Protein AF-A0A2T0L500-F1 (afdb_monomer_lite)

Radius of gyration: 31.57 Å; chains: 1; bounding box: 80×76×106 Å

Sequence (389 aa):
MRAFVILLSATVLSACETVEIQYALPAPAGDFAAVEAQANENYQYFVLPRAYILVTPIAKSTSGDDVHADKGALNSKGAGAAQQGTNARKSTSKNPAKAGAAGAASDSQAKGAAQQNAGGSGKAPGGASSETASNLGVTTAIIDGRMWEAKVVLMPADDRAFAVKGISRFFMSTTLGVTKYANSDVVSSVSSTAENLVPKRLGQVASVLSSVVQIGTIFAVDNQPVIVTPLQPFVVEVPSQQQSSGVLNEDWTYSFNYDSPTPPEGTVTYRDFLTRSVGHKVSYWPTPACRSATLTIGRDSDQTKSAFHVVVADPDVLRLQPLPVTGKVELGTVCGASVTGSQDSDALQLASDDLAALQAAIKTVKDAKSGDKAAPAAAASGSAATKKK

Foldseek 3Di:
DVVVVVVVLVVVLVVQQFWKKAKAAQDPPPPVVSNVVLVVVVWDKFFAWFKKKWKFFDPPPPPVPPVPPDPDDDDDDDDDDDDDDDDDDDDDDDDDDDDDDDDDDDDDDDDDDDDDDDPDPDPPDPDDDPPPLPCAFWWWKADPNTIMIIGMAIAGDSVGMMIMATDDDPQKTKHKDFDADPQHSHTQKIWIAIDGCPVVVVDDDDDDDDDDDDDDDDDDYDDDDDDPDDDHTDMGTDDLDQKDKDAPDDFKIKIKHFPDPDFDPQKDWPVVCCVDRHRDMDFWDWWFGWTWMKMWMATRVVRDIIITTHIAGNPGMTHTHGHANGFMWGARRGTDTDTDDHSDPPSVVVSVVVVVVVVVVVVVVVVVVVPPCPDDDDDDPDDDDDDDD

Structure (mmCIF, N/CA/C/O backbone):
data_AF-A0A2T0L500-F1
#
_entry.id   AF-A0A2T0L500-F1
#
loop_
_atom_site.group_PDB
_atom_site.id
_atom_site.type_symbol
_atom_site.label_atom_id
_atom_site.label_alt_id
_atom_site.label_comp_id
_atom_site.label_asym_id
_atom_site.label_entity_id
_atom_site.label_seq_id
_atom_site.pdbx_PDB_ins_code
_atom_site.Cartn_x
_atom_site.Cartn_y
_atom_site.Cartn_z
_atom_site.occupancy
_atom_site.B_iso_or_equiv
_atom_site.auth_seq_id
_atom_site.auth_comp_id
_atom_site.auth_asym_id
_atom_site.auth_atom_id
_atom_site.pdbx_PDB_model_num
ATOM 1 N N . MET A 1 1 ? -23.084 14.707 47.269 1.00 53.53 1 MET A N 1
ATOM 2 C CA . MET A 1 1 ? -23.655 13.895 46.166 1.00 53.53 1 MET A CA 1
ATOM 3 C C . MET A 1 1 ? -23.824 14.681 44.866 1.00 53.53 1 MET A C 1
ATOM 5 O O . MET A 1 1 ? -23.049 14.400 43.969 1.00 53.53 1 MET A O 1
ATOM 9 N N . ARG A 1 2 ? -24.736 15.668 44.730 1.00 51.12 2 ARG A N 1
ATOM 10 C CA . ARG A 1 2 ? -24.995 16.356 43.432 1.00 51.12 2 ARG A CA 1
ATOM 11 C C . ARG A 1 2 ? -23.738 16.845 42.684 1.00 51.12 2 ARG A C 1
ATOM 13 O O . ARG A 1 2 ? -23.589 16.519 41.517 1.00 51.12 2 ARG A O 1
ATOM 20 N N . ALA A 1 3 ? -22.812 17.534 43.356 1.00 52.25 3 ALA A N 1
ATOM 21 C CA . ALA A 1 3 ? -21.561 17.988 42.730 1.00 52.25 3 ALA A CA 1
ATOM 22 C C . ALA A 1 3 ? -20.666 16.833 42.228 1.00 52.25 3 ALA A C 1
ATOM 24 O O . ALA A 1 3 ? -20.042 16.950 41.182 1.00 52.25 3 ALA A O 1
ATOM 25 N N . PHE A 1 4 ? -20.653 15.697 42.934 1.00 54.34 4 PHE A N 1
ATOM 26 C CA . PHE A 1 4 ? -19.878 14.513 42.548 1.00 54.34 4 PHE A CA 1
ATOM 27 C C . PHE A 1 4 ? -20.479 13.823 41.315 1.00 54.34 4 PHE A C 1
ATOM 29 O O . PHE A 1 4 ? -19.741 13.365 40.456 1.00 54.34 4 PHE A O 1
ATOM 36 N N . VAL A 1 5 ? -21.814 13.808 41.196 1.00 61.25 5 VAL A N 1
ATOM 37 C CA . VAL A 1 5 ? -22.517 13.308 39.999 1.00 61.25 5 VAL A CA 1
ATOM 38 C C . VAL A 1 5 ? -22.199 14.177 38.781 1.00 61.25 5 VAL A C 1
ATOM 40 O O . VAL A 1 5 ? -21.874 13.632 37.735 1.00 61.25 5 VAL A O 1
ATOM 43 N N . ILE A 1 6 ? -22.220 15.509 38.931 1.00 59.97 6 ILE A N 1
ATOM 44 C CA . ILE A 1 6 ? -21.893 16.451 37.846 1.00 59.97 6 ILE A CA 1
ATOM 45 C C . ILE A 1 6 ? -20.439 16.271 37.376 1.00 59.97 6 ILE A C 1
ATOM 47 O O . ILE A 1 6 ? -20.187 16.209 36.171 1.00 59.97 6 ILE A O 1
ATOM 51 N N . LEU A 1 7 ? -19.493 16.125 38.313 1.00 56.06 7 LEU A N 1
ATOM 52 C CA . LEU A 1 7 ? -18.082 15.901 37.986 1.00 56.06 7 LEU A CA 1
ATOM 53 C C . LEU A 1 7 ? -17.857 14.554 37.274 1.00 56.06 7 LEU A C 1
ATOM 55 O O . LEU A 1 7 ? -17.056 14.490 36.347 1.00 56.06 7 LEU A O 1
ATOM 59 N N . LEU A 1 8 ? -18.586 13.501 37.673 1.00 58.44 8 LEU A N 1
ATOM 60 C CA . LEU A 1 8 ? -18.532 12.194 37.011 1.00 58.44 8 LEU A CA 1
ATOM 61 C C . LEU A 1 8 ? -19.116 12.243 35.591 1.00 58.44 8 LEU A C 1
ATOM 63 O O . LEU A 1 8 ? -18.565 11.629 34.687 1.00 58.44 8 LEU A O 1
ATOM 67 N N . SER A 1 9 ? -20.212 12.978 35.369 1.00 58.12 9 SER A N 1
ATOM 68 C CA . SER A 1 9 ? -20.770 13.133 34.018 1.00 58.12 9 SER A CA 1
ATOM 69 C C . SER A 1 9 ? -19.832 13.906 33.087 1.00 58.12 9 SER A C 1
ATOM 71 O O . SER A 1 9 ? -19.671 13.511 31.938 1.00 58.12 9 SER A O 1
ATOM 73 N N . ALA A 1 10 ? -19.160 14.953 33.578 1.00 56.62 10 ALA A N 1
ATOM 74 C CA . ALA A 1 10 ? -18.241 15.746 32.760 1.00 56.62 10 ALA A CA 1
ATOM 75 C C . ALA A 1 10 ? -17.025 14.936 32.267 1.00 56.62 10 ALA A C 1
ATOM 77 O O . ALA A 1 10 ? -16.602 15.110 31.129 1.00 56.62 10 ALA A O 1
ATOM 78 N N . THR A 1 11 ? -16.492 14.020 33.086 1.00 57.38 11 THR A N 1
ATOM 79 C CA . THR A 1 11 ? -15.343 13.173 32.708 1.00 57.38 11 THR A CA 1
ATOM 80 C C . THR A 1 11 ? -15.710 11.956 31.857 1.00 57.38 11 THR A C 1
ATOM 82 O O . THR A 1 11 ? -14.834 11.398 31.201 1.00 57.38 11 THR A O 1
ATOM 85 N N . VAL A 1 12 ? -16.982 11.543 31.832 1.00 58.84 12 VAL A N 1
ATOM 86 C CA . VAL A 1 12 ? -17.471 10.487 30.925 1.00 58.84 12 VAL A CA 1
ATOM 87 C C . VAL A 1 12 ? -17.728 11.035 29.516 1.00 58.84 12 VAL A C 1
ATOM 89 O O . VAL A 1 12 ? -17.467 10.336 28.539 1.00 58.84 12 VAL A O 1
ATOM 92 N N . LEU A 1 13 ? -18.186 12.285 29.395 1.00 55.75 13 LEU A N 1
ATOM 93 C CA . LEU A 1 13 ? -18.559 12.888 28.110 1.00 55.75 13 LEU A CA 1
ATOM 94 C C . LEU A 1 13 ? -17.351 13.170 27.197 1.00 55.75 13 LEU A C 1
ATOM 96 O O . LEU A 1 13 ? -17.380 12.788 26.031 1.00 55.75 13 LEU A O 1
ATOM 100 N N . SER A 1 14 ? -16.247 13.718 27.721 1.00 57.66 14 SER A N 1
ATOM 101 C CA . SER A 1 14 ? -15.038 14.000 26.916 1.00 57.66 14 SER A CA 1
ATOM 102 C C . SER A 1 14 ? -14.236 12.749 26.513 1.00 57.66 14 SER A C 1
ATOM 104 O O . SER A 1 14 ? -13.178 12.852 25.899 1.00 57.66 14 SER A O 1
ATOM 106 N N . ALA A 1 15 ? -14.679 11.550 26.904 1.00 56.69 15 ALA A N 1
ATOM 107 C CA . ALA A 1 15 ? -13.999 10.290 26.601 1.00 56.69 15 ALA A CA 1
ATOM 108 C C . ALA A 1 15 ? -14.510 9.602 25.318 1.00 56.69 15 ALA A C 1
ATOM 110 O O . ALA A 1 15 ? -13.993 8.537 24.974 1.00 56.69 15 ALA A O 1
ATOM 111 N N . CYS A 1 16 ? -15.510 10.178 24.637 1.00 58.19 16 CYS A N 1
ATOM 112 C CA . CYS A 1 16 ? -16.181 9.577 23.473 1.00 58.19 16 CYS A CA 1
ATOM 113 C C . CYS A 1 16 ? -15.687 10.095 22.105 1.00 58.19 16 CYS A C 1
ATOM 115 O O . CYS A 1 16 ? -16.139 9.614 21.072 1.00 58.19 16 CYS A O 1
ATOM 117 N N . GLU A 1 17 ? -14.760 11.056 22.078 1.00 68.12 17 GLU A N 1
ATOM 118 C CA . GLU A 1 17 ? -14.384 11.797 20.858 1.00 68.12 17 GLU A CA 1
ATOM 119 C C . GLU A 1 17 ? -13.405 11.062 19.925 1.00 68.12 17 GLU A C 1
ATOM 121 O O . GLU A 1 17 ? -13.212 11.478 18.786 1.00 68.12 17 GLU A O 1
ATOM 126 N N . THR A 1 18 ? -12.756 9.981 20.374 1.00 79.00 18 THR A N 1
ATOM 127 C CA . THR A 1 18 ? -11.706 9.308 19.588 1.00 79.00 18 THR A CA 1
ATOM 128 C C . THR A 1 18 ? -11.957 7.815 19.420 1.00 79.00 18 THR A C 1
ATOM 130 O O . THR A 1 18 ? -12.037 7.051 20.381 1.00 79.00 18 THR A O 1
ATOM 133 N N . VAL A 1 19 ? -12.030 7.393 18.157 1.00 86.94 19 VAL A N 1
ATOM 134 C CA . VAL A 1 19 ? -11.969 5.986 17.759 1.00 86.94 19 VAL A CA 1
ATOM 135 C C . VAL A 1 19 ? -10.596 5.437 18.115 1.00 86.94 19 VAL A C 1
ATOM 137 O O . VAL A 1 19 ? -9.581 5.915 17.612 1.00 86.94 19 VAL A O 1
ATOM 140 N N . GLU A 1 20 ? -10.567 4.419 18.971 1.00 92.69 20 GLU A N 1
ATOM 141 C CA . GLU A 1 20 ? -9.348 3.690 19.304 1.00 92.69 20 GLU A CA 1
ATOM 142 C C . GLU A 1 20 ? -9.379 2.286 18.701 1.00 92.69 20 GLU A C 1
ATOM 144 O O . GLU A 1 20 ? -10.318 1.508 18.900 1.00 92.69 20 GLU A O 1
ATOM 149 N N . ILE A 1 21 ? -8.281 1.936 18.045 1.00 94.62 21 ILE A N 1
ATOM 150 C CA . ILE A 1 21 ? -7.954 0.586 17.601 1.00 94.62 21 ILE A CA 1
ATOM 151 C C . ILE A 1 21 ? -6.626 0.145 18.226 1.00 94.62 21 ILE A C 1
ATOM 153 O O . ILE A 1 21 ? -5.838 0.967 18.703 1.00 94.62 21 ILE A O 1
ATOM 157 N N . GLN A 1 22 ? -6.379 -1.162 18.235 1.00 96.06 22 GLN A N 1
ATOM 158 C CA . GLN A 1 22 ? -5.114 -1.752 18.669 1.00 96.06 22 GLN A CA 1
ATOM 159 C C . GLN A 1 22 ? -4.548 -2.626 17.552 1.00 96.06 22 GLN A C 1
ATOM 161 O O . GLN A 1 22 ? -5.257 -3.491 17.032 1.00 96.06 22 GLN A O 1
ATOM 166 N N . TYR A 1 23 ? -3.274 -2.416 17.216 1.00 95.62 23 TYR A N 1
ATOM 167 C CA . TYR A 1 23 ? -2.537 -3.272 16.288 1.00 95.62 23 TYR A CA 1
ATOM 168 C C . TYR A 1 23 ? -1.773 -4.364 17.037 1.00 95.62 23 TYR A C 1
ATOM 170 O O . TYR A 1 23 ? -1.179 -4.119 18.089 1.00 95.62 23 TYR A O 1
ATOM 178 N N . ALA A 1 24 ? -1.728 -5.550 16.449 1.00 94.81 24 ALA A N 1
ATOM 179 C CA . ALA A 1 24 ? -0.865 -6.655 16.829 1.00 94.81 24 ALA A CA 1
ATOM 180 C C . ALA A 1 24 ? -0.153 -7.193 15.578 1.00 94.81 24 ALA A C 1
ATOM 182 O O . ALA A 1 24 ? -0.642 -7.048 14.454 1.00 94.81 24 ALA A O 1
ATOM 183 N N . LEU A 1 25 ? 1.003 -7.828 15.772 1.00 93.94 25 LEU A N 1
ATOM 184 C CA . LEU A 1 25 ? 1.580 -8.668 14.724 1.00 93.94 25 LEU A CA 1
ATOM 185 C C . LEU A 1 25 ? 0.687 -9.909 14.540 1.00 93.94 25 LEU A C 1
ATOM 187 O O . LEU A 1 25 ? 0.102 -10.378 15.523 1.00 93.94 25 LEU A O 1
ATOM 191 N N . PRO A 1 26 ? 0.553 -10.442 13.317 1.00 86.81 26 PRO A N 1
ATOM 192 C CA . PRO A 1 26 ? -0.157 -11.692 13.093 1.00 86.81 26 PRO A CA 1
ATOM 193 C C . PRO A 1 26 ? 0.515 -12.821 13.879 1.00 86.81 26 PRO A C 1
ATOM 195 O O . PRO A 1 26 ? 1.732 -12.820 14.084 1.00 86.81 26 PRO A O 1
ATOM 198 N N . ALA A 1 27 ? -0.285 -13.787 14.320 1.00 82.31 27 ALA A N 1
ATOM 199 C CA . ALA A 1 27 ? 0.227 -15.030 14.876 1.00 82.31 27 ALA A CA 1
ATOM 200 C C . ALA A 1 27 ? 1.233 -15.692 13.904 1.00 82.31 27 ALA A C 1
ATOM 202 O O . ALA A 1 27 ? 0.970 -15.718 12.696 1.00 82.31 27 ALA A O 1
ATOM 203 N N . PRO A 1 28 ? 2.371 -16.228 14.390 1.00 82.94 28 PRO A N 1
ATOM 204 C CA . PRO A 1 28 ? 3.332 -16.925 13.540 1.00 82.94 28 PRO A CA 1
ATOM 205 C C . PRO A 1 28 ? 2.682 -18.077 12.767 1.00 82.94 28 PRO A C 1
ATOM 207 O O . PRO A 1 28 ? 1.849 -18.809 13.303 1.00 82.94 28 PRO A O 1
ATOM 210 N N . ALA A 1 29 ? 3.089 -18.275 11.512 1.00 77.81 29 ALA A N 1
ATOM 211 C CA . ALA A 1 29 ? 2.582 -19.374 10.698 1.00 77.81 29 ALA A CA 1
ATOM 212 C C . ALA A 1 29 ? 2.845 -20.729 11.386 1.00 77.81 29 ALA A C 1
ATOM 214 O O . ALA A 1 29 ? 3.986 -21.064 11.702 1.00 77.81 29 ALA A O 1
ATOM 215 N N . GLY A 1 30 ? 1.778 -21.499 11.618 1.00 73.12 30 GLY A N 1
ATOM 216 C CA . GLY A 1 30 ? 1.817 -22.776 12.341 1.00 73.12 30 GLY A CA 1
ATOM 217 C C . GLY A 1 30 ? 1.487 -22.696 13.840 1.00 73.12 30 GLY A C 1
ATOM 218 O O . GLY A 1 30 ? 1.245 -23.739 14.444 1.00 73.12 30 GLY A O 1
ATOM 219 N N . ASP A 1 31 ? 1.401 -21.502 14.439 1.00 85.38 31 ASP A N 1
ATOM 220 C CA . ASP A 1 31 ? 0.931 -21.328 15.821 1.00 85.38 31 ASP A CA 1
ATOM 221 C C . ASP A 1 31 ? -0.599 -21.177 15.867 1.00 85.38 31 ASP A C 1
ATOM 223 O O . ASP A 1 31 ? -1.160 -20.080 15.937 1.00 85.38 31 ASP A O 1
ATOM 227 N N . PHE A 1 32 ? -1.291 -22.316 15.812 1.00 76.69 32 PHE A N 1
ATOM 228 C CA . PHE A 1 32 ? -2.755 -22.368 15.860 1.00 76.69 32 PHE A CA 1
ATOM 229 C C . PHE A 1 32 ? -3.342 -21.756 17.139 1.00 76.69 32 PHE A C 1
ATOM 231 O O . PHE A 1 32 ? -4.421 -21.174 17.077 1.00 76.69 32 PHE A O 1
ATOM 238 N N . ALA A 1 33 ? -2.641 -21.839 18.275 1.00 80.12 33 ALA A N 1
ATOM 239 C CA . ALA A 1 33 ? -3.121 -21.287 19.540 1.00 80.12 33 ALA A CA 1
ATOM 240 C C . ALA A 1 33 ? -3.081 -19.750 19.529 1.00 80.12 33 ALA A C 1
ATOM 242 O O . ALA A 1 33 ? -4.028 -19.103 19.978 1.00 80.12 33 ALA A O 1
ATOM 243 N N . ALA A 1 34 ? -2.028 -19.154 18.960 1.00 82.50 34 ALA A N 1
ATOM 244 C CA . ALA A 1 34 ? -1.959 -17.710 18.757 1.00 82.50 34 ALA A CA 1
ATOM 245 C C . ALA A 1 34 ? -2.987 -17.214 17.719 1.00 82.50 34 ALA A C 1
ATOM 247 O O . ALA A 1 34 ? -3.593 -16.160 17.926 1.00 82.50 34 ALA A O 1
ATOM 248 N N . VAL A 1 35 ? -3.236 -17.974 16.641 1.00 80.25 35 VAL A N 1
ATOM 249 C CA . VAL A 1 35 ? -4.302 -17.666 15.663 1.00 80.25 35 VAL A CA 1
ATOM 250 C C . VAL A 1 35 ? -5.682 -17.714 16.328 1.00 80.25 35 VAL A C 1
ATOM 252 O O . VAL A 1 35 ? -6.470 -16.782 16.177 1.00 80.25 35 VAL A O 1
ATOM 255 N N . GLU A 1 36 ? -5.977 -18.762 17.100 1.00 77.56 36 GLU A N 1
ATOM 256 C CA . GLU A 1 36 ? -7.253 -18.918 17.805 1.00 77.56 36 GLU A CA 1
ATOM 257 C C . GLU A 1 36 ? -7.464 -17.815 18.855 1.00 77.56 36 GLU A C 1
ATOM 259 O O . GLU A 1 36 ? -8.549 -17.237 18.936 1.00 77.56 36 GLU A O 1
ATOM 264 N N . ALA A 1 37 ? -6.424 -17.446 19.611 1.00 85.06 37 ALA A N 1
ATOM 265 C CA . ALA A 1 37 ? -6.480 -16.324 20.547 1.00 85.06 37 ALA A CA 1
ATOM 266 C C . ALA A 1 37 ? -6.815 -14.997 19.840 1.00 85.06 37 ALA A C 1
ATOM 268 O O . ALA A 1 37 ? -7.676 -14.247 20.303 1.00 85.06 37 ALA A O 1
ATOM 269 N N . GLN A 1 38 ? -6.197 -14.723 18.686 1.00 87.00 38 GLN A N 1
ATOM 270 C CA . GLN A 1 38 ? -6.494 -13.524 17.899 1.00 87.00 38 GLN A CA 1
ATOM 271 C C . GLN A 1 38 ? -7.908 -13.552 17.285 1.00 87.00 38 GLN A C 1
ATOM 273 O O . GLN A 1 38 ? -8.603 -12.532 17.291 1.00 87.00 38 GLN A O 1
ATOM 278 N N . ALA A 1 39 ? -8.381 -14.710 16.819 1.00 81.00 39 ALA A N 1
ATOM 279 C CA . ALA A 1 39 ? -9.751 -14.870 16.333 1.00 81.00 39 ALA A CA 1
ATOM 280 C C . ALA A 1 39 ? -10.787 -14.619 17.449 1.00 81.00 39 ALA A C 1
ATOM 282 O O . ALA A 1 39 ? -11.733 -13.855 17.253 1.00 81.00 39 ALA A O 1
ATOM 283 N N . AS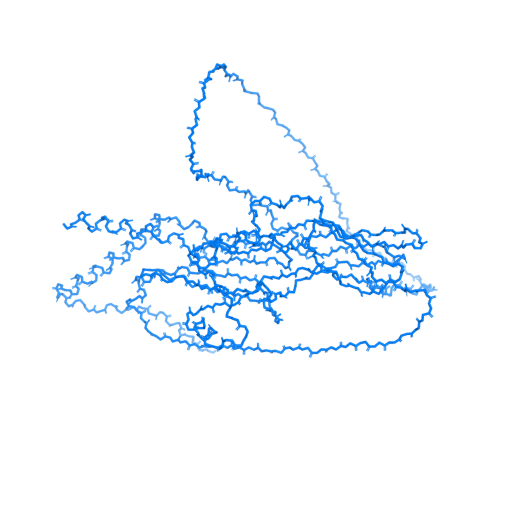N A 1 40 ? -10.567 -15.180 18.643 1.00 85.56 40 ASN A N 1
ATOM 284 C CA . ASN A 1 40 ? -11.424 -14.987 19.818 1.00 85.56 40 ASN A CA 1
ATOM 285 C C . ASN A 1 40 ? -11.456 -13.525 20.307 1.00 85.56 40 ASN A C 1
ATOM 287 O O . ASN A 1 40 ? -12.474 -13.060 20.823 1.00 85.56 40 ASN A O 1
ATOM 291 N N . GLU A 1 41 ? -10.376 -12.766 20.105 1.00 88.12 41 GLU A N 1
ATOM 292 C CA . GLU A 1 41 ? -10.320 -11.325 20.384 1.00 88.12 41 GLU A CA 1
ATOM 293 C C . GLU A 1 41 ? -10.915 -10.437 19.268 1.00 88.12 41 GLU A C 1
ATOM 295 O O . GLU A 1 41 ? -10.904 -9.211 19.397 1.00 88.12 41 GLU A O 1
ATOM 300 N N . ASN A 1 42 ? -11.499 -11.029 18.217 1.00 90.19 42 ASN A N 1
ATOM 301 C CA . ASN A 1 42 ? -12.094 -10.343 17.061 1.00 90.19 42 ASN A CA 1
ATOM 302 C C . ASN A 1 42 ? -11.099 -9.455 16.285 1.00 90.19 42 ASN A C 1
ATOM 304 O O . ASN A 1 42 ? -11.474 -8.396 15.769 1.00 90.19 42 ASN A O 1
ATOM 308 N N . TYR A 1 43 ? -9.832 -9.871 16.184 1.00 91.44 43 TYR A N 1
ATOM 309 C CA . TYR A 1 43 ? -8.895 -9.215 15.272 1.00 91.44 43 TYR A CA 1
ATOM 310 C C . TYR A 1 43 ? -9.290 -9.456 13.809 1.00 91.44 43 TYR A C 1
ATOM 312 O O . TYR A 1 43 ? -9.629 -10.565 13.398 1.00 91.44 43 TYR A O 1
ATOM 320 N N . GLN A 1 44 ? -9.194 -8.402 13.005 1.00 91.81 44 GLN A N 1
ATOM 321 C CA . GLN A 1 44 ? -9.279 -8.447 11.551 1.00 91.81 44 GLN A CA 1
ATOM 322 C C . GLN A 1 44 ? -7.867 -8.396 10.969 1.00 91.81 44 GLN A C 1
ATOM 324 O O . GLN A 1 44 ? -7.034 -7.599 11.403 1.00 91.81 44 GLN A O 1
ATOM 329 N N . TYR A 1 45 ? -7.603 -9.250 9.983 1.00 91.19 45 TYR A N 1
ATOM 330 C CA . TYR A 1 45 ? -6.294 -9.359 9.348 1.00 91.19 45 TYR A CA 1
ATOM 331 C C . TYR A 1 45 ? -6.233 -8.554 8.057 1.00 91.19 45 TYR A C 1
ATOM 333 O O . TYR A 1 45 ? -7.090 -8.701 7.178 1.00 91.19 45 TYR A O 1
ATOM 341 N N . PHE A 1 46 ? -5.180 -7.757 7.921 1.00 92.50 46 PHE A N 1
ATOM 342 C CA . PHE A 1 46 ? -4.871 -7.028 6.701 1.00 92.50 46 PHE A CA 1
ATOM 343 C C . PHE A 1 46 ? -3.381 -7.074 6.384 1.00 92.50 46 PHE A C 1
ATOM 345 O O . PHE A 1 46 ? -2.558 -7.344 7.254 1.00 92.50 46 PHE A O 1
ATOM 352 N N . VAL A 1 47 ? -3.043 -6.786 5.132 1.00 92.25 47 VAL A N 1
ATOM 353 C CA . VAL A 1 47 ? -1.662 -6.740 4.659 1.00 92.25 47 VAL A CA 1
ATOM 354 C C . VAL A 1 47 ? -1.407 -5.376 4.030 1.00 92.25 47 VAL A C 1
ATOM 356 O O . VAL A 1 47 ? -2.212 -4.913 3.218 1.00 92.25 47 VAL A O 1
ATOM 359 N N . LEU A 1 48 ? -0.306 -4.714 4.402 1.00 93.19 48 LEU A N 1
ATOM 360 C CA . LEU A 1 48 ? 0.145 -3.532 3.667 1.00 93.19 48 LEU A CA 1
ATOM 361 C C . LEU A 1 48 ? 0.802 -3.991 2.357 1.00 93.19 48 LEU A C 1
ATOM 363 O O . LEU A 1 48 ? 1.739 -4.791 2.401 1.00 93.19 48 LEU A O 1
ATOM 367 N N . PRO A 1 49 ? 0.332 -3.515 1.194 1.00 93.56 49 PRO A N 1
ATOM 368 C CA . PRO A 1 49 ? 0.837 -3.984 -0.086 1.00 93.56 49 PRO A CA 1
ATOM 369 C C . PRO A 1 49 ? 2.259 -3.491 -0.367 1.00 93.56 49 PRO A C 1
ATOM 371 O O . PRO A 1 49 ? 2.672 -2.429 0.103 1.00 93.56 49 PRO A O 1
ATOM 374 N N . ARG A 1 50 ? 2.967 -4.232 -1.221 1.00 94.56 50 ARG A N 1
ATOM 375 C CA . ARG A 1 50 ? 4.133 -3.744 -1.969 1.00 94.56 50 ARG A CA 1
ATOM 376 C C . ARG A 1 50 ? 3.694 -3.337 -3.376 1.00 94.56 50 ARG A C 1
ATOM 378 O O . ARG A 1 50 ? 2.786 -3.944 -3.951 1.00 94.56 50 ARG A O 1
ATOM 385 N N . ALA A 1 51 ? 4.334 -2.307 -3.922 1.00 94.69 51 ALA A N 1
ATOM 386 C CA . ALA A 1 51 ? 4.115 -1.875 -5.295 1.00 94.69 51 ALA A CA 1
ATOM 387 C C . ALA A 1 51 ? 5.074 -2.578 -6.261 1.00 94.69 51 ALA A C 1
ATOM 389 O O . ALA A 1 51 ? 6.256 -2.766 -5.976 1.00 94.69 51 ALA A O 1
ATOM 390 N N . TYR A 1 52 ? 4.550 -2.909 -7.433 1.00 95.62 52 TYR A N 1
ATOM 391 C CA . TYR A 1 52 ? 5.274 -3.495 -8.550 1.00 95.62 52 TYR A CA 1
ATOM 392 C C . TYR A 1 52 ? 4.935 -2.712 -9.817 1.00 95.62 52 TYR A C 1
ATOM 394 O O . TYR A 1 52 ? 3.800 -2.271 -9.990 1.00 95.62 52 TYR A O 1
ATOM 402 N N . ILE A 1 53 ? 5.903 -2.538 -10.711 1.00 95.00 53 ILE A N 1
ATOM 403 C CA . ILE A 1 53 ? 5.714 -1.891 -12.010 1.00 95.00 53 ILE A CA 1
ATOM 404 C C . ILE A 1 53 ? 5.739 -2.986 -13.073 1.00 95.00 53 ILE A C 1
ATOM 406 O O . ILE A 1 53 ? 6.791 -3.557 -13.353 1.00 95.00 53 ILE A O 1
ATOM 410 N N . LEU A 1 54 ? 4.576 -3.287 -13.648 1.00 94.94 54 LEU A N 1
ATOM 411 C CA . LEU A 1 54 ? 4.433 -4.163 -14.807 1.00 94.94 54 LEU A CA 1
ATOM 412 C C . LEU A 1 54 ? 4.681 -3.339 -16.072 1.00 94.94 54 LEU A C 1
ATOM 414 O O . LEU A 1 54 ? 3.962 -2.373 -16.318 1.00 94.94 54 LEU A O 1
ATOM 418 N N . VAL A 1 55 ? 5.673 -3.723 -16.872 1.00 94.56 55 VAL A N 1
ATOM 419 C CA . VAL A 1 55 ? 6.020 -3.042 -18.124 1.00 94.56 55 VAL A CA 1
ATOM 420 C C . VAL A 1 55 ? 5.705 -3.963 -19.302 1.00 94.56 55 VAL A C 1
ATOM 422 O O . VAL A 1 55 ? 6.267 -5.052 -19.419 1.00 94.56 55 VAL A O 1
ATOM 425 N N . THR A 1 56 ? 4.783 -3.542 -20.169 1.00 95.12 56 THR A N 1
ATOM 426 C CA . THR A 1 56 ? 4.241 -4.335 -21.286 1.00 95.12 56 THR A CA 1
ATOM 427 C C . THR A 1 56 ? 4.216 -3.528 -22.588 1.00 95.12 56 THR A C 1
ATOM 429 O O . THR A 1 56 ? 4.019 -2.311 -22.563 1.00 95.12 56 THR A O 1
ATOM 432 N N . PRO A 1 57 ? 4.385 -4.162 -23.763 1.00 94.50 57 PRO A N 1
ATOM 433 C CA . PRO A 1 57 ? 4.167 -3.481 -25.029 1.00 94.50 57 PRO A CA 1
ATOM 434 C C . PRO A 1 57 ? 2.665 -3.242 -25.203 1.00 94.50 57 PRO A C 1
ATOM 436 O O . PRO A 1 57 ? 1.862 -4.165 -25.046 1.00 94.50 57 PRO A O 1
ATOM 439 N N . ILE A 1 58 ? 2.274 -2.024 -25.575 1.00 91.94 58 ILE A N 1
ATOM 440 C CA . ILE A 1 58 ? 0.886 -1.747 -25.942 1.00 91.94 58 ILE A CA 1
ATOM 441 C C . ILE A 1 58 ? 0.623 -2.472 -27.257 1.00 91.94 58 ILE A C 1
ATOM 443 O O . ILE A 1 58 ? 1.281 -2.211 -28.271 1.00 91.94 58 ILE A O 1
ATOM 447 N N . ALA A 1 59 ? -0.333 -3.402 -27.241 1.00 84.75 59 ALA A N 1
ATOM 448 C CA . ALA A 1 59 ? -0.785 -4.061 -28.455 1.00 84.75 59 ALA A CA 1
ATOM 449 C C . ALA A 1 59 ? -1.195 -2.980 -29.461 1.00 84.75 59 ALA A C 1
ATOM 451 O O . ALA A 1 59 ? -2.017 -2.119 -29.141 1.00 84.75 59 ALA A O 1
ATOM 452 N N . LYS A 1 60 ? -0.618 -3.006 -30.672 1.00 77.81 60 LYS A N 1
ATOM 453 C CA . LYS A 1 60 ? -1.067 -2.119 -31.748 1.00 77.81 60 LYS A CA 1
ATOM 454 C C . LYS A 1 60 ? -2.556 -2.368 -31.932 1.00 77.81 60 LYS A C 1
ATOM 456 O O . LYS A 1 60 ? -2.930 -3.433 -32.417 1.00 77.81 60 LYS A O 1
ATOM 461 N N . SER A 1 61 ? -3.379 -1.396 -31.542 1.00 65.38 61 SER A N 1
ATOM 462 C CA . SER A 1 61 ? -4.790 -1.406 -31.891 1.00 65.38 61 SER A CA 1
ATOM 463 C C . SER A 1 61 ? -4.847 -1.447 -33.409 1.00 65.38 61 SER A C 1
ATOM 465 O O . SER A 1 61 ? -4.474 -0.481 -34.075 1.00 65.38 61 SER A O 1
ATOM 467 N N . THR A 1 62 ? -5.241 -2.590 -33.963 1.00 60.59 62 THR A N 1
ATOM 468 C CA . THR A 1 62 ? -5.579 -2.719 -35.376 1.00 60.59 62 THR A CA 1
ATOM 469 C C . THR A 1 62 ? -6.934 -2.055 -35.567 1.00 60.59 62 THR A C 1
ATOM 471 O O . THR A 1 62 ? -7.948 -2.722 -35.768 1.00 60.59 62 THR A O 1
ATOM 474 N N . SER A 1 63 ? -6.949 -0.727 -35.435 1.00 53.41 63 SER A N 1
ATOM 475 C CA . SER A 1 63 ? -8.034 0.134 -35.879 1.00 53.41 63 SER A CA 1
ATOM 476 C C . SER A 1 63 ? -8.157 -0.073 -37.382 1.00 53.41 63 SER A C 1
ATOM 478 O O . SER A 1 63 ? -7.370 0.478 -38.152 1.00 53.41 63 SER A O 1
ATOM 480 N N . GLY A 1 64 ? -9.079 -0.956 -37.764 1.00 51.72 64 GLY A N 1
ATOM 481 C CA . GLY A 1 64 ? -9.290 -1.442 -39.124 1.00 51.72 64 GLY A CA 1
ATOM 482 C C . GLY A 1 64 ? -9.931 -0.411 -40.046 1.00 51.72 64 GLY A C 1
ATOM 483 O O . GLY A 1 64 ? -10.878 -0.742 -40.747 1.00 51.72 64 GLY A O 1
ATOM 484 N N . ASP A 1 65 ? -9.395 0.808 -40.063 1.00 51.31 65 ASP A N 1
ATOM 485 C CA . ASP A 1 65 ? -9.689 1.840 -41.056 1.00 51.31 65 ASP A CA 1
ATOM 486 C C . ASP A 1 65 ? -8.791 1.678 -42.299 1.00 51.31 65 ASP A C 1
ATOM 488 O O . ASP A 1 65 ? -8.361 2.655 -42.913 1.00 51.31 65 ASP A O 1
ATOM 492 N N . ASP A 1 66 ? -8.586 0.431 -42.742 1.00 51.56 66 ASP A N 1
ATOM 493 C CA . ASP A 1 66 ? -8.401 0.150 -44.170 1.00 51.56 66 ASP A CA 1
ATOM 494 C C . ASP A 1 66 ? -9.760 0.353 -44.861 1.00 51.56 66 ASP A C 1
ATOM 496 O O . ASP A 1 66 ? -10.425 -0.575 -45.329 1.00 51.56 66 ASP A O 1
ATOM 500 N N . VAL A 1 67 ? -10.201 1.614 -44.894 1.00 55.25 67 VAL A N 1
ATOM 501 C CA . VAL A 1 67 ? -11.337 2.040 -45.703 1.00 55.25 67 VAL A CA 1
ATOM 502 C C . VAL A 1 67 ? -10.929 1.826 -47.152 1.00 55.25 67 VAL A C 1
ATOM 504 O O . VAL A 1 67 ? -10.194 2.627 -47.733 1.00 55.25 67 VAL A O 1
ATOM 507 N N . HIS A 1 68 ? -11.414 0.727 -47.732 1.00 51.59 68 HIS A N 1
ATOM 508 C CA . HIS A 1 68 ? -11.328 0.465 -49.160 1.00 51.59 68 HIS A CA 1
ATOM 509 C C . HIS A 1 68 ? -11.783 1.711 -49.925 1.00 51.59 68 HIS A C 1
ATOM 511 O O . HIS A 1 68 ? -12.973 2.018 -50.001 1.00 51.59 68 HIS A O 1
ATOM 517 N N . ALA A 1 69 ? -10.822 2.414 -50.526 1.00 52.22 69 ALA A N 1
ATOM 518 C CA . ALA A 1 69 ? -11.070 3.488 -51.474 1.00 52.22 69 ALA A CA 1
ATOM 519 C C . ALA A 1 69 ? -11.537 2.893 -52.814 1.00 52.22 69 ALA A C 1
ATOM 521 O O . ALA A 1 69 ? -10.858 3.015 -53.838 1.00 52.22 69 ALA A O 1
ATOM 522 N N . ASP A 1 70 ? -12.683 2.210 -52.791 1.00 53.53 70 ASP A N 1
ATOM 523 C CA . ASP A 1 70 ? -13.338 1.738 -54.000 1.00 53.53 70 ASP A CA 1
ATOM 524 C C . ASP A 1 70 ? -13.859 2.946 -54.787 1.00 53.53 70 ASP A C 1
ATOM 526 O O . ASP A 1 70 ? -14.587 3.803 -54.277 1.00 53.53 70 ASP A O 1
ATOM 530 N N . LYS A 1 71 ? -13.443 3.046 -56.050 1.00 55.44 71 LYS A N 1
ATOM 531 C CA . LYS A 1 71 ? -13.737 4.185 -56.927 1.00 55.44 71 LYS A CA 1
ATOM 532 C C . LYS A 1 71 ? -15.101 4.008 -57.596 1.00 55.44 71 LYS A C 1
ATOM 534 O O . LYS A 1 71 ? -15.217 4.039 -58.820 1.00 55.44 71 LYS A O 1
ATOM 539 N N . GLY A 1 72 ? -16.139 3.867 -56.776 1.00 45.22 72 GLY A N 1
ATOM 540 C CA . GLY A 1 72 ? -17.536 3.843 -57.200 1.00 45.22 72 GLY A CA 1
ATOM 541 C C . GLY A 1 72 ? -18.053 5.245 -57.529 1.00 45.22 72 GLY A C 1
ATOM 542 O O . GLY A 1 72 ? -18.514 5.972 -56.652 1.00 45.22 72 GLY A O 1
ATOM 543 N N . ALA A 1 73 ? -17.992 5.643 -58.800 1.00 50.84 73 ALA A N 1
ATOM 544 C CA . ALA A 1 73 ? -18.578 6.901 -59.255 1.00 50.84 73 ALA A CA 1
ATOM 545 C C . ALA A 1 73 ? -20.114 6.817 -59.312 1.00 50.84 73 ALA A C 1
ATOM 547 O O . ALA A 1 73 ? -20.647 5.981 -60.037 1.00 50.84 73 ALA A O 1
ATOM 548 N N . LEU A 1 74 ? -20.828 7.737 -58.650 1.00 41.16 74 LEU A N 1
ATOM 549 C CA . LEU A 1 74 ? -22.238 8.010 -58.951 1.00 41.16 74 LEU A CA 1
ATOM 550 C C . LEU A 1 74 ? -22.650 9.449 -58.600 1.00 41.16 74 LEU A C 1
ATOM 552 O O . LEU A 1 74 ? -22.397 9.957 -57.511 1.00 41.16 74 LEU A O 1
ATOM 556 N N . ASN A 1 75 ? -23.299 10.106 -59.562 1.00 48.53 75 ASN A N 1
ATOM 557 C CA . ASN A 1 75 ? -23.916 11.423 -59.411 1.00 48.53 75 ASN A CA 1
ATOM 558 C C . ASN A 1 75 ? -25.192 11.347 -58.562 1.00 48.53 75 ASN A C 1
ATOM 560 O O . ASN A 1 75 ? -26.093 10.591 -58.915 1.00 48.53 75 ASN A O 1
ATOM 564 N N . SER A 1 76 ? -25.377 12.288 -57.632 1.00 42.22 76 SER A N 1
ATOM 565 C CA . SER A 1 76 ? -26.698 12.906 -57.421 1.00 42.22 76 SER A CA 1
ATOM 566 C C . SER A 1 76 ? -26.605 14.242 -56.681 1.00 42.22 76 SER A C 1
ATOM 568 O O . SER A 1 76 ? -26.105 14.312 -55.561 1.00 42.22 76 SER A O 1
ATOM 570 N N . LYS A 1 77 ? -27.156 15.301 -57.288 1.00 42.09 77 LYS A N 1
ATOM 571 C CA . LYS A 1 77 ? -27.489 16.554 -56.592 1.00 42.09 77 LYS A CA 1
ATOM 572 C C . LYS A 1 77 ? -28.633 16.300 -55.603 1.00 42.09 77 LYS A C 1
ATOM 574 O O . LYS A 1 77 ? -29.637 15.712 -55.993 1.00 42.09 77 LYS A O 1
ATOM 579 N N . GLY A 1 78 ? -28.539 16.842 -54.393 1.00 34.12 78 GLY A N 1
ATOM 580 C CA . GLY A 1 78 ? -29.636 16.899 -53.423 1.00 34.12 78 GLY A CA 1
ATOM 581 C C . GLY A 1 78 ? -29.322 17.940 -52.350 1.00 34.12 78 GLY A C 1
ATOM 582 O O . GLY A 1 78 ? -28.204 17.972 -51.847 1.00 34.12 78 GLY A O 1
ATOM 583 N N . ALA A 1 79 ? -30.261 18.840 -52.058 1.00 36.66 79 ALA A N 1
ATOM 584 C CA . ALA A 1 79 ? -30.039 19.999 -51.188 1.00 36.66 79 ALA A CA 1
ATOM 585 C C . ALA A 1 79 ? -30.725 19.837 -49.822 1.00 36.66 79 ALA A C 1
ATOM 587 O O . ALA A 1 79 ? -31.778 19.208 -49.748 1.00 36.66 79 ALA A O 1
ATOM 588 N N . GLY A 1 80 ? -30.210 20.500 -48.776 1.00 32.09 80 GLY A N 1
ATOM 589 C CA . GLY A 1 80 ? -31.016 20.792 -47.583 1.00 32.09 80 GLY A CA 1
ATOM 590 C C . GLY A 1 80 ? -30.272 20.981 -46.255 1.00 32.09 80 GLY A C 1
ATOM 591 O O . GLY A 1 80 ? -29.512 20.122 -45.837 1.00 32.09 80 GLY A O 1
ATOM 592 N N . ALA A 1 81 ? -30.617 22.075 -45.565 1.00 35.19 81 ALA A N 1
ATOM 593 C CA . ALA A 1 81 ? -30.601 22.249 -44.102 1.00 35.19 81 ALA A CA 1
ATOM 594 C C . ALA A 1 81 ? -29.260 22.235 -43.322 1.00 35.19 81 ALA A C 1
ATOM 596 O O . ALA A 1 81 ? -28.856 21.267 -42.691 1.00 35.19 81 ALA A O 1
ATOM 597 N N . ALA A 1 82 ? -28.674 23.432 -43.272 1.00 35.22 82 ALA A N 1
ATOM 598 C CA . ALA A 1 82 ? -28.016 24.077 -42.130 1.00 35.22 82 ALA A CA 1
ATOM 599 C C . ALA A 1 82 ? -28.077 23.433 -40.720 1.00 35.22 82 ALA A C 1
ATOM 601 O O . ALA A 1 82 ? -29.156 23.205 -40.180 1.00 35.22 82 ALA A O 1
ATOM 602 N N . GLN A 1 83 ? -26.930 23.472 -40.024 1.00 37.88 83 GLN A N 1
ATOM 603 C CA . GLN A 1 83 ? -26.842 24.088 -38.688 1.00 37.88 83 GLN A CA 1
ATOM 604 C C . GLN A 1 83 ? -25.417 24.611 -38.403 1.00 37.88 83 GLN A C 1
ATOM 606 O O . GLN A 1 83 ? -24.454 23.852 -38.363 1.00 37.88 83 GLN A O 1
ATOM 611 N N . GLN A 1 84 ? -25.275 25.929 -38.210 1.00 35.28 84 GLN A N 1
ATOM 612 C CA . GLN A 1 84 ? -24.032 26.560 -37.747 1.00 35.28 84 GLN A CA 1
ATOM 613 C C . GLN A 1 84 ? -24.017 26.622 -36.215 1.00 35.28 84 GLN A C 1
ATOM 615 O O . GLN A 1 84 ? -24.866 27.281 -35.619 1.00 35.28 84 GLN A O 1
ATOM 620 N N . GLY A 1 85 ? -23.023 25.995 -35.583 1.00 32.97 85 GLY A N 1
ATOM 621 C CA . GLY A 1 85 ? -22.722 26.153 -34.156 1.00 32.97 85 GLY A CA 1
ATOM 622 C C . GLY A 1 85 ? -21.443 26.965 -33.953 1.00 32.97 85 GLY A C 1
ATOM 623 O O . GLY A 1 85 ? -20.348 26.410 -33.949 1.00 32.97 85 GLY A O 1
ATOM 624 N N . THR A 1 86 ? -21.554 28.287 -33.806 1.00 38.28 86 THR A N 1
ATOM 625 C CA . THR A 1 86 ? -20.390 29.169 -33.610 1.00 38.28 86 THR A CA 1
ATOM 626 C C . THR A 1 86 ? -19.939 29.208 -32.149 1.00 38.28 86 THR A C 1
ATOM 628 O O . THR A 1 86 ? -20.608 29.806 -31.306 1.00 38.28 86 THR A O 1
ATOM 631 N N . ASN A 1 87 ? -18.757 28.660 -31.858 1.00 39.22 87 ASN A N 1
ATOM 632 C CA . ASN A 1 87 ? -18.086 28.838 -30.568 1.00 39.22 87 ASN A CA 1
ATOM 633 C C . ASN A 1 87 ? -17.497 30.254 -30.444 1.00 39.22 87 ASN A C 1
ATOM 635 O O . ASN A 1 87 ? -16.466 30.557 -31.043 1.00 39.22 87 ASN A O 1
ATOM 639 N N . ALA A 1 88 ? -18.113 31.108 -29.624 1.00 40.28 88 ALA A N 1
ATOM 640 C CA . ALA A 1 88 ? -17.608 32.446 -29.314 1.00 40.28 88 ALA A CA 1
ATOM 641 C C . ALA A 1 88 ? -17.033 32.510 -27.887 1.00 40.28 88 ALA A C 1
ATOM 643 O O . ALA A 1 88 ? -17.764 32.633 -26.904 1.00 40.28 88 ALA A O 1
ATOM 644 N N . ARG A 1 89 ? -15.698 32.473 -27.770 1.00 39.53 89 ARG A N 1
ATOM 645 C CA . ARG A 1 89 ? -14.991 32.840 -26.529 1.00 39.53 89 ARG A CA 1
ATOM 646 C C . ARG A 1 89 ? -15.298 34.299 -26.177 1.00 39.53 89 ARG A C 1
ATOM 648 O O . ARG A 1 89 ? -15.124 35.174 -27.022 1.00 39.53 89 ARG A O 1
ATOM 655 N N . LYS A 1 90 ? -15.628 34.583 -24.914 1.00 37.41 90 LYS A N 1
ATOM 656 C CA . LYS A 1 90 ? -15.649 35.953 -24.381 1.00 37.41 90 LYS A CA 1
ATOM 657 C C . LYS A 1 90 ? -14.836 36.040 -23.093 1.00 37.41 90 LYS A C 1
ATOM 659 O O . LYS A 1 90 ? -15.319 35.722 -22.013 1.00 37.41 90 LYS A O 1
ATOM 664 N N . SER A 1 91 ? -13.586 36.469 -23.227 1.00 39.41 91 SER A N 1
ATOM 665 C CA . SER A 1 91 ? -12.744 36.866 -22.104 1.00 39.41 91 SER A CA 1
ATOM 666 C C . SER A 1 91 ? -13.102 38.288 -21.667 1.00 39.41 91 SER A C 1
ATOM 668 O O . SER A 1 91 ? -13.098 39.217 -22.471 1.00 39.41 91 SER A O 1
ATOM 670 N N . THR A 1 92 ? -13.374 38.483 -20.379 1.00 40.53 92 THR A N 1
ATOM 671 C CA . THR A 1 92 ? -13.477 39.820 -19.775 1.00 40.53 92 THR A CA 1
ATOM 672 C C . THR A 1 92 ? -12.668 39.870 -18.492 1.00 40.53 92 THR A C 1
ATOM 674 O O . THR A 1 92 ? -13.128 39.454 -17.434 1.00 40.53 92 THR A O 1
ATOM 677 N N . SER A 1 93 ? -11.453 40.403 -18.612 1.00 37.09 93 SER A N 1
ATOM 678 C CA . SER A 1 93 ? -10.659 40.874 -17.478 1.00 37.09 93 SER A CA 1
ATOM 679 C C . SER A 1 93 ? -11.346 42.072 -16.819 1.00 37.09 93 SER A C 1
ATOM 681 O O . SER A 1 93 ? -11.843 42.960 -17.518 1.00 37.09 93 SER A O 1
ATOM 683 N N . LYS A 1 94 ? -11.347 42.120 -15.482 1.00 44.28 94 LYS A N 1
ATOM 684 C CA . LYS A 1 94 ? -11.635 43.345 -14.727 1.00 44.28 94 LYS A CA 1
ATOM 685 C C . LYS A 1 94 ? -10.981 43.309 -13.343 1.00 44.28 94 LYS A C 1
ATOM 687 O O . LYS A 1 94 ? -11.515 42.721 -12.409 1.00 44.28 94 LYS A O 1
ATOM 692 N N . ASN A 1 95 ? -9.844 43.994 -13.212 1.00 44.44 95 ASN A N 1
ATOM 693 C CA . ASN A 1 95 ? -9.368 44.474 -11.912 1.00 44.44 95 ASN A CA 1
ATOM 694 C C . ASN A 1 95 ? -10.391 45.462 -11.323 1.00 44.44 95 ASN A C 1
ATOM 696 O O . ASN A 1 95 ? -11.100 46.149 -12.068 1.00 44.44 95 ASN A O 1
ATOM 700 N N . PRO A 1 96 ? -10.403 45.611 -9.994 1.00 54.97 96 PRO A N 1
ATOM 701 C CA . PRO A 1 96 ? -9.987 46.914 -9.481 1.00 54.97 96 PRO A CA 1
ATOM 702 C C . PRO A 1 96 ? -8.974 46.817 -8.333 1.00 54.97 96 PRO A C 1
ATOM 704 O O . PRO A 1 96 ? -9.039 45.940 -7.477 1.00 54.97 96 PRO A O 1
ATOM 707 N N . ALA A 1 97 ? -8.055 47.780 -8.298 1.00 39.88 97 ALA A N 1
ATOM 708 C CA . ALA A 1 97 ? -7.168 47.995 -7.163 1.00 39.88 97 ALA A CA 1
ATOM 709 C C . ALA A 1 97 ? -7.917 48.654 -5.993 1.00 39.88 97 ALA A C 1
ATOM 711 O O . ALA A 1 97 ? -8.828 49.457 -6.206 1.00 39.88 97 ALA A O 1
ATOM 712 N N . LYS A 1 98 ? -7.452 48.422 -4.761 1.00 43.31 98 LYS A N 1
ATOM 713 C CA . LYS A 1 98 ? -7.673 49.362 -3.657 1.00 43.31 98 LYS A CA 1
ATOM 714 C C . LYS A 1 98 ? -6.471 49.383 -2.718 1.00 43.31 98 LYS A C 1
ATOM 716 O O . LYS A 1 98 ? -6.106 48.361 -2.150 1.00 43.31 98 LYS A O 1
ATOM 721 N N . ALA A 1 99 ? -5.872 50.560 -2.570 1.00 40.06 99 ALA A N 1
ATOM 722 C CA . ALA A 1 99 ? -4.831 50.812 -1.584 1.00 40.06 99 ALA A CA 1
ATOM 723 C C . ALA A 1 99 ? -5.440 51.029 -0.187 1.00 40.06 99 ALA A C 1
ATOM 725 O O . ALA A 1 99 ? -6.539 51.571 -0.055 1.00 40.06 99 ALA A O 1
ATOM 726 N N . GLY A 1 100 ? -4.690 50.650 0.844 1.00 35.84 100 GLY A N 1
ATOM 727 C CA . GLY A 1 100 ? -4.945 50.955 2.250 1.00 35.84 100 GLY A CA 1
ATOM 728 C C . GLY A 1 100 ? -3.606 50.924 2.982 1.00 35.84 100 GLY A C 1
ATOM 729 O O . GLY A 1 100 ? -2.865 49.957 2.841 1.00 35.84 100 GLY A O 1
ATOM 730 N N . ALA A 1 101 ? -3.257 52.013 3.663 1.00 38.66 101 ALA A N 1
ATOM 731 C CA . ALA A 1 101 ? -1.912 52.257 4.183 1.00 38.66 101 ALA A CA 1
ATOM 732 C C . ALA A 1 101 ? -1.865 52.282 5.723 1.00 38.66 101 ALA A C 1
ATOM 734 O O . ALA A 1 101 ? -2.906 52.277 6.377 1.00 38.66 101 ALA A O 1
ATOM 735 N N . ALA A 1 102 ? -0.640 52.449 6.237 1.00 34.03 102 ALA A N 1
ATOM 736 C CA . ALA A 1 102 ? -0.252 52.775 7.616 1.00 34.03 102 ALA A CA 1
ATOM 737 C C . ALA A 1 102 ? -0.170 51.624 8.642 1.00 34.03 102 ALA A C 1
ATOM 739 O O . ALA A 1 102 ? -0.977 50.702 8.663 1.00 34.03 102 ALA A O 1
ATOM 740 N N . GLY A 1 103 ? 0.831 51.739 9.526 1.00 32.25 103 GLY A N 1
ATOM 741 C CA . GLY A 1 103 ? 1.101 50.843 10.657 1.00 32.25 103 GLY A CA 1
ATOM 742 C C . GLY A 1 103 ? 2.606 50.737 10.916 1.00 32.25 103 GLY A C 1
ATOM 743 O O . GLY A 1 103 ? 3.306 50.083 10.150 1.00 32.25 103 GLY A O 1
ATOM 744 N N . ALA A 1 104 ? 3.123 51.422 11.940 1.00 33.69 104 ALA A N 1
ATOM 745 C CA . ALA A 1 104 ? 4.563 51.594 12.148 1.00 33.69 104 ALA A CA 1
ATOM 746 C C . ALA A 1 104 ? 5.129 50.796 13.339 1.00 33.69 104 ALA A C 1
ATOM 748 O O . ALA A 1 104 ? 4.477 50.685 14.369 1.00 33.69 104 ALA A O 1
ATOM 749 N N . ALA A 1 105 ? 6.402 50.410 13.181 1.00 34.03 105 ALA A N 1
ATOM 750 C CA . ALA A 1 105 ? 7.476 50.388 14.185 1.00 34.03 105 ALA A CA 1
ATOM 751 C C . ALA A 1 105 ? 7.483 49.405 15.387 1.00 34.03 105 ALA A C 1
ATOM 753 O O . ALA A 1 105 ? 6.490 49.158 16.060 1.00 34.03 105 ALA A O 1
ATOM 754 N N . SER A 1 106 ? 8.734 49.054 15.729 1.00 34.16 106 SER A N 1
ATOM 755 C CA . SER A 1 106 ? 9.301 48.915 17.087 1.00 34.16 106 SER A CA 1
ATOM 756 C C . SER A 1 106 ? 9.493 47.512 17.693 1.00 34.16 106 SER A C 1
ATOM 758 O O . SER A 1 106 ? 8.637 46.992 18.394 1.00 34.16 106 SER A O 1
ATOM 760 N N . ASP A 1 107 ? 10.708 46.993 17.481 1.00 33.38 107 ASP A N 1
ATOM 761 C CA . ASP A 1 107 ? 11.687 46.532 18.485 1.00 33.38 107 ASP A CA 1
ATOM 762 C C . ASP A 1 107 ? 11.404 45.479 19.581 1.00 33.38 107 ASP A C 1
ATOM 764 O O . ASP A 1 107 ? 10.380 45.425 20.251 1.00 33.38 107 ASP A O 1
ATOM 768 N N . SER A 1 108 ? 12.520 44.800 19.893 1.00 34.59 108 SER A N 1
ATOM 769 C CA . SER A 1 108 ? 12.935 44.213 21.182 1.00 34.59 108 SER A CA 1
ATOM 770 C C . SER A 1 108 ? 12.597 42.739 21.514 1.00 34.59 108 SER A C 1
ATOM 772 O O . SER A 1 108 ? 11.578 42.388 22.089 1.00 34.59 108 SER A O 1
ATOM 774 N N . GLN A 1 109 ? 13.595 41.884 21.236 1.00 34.62 109 GLN A N 1
ATOM 775 C CA . GLN A 1 109 ? 14.415 41.210 22.264 1.00 34.62 109 GLN A CA 1
ATOM 776 C C . GLN A 1 109 ? 13.732 40.293 23.307 1.00 34.62 109 GLN A C 1
ATOM 778 O O . GLN A 1 109 ? 13.154 40.778 24.269 1.00 34.62 109 GLN A O 1
ATOM 783 N N . ALA A 1 110 ? 14.034 38.982 23.258 1.00 31.55 110 ALA A N 1
ATOM 784 C CA . ALA A 1 110 ? 14.729 38.249 24.343 1.00 31.55 110 ALA A CA 1
ATOM 785 C C . ALA A 1 110 ? 14.895 36.739 24.053 1.00 31.55 110 ALA A C 1
ATOM 787 O O . ALA A 1 110 ? 14.116 36.129 23.327 1.00 31.55 110 ALA A O 1
ATOM 788 N N . LYS A 1 111 ? 15.919 36.123 24.664 1.00 40.78 111 LYS A N 1
ATOM 789 C CA . LYS A 1 111 ? 16.116 34.662 24.713 1.00 40.78 111 LYS A CA 1
ATOM 790 C C . LYS A 1 111 ? 15.217 34.034 25.785 1.00 40.78 111 LYS A C 1
ATOM 792 O O . LYS A 1 111 ? 15.129 34.573 26.882 1.00 40.78 111 LYS A O 1
ATOM 797 N N . GLY A 1 112 ? 14.705 32.831 25.531 1.00 28.97 112 GLY A N 1
ATOM 798 C CA . GLY A 1 112 ? 14.110 31.973 26.559 1.00 28.97 112 GLY A CA 1
ATOM 799 C C . GLY A 1 112 ? 13.911 30.551 26.041 1.00 28.97 112 GLY A C 1
ATOM 800 O O . GLY A 1 112 ? 13.202 30.351 25.062 1.00 28.97 112 GLY A O 1
ATOM 801 N N . ALA A 1 113 ? 14.556 29.566 26.668 1.00 41.19 113 ALA A N 1
ATOM 802 C CA . ALA A 1 113 ? 14.358 28.159 26.335 1.00 41.19 113 ALA A CA 1
ATOM 803 C C . ALA A 1 113 ? 13.175 27.594 27.133 1.00 41.19 113 ALA A C 1
ATOM 805 O O . ALA A 1 113 ? 13.187 27.645 28.361 1.00 41.19 113 ALA A O 1
ATOM 806 N N . ALA A 1 114 ? 12.187 27.019 26.446 1.00 31.97 114 ALA A N 1
ATOM 807 C CA . ALA A 1 114 ? 11.157 26.189 27.060 1.00 31.97 114 ALA A CA 1
ATOM 808 C C . ALA A 1 114 ? 10.688 25.121 26.063 1.00 31.97 114 ALA A C 1
ATOM 810 O O . ALA A 1 114 ? 10.139 25.421 25.007 1.00 31.97 114 ALA A O 1
ATOM 811 N N . GLN A 1 115 ? 10.921 23.861 26.415 1.00 48.81 115 GLN A N 1
ATOM 812 C CA . GLN A 1 115 ? 10.436 22.692 25.693 1.00 48.81 115 GLN A CA 1
ATOM 813 C C . GLN A 1 115 ? 8.935 22.532 25.976 1.00 48.81 115 GLN A C 1
ATOM 815 O O . GLN A 1 115 ? 8.556 22.227 27.106 1.00 48.81 115 GLN A O 1
ATOM 820 N N . GLN A 1 116 ? 8.076 22.751 24.977 1.00 31.92 116 GLN A N 1
ATOM 821 C CA . GLN A 1 116 ? 6.625 22.570 25.106 1.00 31.92 116 GLN A CA 1
ATOM 822 C C . GLN A 1 116 ? 6.037 21.819 23.909 1.00 31.92 116 GLN A C 1
ATOM 824 O O . GLN A 1 116 ? 6.380 22.080 22.757 1.00 31.92 116 GLN A O 1
ATOM 829 N N . ASN A 1 117 ? 5.127 20.888 24.208 1.00 49.31 117 ASN A N 1
ATOM 830 C CA . ASN A 1 117 ? 4.328 20.174 23.217 1.00 49.31 117 ASN A CA 1
ATOM 831 C C . ASN A 1 117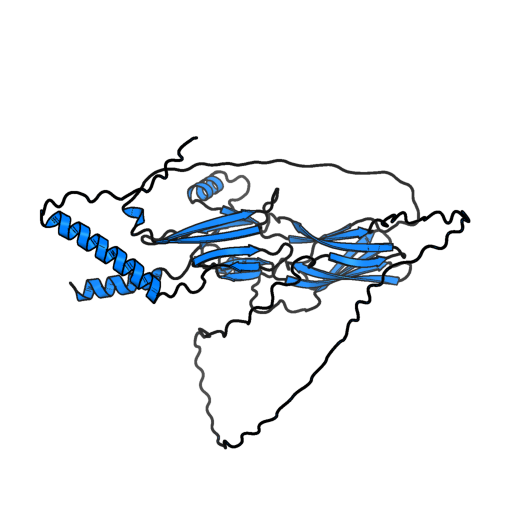 ? 3.433 21.162 22.463 1.00 49.31 117 ASN A C 1
ATOM 833 O O . ASN A 1 117 ? 2.495 21.714 23.038 1.00 49.31 117 ASN A O 1
ATOM 837 N N . ALA A 1 118 ? 3.686 21.345 21.169 1.00 30.34 118 ALA A N 1
ATOM 838 C CA . ALA A 1 118 ? 2.820 22.129 20.305 1.00 30.34 118 ALA A CA 1
ATOM 839 C C . ALA A 1 118 ? 1.665 21.261 19.783 1.00 30.34 118 ALA A C 1
ATOM 841 O O . ALA A 1 118 ? 1.758 20.643 18.723 1.00 30.34 118 ALA A O 1
ATOM 842 N N . GLY A 1 119 ? 0.550 21.262 20.517 1.00 33.06 119 GLY A N 1
ATOM 843 C CA . GLY A 1 119 ? -0.761 21.009 19.921 1.00 33.06 119 GLY A CA 1
ATOM 844 C C . GLY A 1 119 ? -1.082 22.150 18.958 1.00 33.06 119 GLY A C 1
ATOM 845 O O . GLY A 1 119 ? -1.681 23.147 19.350 1.00 33.06 119 GLY A O 1
ATOM 846 N N . GLY A 1 120 ? -0.598 22.047 17.721 1.00 26.09 120 GLY A N 1
ATOM 847 C CA . GLY A 1 120 ? -0.839 23.051 16.695 1.00 26.09 120 GLY A CA 1
ATOM 848 C C . GLY A 1 120 ? -2.287 23.000 16.227 1.00 26.09 120 GLY A C 1
ATOM 849 O O . GLY A 1 120 ? -2.732 21.972 15.719 1.00 26.09 120 GLY A O 1
ATOM 850 N N . SER A 1 121 ? -3.000 24.121 16.334 1.00 32.84 121 SER A N 1
ATOM 851 C CA . SER A 1 121 ? -4.274 24.363 15.652 1.00 32.84 121 SER A CA 1
ATOM 852 C C . SER A 1 121 ? -4.038 24.465 14.139 1.00 32.84 121 SER A C 1
ATOM 854 O O . SER A 1 121 ? -4.014 25.540 13.538 1.00 32.84 121 SER A O 1
ATOM 856 N N . GLY A 1 122 ? -3.795 23.305 13.528 1.00 30.27 122 GLY A N 1
ATOM 857 C CA . GLY A 1 122 ? -3.524 23.151 12.110 1.00 30.27 122 GLY A CA 1
ATOM 858 C C . GLY A 1 122 ? -4.718 23.604 11.285 1.00 30.27 122 GLY A C 1
ATOM 859 O O . GLY A 1 122 ? -5.729 22.912 11.203 1.00 30.27 122 GLY A O 1
ATOM 860 N N . LYS A 1 123 ? -4.576 24.766 10.644 1.00 31.55 123 LYS A N 1
ATOM 861 C CA . LYS A 1 123 ? -5.461 25.239 9.579 1.00 31.55 123 LYS A CA 1
ATOM 862 C C . LYS A 1 123 ? -5.649 24.101 8.573 1.00 31.55 123 LYS A C 1
ATOM 864 O O . LYS A 1 123 ? -4.673 23.707 7.936 1.00 31.55 123 LYS A O 1
ATOM 869 N N . ALA A 1 124 ? -6.872 23.573 8.471 1.00 31.73 124 ALA A N 1
ATOM 870 C CA . ALA A 1 124 ? -7.164 22.402 7.650 1.00 31.73 124 ALA A CA 1
ATOM 871 C C . ALA A 1 124 ? -6.582 22.585 6.234 1.00 31.73 124 ALA A C 1
ATOM 873 O O . ALA A 1 124 ? -6.849 23.623 5.611 1.00 31.73 124 ALA A O 1
ATOM 874 N N . PRO A 1 125 ? -5.764 21.639 5.726 1.00 37.38 125 PRO A N 1
ATOM 875 C CA . PRO A 1 125 ? -5.240 21.737 4.374 1.00 37.38 125 PRO A CA 1
ATOM 876 C C . PRO A 1 125 ? -6.430 21.748 3.417 1.00 37.38 125 PRO A C 1
ATOM 878 O O . PRO A 1 125 ? -7.254 20.835 3.433 1.00 37.38 125 PRO A O 1
ATOM 881 N N . GLY A 1 126 ? -6.548 22.827 2.637 1.00 28.78 126 GLY A N 1
ATOM 882 C CA . GLY A 1 126 ? -7.692 23.039 1.757 1.00 28.78 126 GLY A CA 1
ATOM 883 C C . GLY A 1 126 ? -7.889 21.835 0.843 1.00 28.78 126 GLY A C 1
ATOM 884 O O . GLY A 1 126 ? -6.922 21.357 0.251 1.00 28.78 126 GLY A O 1
ATOM 885 N N . GLY A 1 127 ? -9.128 21.346 0.757 1.00 35.66 127 GLY A N 1
ATOM 886 C CA . GLY A 1 127 ? -9.463 20.158 -0.019 1.00 35.66 127 GLY A CA 1
ATOM 887 C C . GLY A 1 127 ? -9.024 20.309 -1.472 1.00 35.66 127 GLY A C 1
ATOM 888 O O . GLY A 1 127 ? -9.655 21.032 -2.242 1.00 35.66 127 GLY A O 1
ATOM 889 N N . ALA A 1 128 ? -7.942 19.623 -1.838 1.00 34.84 128 ALA A N 1
ATOM 890 C CA . ALA A 1 128 ? -7.570 19.444 -3.229 1.00 34.84 128 ALA A CA 1
ATOM 891 C C . ALA A 1 128 ? -8.696 18.660 -3.917 1.00 34.84 128 ALA A C 1
ATOM 893 O O . ALA A 1 128 ? -9.113 17.614 -3.415 1.00 34.84 128 ALA A O 1
ATOM 894 N N . SER A 1 129 ? -9.207 19.195 -5.030 1.00 35.91 129 SER A N 1
ATOM 895 C CA . SER A 1 129 ? -10.297 18.579 -5.795 1.00 35.91 129 SER A CA 1
ATOM 896 C C . SER A 1 129 ? -9.977 17.117 -6.109 1.00 35.91 129 SER A C 1
ATOM 898 O O . SER A 1 129 ? -8.900 16.812 -6.621 1.00 35.91 129 SER A O 1
ATOM 900 N N . SER A 1 130 ? -10.926 16.221 -5.828 1.00 42.00 130 SER A N 1
ATOM 901 C CA . SER A 1 130 ? -10.825 14.783 -6.101 1.00 42.00 130 SER A CA 1
ATOM 902 C C . SER A 1 130 ? -11.098 14.468 -7.581 1.00 42.00 130 SER A C 1
ATOM 904 O O . SER A 1 130 ? -11.916 13.611 -7.914 1.00 42.00 130 SER A O 1
ATOM 906 N N . GLU A 1 131 ? -10.397 15.156 -8.478 1.00 32.91 131 GLU A N 1
ATOM 907 C CA . GLU A 1 131 ? -10.399 14.900 -9.917 1.00 32.91 131 GLU A CA 1
ATOM 908 C C . GLU A 1 131 ? -8.982 14.487 -10.343 1.00 32.91 131 GLU A C 1
ATOM 910 O O . GLU A 1 131 ? -7.999 15.115 -9.953 1.00 32.91 131 GLU A O 1
ATOM 915 N N . THR A 1 132 ? -8.872 13.438 -11.171 1.00 35.19 132 THR A N 1
ATOM 916 C CA . THR A 1 132 ? -7.620 12.742 -11.583 1.00 35.19 132 THR A CA 1
ATOM 917 C C . THR A 1 132 ? -7.137 11.584 -10.683 1.00 35.19 132 THR A C 1
ATOM 919 O O . THR A 1 132 ? -5.970 11.208 -10.726 1.00 35.19 132 THR A O 1
ATOM 922 N N . ALA A 1 133 ? -8.027 10.915 -9.938 1.00 42.56 133 ALA A N 1
ATOM 923 C CA . ALA A 1 133 ? -7.679 9.654 -9.258 1.00 42.56 133 ALA A CA 1
ATOM 924 C C . ALA A 1 133 ? -7.530 8.441 -10.213 1.00 42.56 133 ALA A C 1
ATOM 926 O O . ALA A 1 133 ? -6.838 7.479 -9.894 1.00 42.56 133 ALA A O 1
ATOM 927 N N . SER A 1 134 ? -8.171 8.464 -11.388 1.00 45.41 134 SER A N 1
ATOM 928 C CA . SER A 1 134 ? -8.429 7.252 -12.191 1.00 45.41 134 SER A CA 1
ATOM 929 C C . SER A 1 134 ? -7.305 6.768 -13.118 1.00 45.41 134 SER A C 1
ATOM 931 O O . SER A 1 134 ? -7.452 5.694 -13.687 1.00 45.41 134 SER A O 1
ATOM 933 N N . ASN A 1 135 ? -6.209 7.519 -13.286 1.00 52.25 135 ASN A N 1
ATOM 934 C CA . ASN A 1 135 ? -5.064 7.120 -14.134 1.00 52.25 135 ASN A CA 1
ATOM 935 C C . ASN A 1 135 ? -3.697 7.248 -13.428 1.00 52.25 135 ASN A C 1
ATOM 937 O O . ASN A 1 135 ? -2.652 7.094 -14.059 1.00 52.25 135 ASN A O 1
ATOM 941 N N . LEU A 1 136 ? -3.682 7.515 -12.116 1.00 62.62 136 LEU A N 1
ATOM 942 C CA . LEU A 1 136 ? -2.456 7.494 -11.315 1.00 62.62 136 LEU A CA 1
ATOM 943 C C . LEU A 1 136 ? -1.905 6.064 -11.277 1.00 62.62 136 LEU A C 1
ATOM 945 O O . LEU A 1 136 ? -2.472 5.198 -10.617 1.00 62.62 136 LEU A O 1
ATOM 949 N N . GLY A 1 137 ? -0.812 5.829 -12.004 1.00 70.06 137 GLY A N 1
ATOM 950 C CA . GLY A 1 137 ? -0.148 4.527 -12.080 1.00 70.06 137 GLY A CA 1
ATOM 951 C C . GLY A 1 137 ? -0.028 3.936 -13.484 1.00 70.06 137 GLY A C 1
ATOM 952 O O . GLY A 1 137 ? 0.586 2.885 -13.598 1.00 70.06 137 GLY A O 1
ATOM 953 N N . VAL A 1 138 ? -0.556 4.578 -14.534 1.00 86.62 138 VAL A N 1
ATOM 954 C CA . VAL A 1 138 ? -0.307 4.195 -15.937 1.00 86.62 138 VAL A CA 1
ATOM 955 C C . VAL A 1 138 ? 0.473 5.302 -16.640 1.00 86.62 138 VAL A C 1
ATOM 957 O O . VAL A 1 138 ? 0.082 6.467 -16.608 1.00 86.62 138 VAL A O 1
ATOM 960 N N . THR A 1 139 ? 1.581 4.943 -17.283 1.00 92.00 139 THR A N 1
ATOM 961 C CA . THR A 1 139 ? 2.433 5.865 -18.046 1.00 92.00 139 THR A CA 1
ATOM 962 C C . THR A 1 139 ? 3.023 5.149 -19.258 1.00 92.00 139 THR A C 1
ATOM 964 O O . THR A 1 139 ? 3.128 3.922 -19.256 1.00 92.00 139 THR A O 1
ATOM 967 N N . THR A 1 140 ? 3.393 5.880 -20.310 1.00 94.00 140 THR A N 1
ATOM 968 C CA . THR A 1 140 ? 3.824 5.275 -21.580 1.00 94.00 140 THR A CA 1
ATOM 969 C C . THR A 1 140 ? 5.128 5.856 -22.096 1.00 94.00 140 THR A C 1
ATOM 971 O O . THR A 1 140 ? 5.332 7.066 -22.028 1.00 94.00 140 THR A O 1
ATOM 974 N N . ALA A 1 141 ? 5.958 5.012 -22.703 1.00 93.12 141 ALA A N 1
ATOM 975 C CA . ALA A 1 141 ? 7.192 5.411 -23.372 1.00 93.12 141 ALA A CA 1
ATOM 976 C C . ALA A 1 141 ? 7.344 4.683 -24.714 1.00 93.12 141 ALA A C 1
ATOM 978 O O . ALA A 1 141 ? 6.681 3.678 -24.975 1.00 93.12 141 ALA A O 1
ATOM 979 N N . ILE A 1 142 ? 8.226 5.186 -25.579 1.00 91.69 142 ILE A N 1
ATOM 980 C CA . ILE A 1 142 ? 8.592 4.508 -26.827 1.00 91.69 142 ILE A CA 1
ATOM 981 C C . ILE A 1 142 ? 9.885 3.727 -26.585 1.00 91.69 142 ILE A C 1
ATOM 983 O O . ILE A 1 142 ? 10.864 4.288 -26.097 1.00 91.69 142 ILE A O 1
ATOM 987 N N . ILE A 1 143 ? 9.889 2.443 -26.940 1.00 91.19 143 ILE A N 1
ATOM 988 C CA . ILE A 1 143 ? 11.058 1.553 -26.926 1.00 91.19 143 ILE A CA 1
ATOM 989 C C . ILE A 1 143 ? 11.054 0.803 -28.263 1.00 91.19 143 ILE A C 1
ATOM 991 O O . ILE A 1 143 ? 10.032 0.226 -28.637 1.00 91.19 143 ILE A O 1
ATOM 995 N N . ASP A 1 144 ? 12.150 0.862 -29.026 1.00 88.69 144 ASP A N 1
ATOM 996 C CA . ASP A 1 144 ? 12.260 0.273 -30.378 1.00 88.69 144 ASP A CA 1
ATOM 997 C C . ASP A 1 144 ? 11.133 0.661 -31.353 1.00 88.69 144 ASP A C 1
ATOM 999 O O . ASP A 1 144 ? 10.606 -0.158 -32.110 1.00 88.69 144 ASP A O 1
ATOM 1003 N N . GLY A 1 145 ? 10.700 1.925 -31.310 1.00 87.25 145 GLY A N 1
ATOM 1004 C CA . GLY A 1 145 ? 9.593 2.411 -32.143 1.00 87.25 145 GLY A CA 1
ATOM 1005 C C . GLY A 1 145 ? 8.235 1.761 -31.828 1.00 87.25 145 GLY A C 1
ATOM 1006 O O . GLY A 1 145 ? 7.272 1.958 -32.568 1.00 87.25 145 GLY A O 1
ATOM 1007 N N . ARG A 1 146 ? 8.135 0.994 -30.735 1.00 91.56 146 ARG A N 1
ATOM 1008 C CA . ARG A 1 146 ? 6.887 0.461 -30.179 1.00 91.56 146 ARG A CA 1
ATOM 1009 C C . ARG A 1 146 ? 6.502 1.277 -28.953 1.00 91.56 146 ARG A C 1
ATOM 1011 O O . ARG A 1 146 ? 7.368 1.731 -28.210 1.00 91.56 146 ARG A O 1
ATOM 1018 N N . MET A 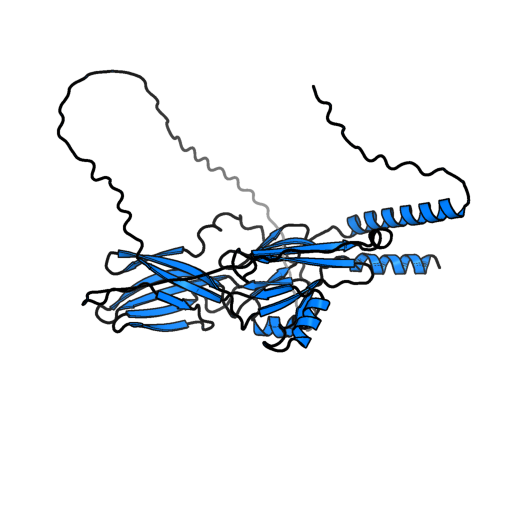1 147 ? 5.204 1.459 -28.736 1.00 93.19 147 MET A N 1
ATOM 1019 C CA . MET A 1 147 ? 4.705 2.082 -27.513 1.00 93.19 147 MET A CA 1
ATOM 1020 C C . MET A 1 147 ? 4.600 1.021 -26.416 1.00 93.19 147 MET A C 1
ATOM 1022 O O . MET A 1 147 ? 4.100 -0.078 -26.656 1.00 93.19 147 MET A O 1
ATOM 1026 N N . TRP A 1 148 ? 5.084 1.357 -25.231 1.00 95.56 148 TRP A N 1
ATOM 1027 C CA . TRP A 1 148 ? 5.073 0.524 -24.037 1.00 95.56 148 TRP A CA 1
ATOM 1028 C C . TRP A 1 148 ? 4.311 1.230 -22.924 1.00 95.56 148 TRP A C 1
ATOM 1030 O O . TRP A 1 148 ? 4.352 2.456 -22.831 1.00 95.56 148 TRP A O 1
ATOM 1040 N N . GLU A 1 149 ? 3.643 0.450 -22.084 1.00 95.31 149 GLU A N 1
ATOM 1041 C CA . GLU A 1 149 ? 2.923 0.884 -20.892 1.00 95.31 149 GLU A CA 1
ATOM 1042 C C . GLU A 1 149 ? 3.667 0.380 -19.655 1.00 95.31 149 GLU A C 1
ATOM 1044 O O . GLU A 1 149 ? 4.030 -0.793 -19.582 1.00 95.31 149 GLU A O 1
ATOM 1049 N N . ALA A 1 150 ? 3.880 1.258 -18.680 1.00 94.75 150 ALA A N 1
ATOM 1050 C CA . ALA A 1 150 ? 4.276 0.893 -17.330 1.00 94.75 150 ALA A CA 1
ATOM 1051 C C . ALA A 1 150 ? 3.078 1.118 -16.403 1.00 94.75 150 ALA A C 1
ATOM 1053 O O . ALA A 1 150 ? 2.594 2.246 -16.262 1.00 94.75 150 ALA A O 1
ATOM 1054 N N . LYS A 1 151 ? 2.608 0.034 -15.784 1.00 94.12 151 LYS A N 1
ATOM 1055 C CA . LYS A 1 151 ? 1.444 -0.001 -14.904 1.00 94.12 151 LYS A CA 1
ATOM 1056 C C . LYS A 1 151 ? 1.841 -0.402 -13.489 1.00 94.12 151 LYS A C 1
ATOM 1058 O O . LYS A 1 151 ? 2.397 -1.477 -13.274 1.00 94.12 151 LYS A O 1
ATOM 1063 N N . VAL A 1 152 ? 1.512 0.440 -12.515 1.00 93.56 152 VAL A N 1
ATOM 1064 C CA . VAL A 1 152 ? 1.724 0.149 -11.094 1.00 93.56 152 VAL A CA 1
ATOM 1065 C C . VAL A 1 152 ? 0.617 -0.774 -10.584 1.00 93.56 152 VAL A C 1
ATOM 1067 O O . VAL A 1 152 ? -0.571 -0.516 -10.780 1.00 93.56 152 VAL A O 1
ATOM 1070 N N . VAL A 1 153 ? 1.015 -1.862 -9.930 1.00 92.50 153 VAL A N 1
ATOM 1071 C CA . VAL A 1 153 ? 0.146 -2.894 -9.358 1.00 92.50 153 VAL A CA 1
ATOM 1072 C C . VAL A 1 153 ? 0.528 -3.102 -7.895 1.00 92.50 153 VAL A C 1
ATOM 1074 O O . VAL A 1 153 ? 1.709 -3.156 -7.556 1.00 92.50 153 VAL A O 1
ATOM 1077 N N . LEU A 1 154 ? -0.472 -3.226 -7.026 1.00 91.00 154 LEU A N 1
ATOM 1078 C CA . LEU A 1 154 ? -0.283 -3.570 -5.619 1.00 91.00 154 LEU A CA 1
ATOM 1079 C C . LEU A 1 154 ? -0.473 -5.071 -5.412 1.00 91.00 154 LEU A C 1
ATOM 1081 O O . LEU A 1 154 ? -1.494 -5.625 -5.817 1.00 91.00 154 LEU A O 1
ATOM 1085 N N . MET A 1 155 ? 0.484 -5.708 -4.741 1.00 89.19 155 MET A N 1
ATOM 1086 C CA . MET A 1 155 ? 0.377 -7.101 -4.299 1.00 89.19 155 MET A CA 1
ATOM 1087 C C . MET A 1 155 ? 0.501 -7.172 -2.770 1.00 89.19 155 MET A C 1
ATOM 1089 O O . MET A 1 155 ? 1.224 -6.355 -2.188 1.00 89.19 155 MET A O 1
ATOM 1093 N N . PRO A 1 156 ? -0.206 -8.098 -2.092 1.00 89.31 156 PRO A N 1
ATOM 1094 C CA . PRO A 1 156 ? -0.006 -8.324 -0.664 1.00 89.31 156 PRO A CA 1
ATOM 1095 C C . PRO A 1 156 ? 1.440 -8.772 -0.402 1.00 89.31 156 PRO A C 1
ATOM 1097 O O . PRO A 1 156 ? 2.052 -9.442 -1.231 1.00 89.31 156 PRO A O 1
ATOM 1100 N N . ALA A 1 157 ? 1.982 -8.375 0.745 1.00 89.00 157 ALA A N 1
ATOM 1101 C CA . ALA A 1 157 ? 3.336 -8.695 1.170 1.00 89.00 157 ALA A CA 1
ATOM 1102 C C . ALA A 1 157 ? 3.311 -9.279 2.586 1.00 89.00 157 ALA A C 1
ATOM 1104 O O . ALA A 1 157 ? 3.071 -8.560 3.555 1.00 89.00 157 ALA A 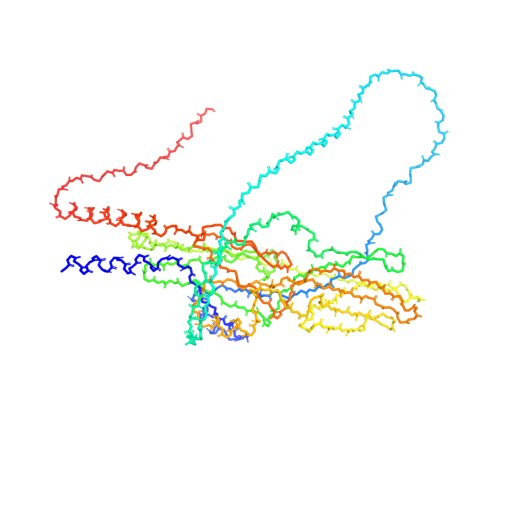O 1
ATOM 1105 N N . ASP A 1 158 ? 3.532 -10.587 2.707 1.00 84.69 158 ASP A N 1
ATOM 1106 C CA . ASP A 1 158 ? 3.299 -11.340 3.949 1.00 84.69 158 ASP A CA 1
ATOM 1107 C C . ASP A 1 158 ? 4.155 -10.852 5.135 1.00 84.69 158 ASP A C 1
ATOM 1109 O O . ASP A 1 158 ? 3.733 -10.935 6.288 1.00 84.69 158 ASP A O 1
ATOM 1113 N N . ASP A 1 159 ? 5.319 -10.244 4.865 1.00 88.81 159 ASP A N 1
ATOM 1114 C CA . ASP A 1 159 ? 6.186 -9.596 5.864 1.00 88.81 159 ASP A CA 1
ATOM 1115 C C . ASP A 1 159 ? 5.583 -8.318 6.487 1.00 88.81 159 ASP A C 1
ATOM 1117 O O . ASP A 1 159 ? 6.140 -7.736 7.422 1.00 88.81 159 ASP A O 1
ATOM 1121 N N . ARG A 1 160 ? 4.442 -7.872 5.953 1.00 91.38 160 ARG A N 1
ATOM 1122 C CA . ARG A 1 160 ? 3.700 -6.658 6.317 1.00 91.38 160 ARG A CA 1
ATOM 1123 C C . ARG A 1 160 ? 2.229 -6.946 6.620 1.00 91.38 160 ARG A C 1
ATOM 1125 O O . ARG A 1 160 ? 1.365 -6.077 6.466 1.00 91.38 160 ARG A O 1
ATOM 1132 N N . ALA A 1 161 ? 1.944 -8.174 7.042 1.00 92.50 161 ALA A N 1
ATOM 1133 C CA . ALA A 1 161 ? 0.664 -8.555 7.611 1.00 92.50 161 ALA A CA 1
ATOM 1134 C C . ALA A 1 161 ? 0.489 -7.988 9.034 1.00 92.50 161 ALA A C 1
ATOM 1136 O O . ALA A 1 161 ? 1.439 -7.877 9.809 1.00 92.50 161 ALA A O 1
ATOM 1137 N N . PHE A 1 162 ? -0.751 -7.647 9.378 1.00 93.00 162 PHE A N 1
ATOM 1138 C CA . PHE A 1 162 ? -1.163 -7.058 10.649 1.00 93.00 162 PHE A CA 1
ATOM 1139 C C . PHE A 1 162 ? -2.501 -7.626 11.108 1.00 93.00 162 PHE A C 1
ATOM 1141 O O . PHE A 1 162 ? -3.397 -7.889 10.304 1.00 93.00 162 PHE A O 1
ATOM 1148 N N . ALA A 1 163 ? -2.658 -7.721 12.423 1.00 93.56 163 ALA A N 1
ATOM 1149 C CA . ALA A 1 163 ? -3.936 -7.915 13.084 1.00 93.56 163 ALA A CA 1
ATOM 1150 C C . ALA A 1 163 ? -4.384 -6.575 13.695 1.00 93.56 163 ALA A C 1
ATOM 1152 O O . ALA A 1 163 ? -3.601 -5.898 14.362 1.00 93.56 163 ALA A O 1
ATOM 1153 N N . VAL A 1 164 ? -5.641 -6.180 13.495 1.00 94.44 164 VAL A N 1
ATOM 1154 C CA . VAL A 1 164 ? -6.230 -4.974 14.105 1.00 94.44 164 VAL A CA 1
ATOM 1155 C C . VAL A 1 164 ? -7.579 -5.277 14.743 1.00 94.44 164 VAL A C 1
ATOM 1157 O O . VAL A 1 164 ? -8.389 -5.997 14.168 1.00 94.44 164 VAL A O 1
ATOM 1160 N N . LYS A 1 165 ? -7.850 -4.713 15.921 1.00 94.88 165 LYS A N 1
ATOM 1161 C CA . LYS A 1 165 ? -9.180 -4.766 16.547 1.00 94.88 165 LYS A CA 1
ATOM 1162 C C . LYS A 1 165 ? -9.639 -3.391 17.010 1.00 94.88 165 LYS A C 1
ATOM 1164 O O . LYS A 1 165 ? -8.824 -2.551 17.397 1.00 94.88 165 LYS A O 1
ATOM 1169 N N . GLY A 1 166 ? -10.952 -3.183 17.003 1.00 93.25 166 GLY A N 1
ATOM 1170 C CA . GLY A 1 166 ? -11.579 -2.044 17.667 1.00 93.25 166 GLY A CA 1
ATOM 1171 C C . GLY A 1 166 ? -11.536 -2.199 19.185 1.00 93.25 166 GLY A C 1
ATOM 1172 O O . GLY A 1 166 ? -11.688 -3.301 19.713 1.00 93.25 166 GLY A O 1
ATOM 1173 N N . ILE A 1 167 ? -11.307 -1.101 19.906 1.00 91.44 167 ILE A N 1
ATOM 1174 C CA . ILE A 1 167 ? -11.282 -1.130 21.368 1.00 91.44 167 ILE A CA 1
ATOM 1175 C C . ILE A 1 167 ? -12.692 -0.903 21.913 1.00 91.44 167 ILE A C 1
ATOM 1177 O O . ILE A 1 167 ? -13.325 0.127 21.673 1.00 91.44 167 ILE A O 1
ATOM 1181 N N . SER A 1 168 ? -13.162 -1.869 22.702 1.00 85.69 168 SER A N 1
ATOM 1182 C CA . SER A 1 168 ? -14.355 -1.735 23.537 1.00 85.69 168 SER A CA 1
ATOM 1183 C C . SER A 1 168 ? -13.971 -1.270 24.940 1.00 85.69 168 SER A C 1
ATOM 1185 O O . SER A 1 168 ? -13.296 -1.977 25.687 1.00 85.69 168 SER A O 1
ATOM 1187 N N . ARG A 1 169 ? -14.415 -0.067 25.304 1.00 82.81 169 ARG A N 1
ATOM 1188 C CA . ARG A 1 169 ? -14.410 0.466 26.671 1.00 82.81 169 ARG A CA 1
ATOM 1189 C C . ARG A 1 169 ? -15.783 0.201 27.311 1.00 82.81 169 ARG A C 1
ATOM 1191 O O . ARG A 1 169 ? -16.722 -0.223 26.646 1.00 82.81 169 ARG A O 1
ATOM 1198 N N . PHE A 1 170 ? -15.931 0.466 28.610 1.00 74.25 170 PHE A N 1
ATOM 1199 C CA . PHE A 1 170 ? -17.186 0.192 29.332 1.00 74.25 170 PHE A CA 1
ATOM 1200 C C . PHE A 1 170 ? -18.411 0.932 28.747 1.00 74.25 170 PHE A C 1
ATOM 1202 O O . PHE A 1 170 ? -19.506 0.375 28.721 1.00 74.25 170 PHE A O 1
ATOM 1209 N N . PHE A 1 171 ? -18.217 2.158 28.242 1.00 72.00 171 PHE A N 1
ATOM 1210 C CA . PHE A 1 171 ? -19.286 3.024 27.716 1.00 72.00 171 PHE A CA 1
ATOM 1211 C C . PHE A 1 171 ? -19.356 3.097 26.179 1.00 72.00 171 PHE A C 1
ATOM 1213 O O . PHE A 1 171 ? -20.376 3.506 25.635 1.00 72.00 171 PHE A O 1
ATOM 1220 N N . MET A 1 172 ? -18.301 2.685 25.473 1.00 76.12 172 MET A N 1
ATOM 1221 C CA . MET A 1 172 ? -18.130 2.901 24.032 1.00 76.12 172 MET A CA 1
ATOM 1222 C C . MET A 1 172 ? -17.508 1.666 23.388 1.00 76.12 172 MET A C 1
ATOM 1224 O O . MET A 1 172 ? -16.509 1.150 23.891 1.00 76.12 172 MET A O 1
ATOM 1228 N N . SER A 1 173 ? -18.061 1.222 22.261 1.00 84.81 173 SER A N 1
ATOM 1229 C CA . SER A 1 173 ? -17.475 0.165 21.435 1.00 84.81 173 SER A CA 1
ATOM 1230 C C . SER A 1 173 ? -17.099 0.714 20.073 1.00 84.81 173 SER A C 1
ATOM 1232 O O . SER A 1 173 ? -17.964 1.154 19.320 1.00 84.81 173 SER A O 1
ATOM 1234 N N . THR A 1 174 ? -15.811 0.651 19.746 1.00 86.81 174 THR A N 1
ATOM 1235 C CA . THR A 1 174 ? -15.347 0.843 18.372 1.00 86.81 174 THR A CA 1
ATOM 1236 C C . THR A 1 174 ? -15.568 -0.454 17.605 1.00 86.81 174 THR A C 1
ATOM 1238 O O . THR A 1 174 ? -14.890 -1.445 17.875 1.00 86.81 174 THR A O 1
ATOM 1241 N N . THR A 1 175 ? -16.472 -0.448 16.629 1.00 88.50 175 THR A N 1
ATOM 1242 C CA . THR A 1 175 ? -16.560 -1.514 15.627 1.00 88.50 175 THR A CA 1
ATOM 1243 C C . THR A 1 175 ? -15.791 -1.072 14.390 1.00 88.50 175 THR A C 1
ATOM 1245 O O . THR A 1 175 ? -16.125 -0.065 13.765 1.00 88.50 175 THR A O 1
ATOM 1248 N N . LEU A 1 176 ? -14.754 -1.831 14.038 1.00 91.19 176 LEU A N 1
ATOM 1249 C CA . LEU A 1 176 ? -13.999 -1.645 12.803 1.00 91.19 176 LEU A CA 1
ATOM 1250 C C . LEU A 1 176 ? -14.554 -2.579 11.721 1.00 91.19 176 LEU A C 1
ATOM 1252 O O . LEU A 1 176 ? -14.892 -3.725 12.013 1.00 91.19 176 LEU A O 1
ATOM 1256 N N . GLY A 1 177 ? -14.619 -2.113 10.479 1.00 90.88 177 GLY A N 1
ATOM 1257 C CA . GLY A 1 177 ? -14.950 -2.937 9.318 1.00 90.88 177 GLY A CA 1
ATOM 1258 C C . GLY A 1 177 ? -13.900 -2.763 8.231 1.00 90.88 177 GLY A C 1
ATOM 1259 O O . GLY A 1 177 ? -13.826 -1.705 7.611 1.00 90.88 177 GLY A O 1
ATOM 1260 N N . VAL A 1 178 ? -13.087 -3.789 7.998 1.00 91.88 178 VAL A N 1
ATOM 1261 C CA . VAL A 1 178 ? -12.088 -3.812 6.926 1.00 91.88 178 VAL A CA 1
ATOM 1262 C C . VAL A 1 178 ? -12.694 -4.475 5.687 1.00 91.88 178 VAL A C 1
ATOM 1264 O O . VAL A 1 178 ? -13.049 -5.651 5.703 1.00 91.88 178 VAL A O 1
ATOM 1267 N N . THR A 1 179 ? -12.809 -3.724 4.593 1.00 92.12 179 THR A N 1
ATOM 1268 C CA . THR A 1 179 ? -13.183 -4.236 3.267 1.00 92.12 179 THR A CA 1
ATOM 1269 C C . THR A 1 179 ? -11.925 -4.440 2.431 1.00 92.12 179 THR A C 1
ATOM 1271 O O . THR A 1 179 ? -11.055 -3.569 2.388 1.00 92.12 179 THR A O 1
ATOM 1274 N N . LYS A 1 180 ? -11.829 -5.589 1.763 1.00 92.69 180 LYS A N 1
ATOM 1275 C CA . LYS A 1 180 ? -10.714 -5.964 0.887 1.00 92.69 180 LYS A CA 1
ATOM 1276 C C . LYS A 1 180 ? -11.113 -5.859 -0.583 1.00 92.69 180 LYS A C 1
ATOM 1278 O O . LYS A 1 180 ? -12.293 -5.987 -0.915 1.00 92.69 180 LYS A O 1
ATOM 1283 N N . TYR A 1 181 ? -10.131 -5.676 -1.463 1.00 83.50 181 TYR A N 1
ATOM 1284 C CA . TYR A 1 181 ? -10.348 -5.866 -2.897 1.00 83.50 181 TYR A CA 1
ATOM 1285 C C . TYR A 1 181 ? -10.733 -7.326 -3.189 1.00 83.50 181 TYR A C 1
ATOM 1287 O O . TYR A 1 181 ? -10.276 -8.251 -2.517 1.00 83.50 181 TYR A O 1
ATOM 1295 N N . ALA A 1 182 ? -11.575 -7.545 -4.202 1.00 83.31 182 ALA A N 1
ATOM 1296 C CA . ALA A 1 182 ? -11.973 -8.895 -4.596 1.00 83.31 182 ALA A CA 1
ATOM 1297 C C . ALA A 1 182 ? -10.737 -9.745 -4.947 1.00 83.31 182 ALA A C 1
ATOM 1299 O O . ALA A 1 182 ? -9.879 -9.306 -5.712 1.00 83.31 182 ALA A O 1
ATOM 1300 N N . ASN A 1 183 ? -10.672 -10.961 -4.397 1.00 81.44 183 ASN A N 1
ATOM 1301 C CA . ASN A 1 183 ? -9.575 -11.920 -4.581 1.00 81.44 183 ASN A CA 1
ATOM 1302 C C . ASN A 1 183 ? -8.189 -11.426 -4.104 1.00 81.44 183 ASN A C 1
ATOM 1304 O O . ASN A 1 183 ? -7.171 -11.868 -4.631 1.00 81.44 183 ASN A O 1
ATOM 1308 N N . SER A 1 184 ? -8.133 -10.520 -3.121 1.00 84.38 184 SER A N 1
ATOM 1309 C CA . SER A 1 184 ? -6.878 -9.997 -2.564 1.00 84.38 184 SER A CA 1
ATOM 1310 C C . SER A 1 184 ? -6.980 -9.736 -1.059 1.00 84.38 184 SER A C 1
ATOM 1312 O O . SER A 1 184 ? -8.042 -9.384 -0.551 1.00 84.38 184 SER A O 1
ATOM 1314 N N . ASP A 1 185 ? -5.861 -9.852 -0.342 1.00 84.44 185 ASP A N 1
ATOM 1315 C CA . ASP A 1 185 ? -5.753 -9.456 1.070 1.00 84.44 185 ASP A CA 1
ATOM 1316 C C . ASP A 1 185 ? -5.478 -7.957 1.276 1.00 84.44 185 ASP A C 1
ATOM 1318 O O . ASP A 1 185 ? -5.482 -7.465 2.410 1.00 84.44 185 ASP A O 1
ATOM 1322 N N . VAL A 1 186 ? -5.298 -7.215 0.178 1.00 86.69 186 VAL A N 1
ATOM 1323 C CA . VAL A 1 186 ? -5.141 -5.759 0.183 1.00 86.69 186 VAL A CA 1
ATOM 1324 C C . VAL A 1 186 ? -6.477 -5.084 0.505 1.00 86.69 186 VAL A C 1
ATOM 1326 O O . VAL A 1 186 ? -7.518 -5.372 -0.090 1.00 86.69 186 VAL A O 1
ATOM 1329 N N . VAL A 1 187 ? -6.435 -4.151 1.452 1.00 90.94 187 VAL A N 1
ATOM 1330 C CA . VAL A 1 187 ? -7.596 -3.380 1.915 1.00 90.94 187 VAL A CA 1
ATOM 1331 C C . VAL A 1 187 ? -7.999 -2.341 0.873 1.00 90.94 187 VAL A C 1
ATOM 1333 O O . VAL A 1 187 ? -7.152 -1.613 0.366 1.00 90.94 187 VAL A O 1
ATOM 1336 N N . SER A 1 188 ? -9.298 -2.242 0.594 1.00 91.94 188 SER A N 1
ATOM 1337 C CA . SER A 1 188 ? -9.889 -1.196 -0.248 1.00 91.94 188 SER A CA 1
ATOM 1338 C C . SER A 1 188 ? -10.499 -0.065 0.582 1.00 91.94 188 SER A C 1
ATOM 1340 O O . SER A 1 188 ? -10.464 1.094 0.179 1.00 91.94 188 SER A O 1
ATOM 1342 N N . SER A 1 189 ? -11.063 -0.375 1.752 1.00 91.06 189 SER A N 1
ATOM 1343 C CA . SER A 1 189 ? -11.599 0.635 2.667 1.00 91.06 189 SER A CA 1
ATOM 1344 C C . SER A 1 189 ? -11.694 0.132 4.100 1.00 91.06 189 SER A C 1
ATOM 1346 O O . SER A 1 189 ? -11.954 -1.045 4.338 1.00 91.06 189 SER A O 1
ATOM 1348 N N . VAL A 1 190 ? -11.568 1.049 5.056 1.00 90.81 190 VAL A N 1
ATOM 1349 C CA . VAL A 1 190 ? -11.780 0.794 6.483 1.00 90.81 190 VAL A CA 1
ATOM 1350 C C . VAL A 1 190 ? -12.886 1.698 6.994 1.00 90.81 190 VAL A C 1
ATOM 1352 O O . VAL A 1 190 ? -12.709 2.911 7.090 1.00 90.81 190 VAL A O 1
ATOM 1355 N N . SER A 1 191 ? -14.032 1.113 7.324 1.00 90.69 191 SER A N 1
ATOM 1356 C CA . SER A 1 191 ? -15.099 1.796 8.051 1.00 90.69 191 SER A CA 1
ATOM 1357 C C . SER A 1 191 ? -14.856 1.732 9.554 1.00 90.69 191 SER A C 1
ATOM 1359 O O . SER A 1 191 ? -14.452 0.689 10.072 1.00 90.69 191 SER A O 1
ATOM 1361 N N . SER A 1 192 ? -15.173 2.815 10.252 1.00 88.31 192 SER A N 1
ATOM 1362 C CA . SER A 1 192 ? -15.237 2.854 11.709 1.00 88.31 192 SER A CA 1
ATOM 1363 C C . SER A 1 192 ? -16.613 3.333 12.148 1.00 88.31 192 SER A C 1
ATOM 1365 O O . SER A 1 192 ? -17.142 4.306 11.601 1.00 88.31 192 SER A O 1
ATOM 1367 N N . THR A 1 193 ? -17.155 2.658 13.158 1.00 84.38 193 THR A N 1
ATOM 1368 C CA . THR A 1 193 ? -18.378 3.052 13.848 1.00 84.38 193 THR A CA 1
ATOM 1369 C C . THR A 1 193 ? -18.122 2.987 15.348 1.00 84.38 193 THR A C 1
ATOM 1371 O O . THR A 1 193 ? -18.052 1.903 15.933 1.00 84.38 193 THR A O 1
ATOM 1374 N N . ALA A 1 194 ? -17.980 4.152 15.978 1.00 79.75 194 ALA A N 1
ATOM 1375 C CA . ALA A 1 194 ? -18.052 4.282 17.425 1.00 79.75 194 ALA A CA 1
ATOM 1376 C C . ALA A 1 194 ? -19.520 4.231 17.870 1.00 79.75 194 ALA A C 1
ATOM 1378 O O . ALA A 1 194 ? -20.296 5.141 17.587 1.00 79.75 194 ALA A O 1
ATOM 1379 N N . GLU A 1 195 ? -19.913 3.178 18.584 1.00 75.31 195 GLU A N 1
ATOM 1380 C CA . GLU A 1 195 ? -21.241 3.100 19.190 1.00 75.31 195 GLU A CA 1
ATOM 1381 C C . GLU A 1 195 ? -21.179 3.453 20.677 1.00 75.31 195 GLU A C 1
ATOM 1383 O O . GLU A 1 195 ? -20.473 2.799 21.455 1.00 75.31 195 GLU A O 1
ATOM 1388 N N . ASN A 1 196 ? -21.976 4.444 21.094 1.00 65.81 196 ASN A N 1
ATOM 1389 C CA . ASN A 1 196 ? -22.298 4.617 22.505 1.00 65.81 196 ASN A CA 1
ATOM 1390 C C . ASN A 1 196 ? -23.128 3.402 22.955 1.00 65.81 196 ASN A C 1
ATOM 1392 O O . ASN A 1 196 ? -24.226 3.145 22.454 1.00 65.81 196 ASN A O 1
ATOM 1396 N N . LEU A 1 197 ? -22.585 2.625 23.893 1.00 64.38 197 LEU A N 1
ATOM 1397 C CA . LEU A 1 197 ? -23.224 1.412 24.393 1.00 64.38 197 LEU A CA 1
ATOM 1398 C C . LEU A 1 197 ? -24.209 1.675 25.538 1.00 64.38 197 LEU A C 1
ATOM 1400 O O . LEU A 1 197 ? -24.927 0.751 25.916 1.00 64.38 197 LEU A O 1
ATOM 1404 N N . VAL A 1 198 ? -24.293 2.895 26.081 1.00 57.78 198 VAL A N 1
ATOM 1405 C CA . VAL A 1 198 ? -25.218 3.230 27.178 1.00 57.78 198 VAL A CA 1
ATOM 1406 C C . VAL A 1 198 ? -26.684 2.930 26.814 1.00 57.78 198 VAL A C 1
ATOM 1408 O O . VAL A 1 198 ? -27.344 2.266 27.617 1.00 57.78 198 VAL A O 1
ATOM 1411 N N . PRO A 1 199 ? -27.204 3.287 25.617 1.00 51.53 199 PRO A N 1
ATOM 1412 C CA . PRO A 1 199 ? -28.565 2.916 25.226 1.00 51.53 199 PRO A CA 1
ATOM 1413 C C . PRO A 1 199 ? -28.693 1.426 24.871 1.00 51.53 199 PRO A C 1
ATOM 1415 O O . PRO A 1 199 ? -29.682 0.787 25.224 1.00 51.53 199 PRO A O 1
ATOM 1418 N N . LYS A 1 200 ? -27.686 0.841 24.201 1.00 52.94 200 LYS A N 1
ATOM 1419 C CA . LYS A 1 200 ? -27.743 -0.551 23.712 1.00 52.94 200 LYS A CA 1
ATOM 1420 C C . LYS A 1 200 ? -27.580 -1.605 24.811 1.00 52.94 200 LYS A C 1
ATOM 1422 O O . LYS A 1 200 ? -28.169 -2.673 24.720 1.00 52.94 200 LYS A O 1
ATOM 1427 N N . ARG A 1 201 ? -26.862 -1.328 25.904 1.00 51.78 201 ARG A N 1
ATOM 1428 C CA . ARG A 1 201 ? -26.748 -2.259 27.051 1.00 51.78 201 ARG A CA 1
ATOM 1429 C C . ARG A 1 201 ? -28.081 -2.482 27.784 1.00 51.78 201 ARG A C 1
ATOM 1431 O O . ARG A 1 201 ? -28.196 -3.459 28.518 1.00 51.78 201 ARG A O 1
ATOM 1438 N N . LEU A 1 202 ? -29.080 -1.622 27.565 1.00 45.84 202 LEU A N 1
ATOM 1439 C CA . LEU A 1 202 ? -30.464 -1.806 28.020 1.00 45.84 202 LEU A CA 1
ATOM 1440 C C . LEU A 1 202 ? -31.328 -2.632 27.047 1.00 45.84 202 LEU A C 1
ATOM 1442 O O . LEU A 1 202 ? -32.446 -3.000 27.404 1.00 45.84 202 LEU A O 1
ATOM 1446 N N . GLY A 1 203 ? -30.835 -2.943 25.843 1.00 45.03 203 GLY A N 1
ATOM 1447 C CA . GLY A 1 203 ? -31.605 -3.612 24.801 1.00 45.03 203 GLY A CA 1
ATOM 1448 C C . GLY A 1 203 ? -30.768 -4.498 23.876 1.00 45.03 203 GLY A C 1
ATOM 1449 O O . GLY A 1 203 ? -30.098 -4.001 22.981 1.00 45.03 203 GLY A O 1
ATOM 1450 N N . GLN A 1 204 ? -30.992 -5.809 24.019 1.00 39.47 204 GLN A N 1
ATOM 1451 C CA . GLN A 1 204 ? -30.711 -6.894 23.063 1.00 39.47 204 GLN A CA 1
ATOM 1452 C C . GLN A 1 204 ? -29.358 -7.629 23.156 1.00 39.47 204 GLN A C 1
ATOM 1454 O O . GLN A 1 204 ? -28.277 -7.137 22.846 1.00 39.47 204 GLN A O 1
ATOM 1459 N N . VAL A 1 205 ? -29.503 -8.904 23.526 1.00 34.56 205 VAL A N 1
ATOM 1460 C CA . VAL A 1 205 ? -28.644 -10.044 23.180 1.00 34.56 205 VAL A CA 1
ATOM 1461 C C . VAL A 1 205 ? -29.167 -10.646 21.858 1.00 34.56 205 VAL A C 1
ATOM 1463 O O . VAL A 1 205 ? -30.359 -10.511 21.586 1.00 34.56 205 VAL A O 1
ATOM 1466 N N . ALA A 1 206 ? -28.309 -11.379 21.125 1.00 29.91 206 ALA A N 1
ATOM 1467 C CA . ALA A 1 206 ? -28.540 -12.081 19.839 1.00 29.91 206 ALA A CA 1
ATOM 1468 C C . ALA A 1 206 ? -28.408 -11.196 18.570 1.00 29.91 206 ALA A C 1
ATOM 1470 O O . ALA A 1 206 ? -28.886 -10.070 18.556 1.00 29.91 206 ALA A O 1
ATOM 1471 N N . SER A 1 207 ? -27.784 -11.629 17.460 1.00 30.27 207 SER A N 1
ATOM 1472 C CA . SER A 1 207 ? -27.073 -12.895 17.146 1.00 30.27 207 SER A CA 1
ATOM 1473 C C . SER A 1 207 ? -26.001 -12.686 16.051 1.00 30.27 207 SER A C 1
ATOM 1475 O O . SER A 1 207 ? -25.979 -11.642 15.406 1.00 30.27 207 SER A O 1
ATOM 1477 N N . VAL A 1 208 ? -25.112 -13.670 15.861 1.00 29.16 208 VAL A N 1
ATOM 1478 C CA . VAL A 1 208 ? -23.958 -13.660 14.929 1.00 29.16 208 VAL A CA 1
ATOM 1479 C C . VAL A 1 208 ? -24.199 -14.612 13.742 1.00 29.16 208 VAL A C 1
ATOM 1481 O O . VAL A 1 208 ? -25.036 -15.504 13.868 1.00 29.16 208 VAL A O 1
ATOM 1484 N N . LEU A 1 209 ? -23.393 -14.447 12.672 1.00 24.36 209 LEU A N 1
ATOM 1485 C CA . LEU A 1 209 ? -23.021 -15.364 11.559 1.00 24.36 209 LEU A CA 1
ATOM 1486 C C . LEU A 1 209 ? -23.427 -14.809 10.174 1.00 24.36 209 LEU A C 1
ATOM 1488 O O . LEU A 1 209 ? -24.467 -14.175 10.060 1.00 24.36 209 LEU A O 1
ATOM 1492 N N . SER A 1 210 ? -22.745 -15.057 9.047 1.00 29.80 210 SER A N 1
ATOM 1493 C CA . SER A 1 210 ? -21.336 -15.378 8.694 1.00 29.80 210 SER A CA 1
ATOM 1494 C C . SER A 1 210 ? -21.299 -15.633 7.174 1.00 29.80 210 SER A C 1
ATOM 1496 O O . SER A 1 210 ? -22.257 -16.231 6.684 1.00 29.80 210 SER A O 1
ATOM 1498 N N . SER A 1 211 ? -20.229 -15.317 6.428 1.00 28.55 211 SER A N 1
ATOM 1499 C CA . SER A 1 211 ? -19.951 -15.956 5.116 1.00 28.55 211 SER A CA 1
ATOM 1500 C C . SER A 1 211 ? -18.527 -15.703 4.607 1.00 28.55 211 SER A C 1
ATOM 1502 O O . SER A 1 211 ? -18.022 -14.588 4.695 1.00 28.55 211 SER A O 1
ATOM 1504 N N . VAL A 1 212 ? -17.918 -16.746 4.036 1.00 26.58 212 VAL A N 1
ATOM 1505 C CA . VAL A 1 212 ? -16.590 -16.778 3.396 1.00 26.58 212 VAL A CA 1
ATOM 1506 C C . VAL A 1 212 ? -16.759 -17.312 1.970 1.00 26.58 212 VAL A C 1
ATOM 1508 O O . VAL A 1 212 ? -17.543 -18.237 1.771 1.00 26.58 212 VAL A O 1
ATOM 1511 N N . VAL A 1 213 ? -16.005 -16.785 0.997 1.00 26.14 213 VAL A N 1
ATOM 1512 C CA . VAL A 1 213 ? -15.866 -17.364 -0.357 1.00 26.14 213 VAL A CA 1
ATOM 1513 C C . VAL A 1 213 ? -14.397 -17.267 -0.811 1.00 26.14 213 VAL A C 1
ATOM 1515 O O . VAL A 1 213 ? -13.727 -16.281 -0.515 1.00 26.14 213 VAL A O 1
ATOM 1518 N N . GLN A 1 214 ? -13.904 -18.303 -1.499 1.00 30.72 214 GLN A N 1
ATOM 1519 C CA . GLN A 1 214 ? -12.538 -18.461 -2.041 1.00 30.72 214 GLN A CA 1
ATOM 1520 C C . GLN A 1 214 ? -12.546 -18.591 -3.589 1.00 30.72 214 GLN A C 1
ATOM 1522 O O . GLN A 1 214 ? -13.623 -18.651 -4.178 1.00 30.72 214 GLN A O 1
ATOM 1527 N N . ILE A 1 215 ? -11.347 -18.807 -4.180 1.00 25.36 215 ILE A N 1
ATOM 1528 C CA . ILE A 1 215 ? -11.017 -19.298 -5.554 1.00 25.36 215 ILE A CA 1
ATOM 1529 C C . ILE A 1 215 ? -10.775 -18.164 -6.587 1.00 25.36 215 ILE A C 1
ATOM 1531 O O . ILE A 1 215 ? -11.576 -17.243 -6.663 1.00 25.36 215 ILE A O 1
ATOM 1535 N N . GLY A 1 216 ? -9.729 -18.151 -7.443 1.00 24.55 216 GLY A N 1
ATOM 1536 C CA . GLY A 1 216 ? -8.588 -19.071 -7.678 1.00 24.55 216 GLY A CA 1
ATOM 1537 C C . GLY A 1 216 ? -7.733 -18.677 -8.923 1.00 24.55 216 GLY A C 1
ATOM 1538 O O . GLY A 1 216 ? -7.981 -17.633 -9.521 1.00 24.55 216 GLY A O 1
ATOM 1539 N N . THR A 1 217 ? -6.745 -19.499 -9.326 1.00 26.41 217 THR A N 1
ATOM 1540 C CA . THR A 1 217 ? -5.759 -19.302 -10.446 1.00 26.41 217 THR A CA 1
ATOM 1541 C C . THR A 1 217 ? -5.747 -20.521 -11.422 1.00 26.41 217 THR A C 1
ATOM 1543 O O . THR A 1 217 ? -6.559 -21.419 -11.215 1.00 26.41 217 THR A O 1
ATOM 1546 N N . ILE A 1 218 ? -4.975 -20.696 -12.523 1.00 28.55 218 ILE A N 1
ATOM 1547 C CA . ILE A 1 218 ? -3.722 -20.133 -13.125 1.00 28.55 218 ILE A CA 1
ATOM 1548 C C . ILE A 1 218 ? -3.885 -20.078 -14.695 1.00 28.55 218 ILE A C 1
ATOM 1550 O O . ILE A 1 218 ? -4.987 -20.336 -15.168 1.00 28.55 218 ILE A O 1
ATOM 1554 N N . PHE A 1 219 ? -2.936 -19.669 -15.570 1.00 26.39 219 PHE A N 1
ATOM 1555 C CA . PHE A 1 219 ? -1.895 -20.496 -16.268 1.00 26.39 219 PHE A CA 1
ATOM 1556 C C . PHE A 1 219 ? -1.154 -19.707 -17.404 1.00 26.39 219 PHE A C 1
ATOM 1558 O O . PHE A 1 219 ? -1.539 -18.574 -17.688 1.00 26.39 219 PHE A O 1
ATOM 1565 N N . ALA A 1 220 ? -0.106 -20.274 -18.053 1.00 28.75 220 ALA A N 1
ATOM 1566 C CA . ALA A 1 220 ? 0.870 -19.561 -18.925 1.00 28.75 220 ALA A CA 1
ATOM 1567 C C . ALA A 1 220 ? 1.511 -20.377 -20.112 1.00 28.75 220 ALA A C 1
ATOM 1569 O O . ALA A 1 220 ? 1.605 -21.591 -19.976 1.00 28.75 220 ALA A O 1
ATOM 1570 N N . VAL A 1 221 ? 1.987 -19.680 -21.188 1.00 31.66 221 VAL A N 1
ATOM 1571 C CA . VAL A 1 221 ? 3.327 -19.739 -21.915 1.00 31.66 221 VAL A CA 1
ATOM 1572 C C . VAL A 1 221 ? 3.835 -21.078 -22.572 1.00 31.66 221 VAL A C 1
ATOM 1574 O O . VAL A 1 221 ? 3.538 -22.135 -22.036 1.00 31.66 221 VAL A O 1
ATOM 1577 N N . ASP A 1 222 ? 4.591 -21.209 -23.703 1.00 37.62 222 ASP A N 1
ATOM 1578 C CA . ASP A 1 222 ? 5.276 -20.343 -24.733 1.00 37.62 222 ASP A CA 1
ATOM 1579 C C . ASP A 1 222 ? 5.413 -21.035 -26.142 1.00 37.62 222 ASP A C 1
ATOM 1581 O O . ASP A 1 222 ? 5.168 -22.241 -26.219 1.00 37.62 222 ASP A O 1
ATOM 1585 N N . ASN A 1 223 ? 5.908 -20.341 -27.207 1.00 38.25 223 ASN A N 1
ATOM 1586 C CA . ASN A 1 223 ? 7.180 -20.678 -27.939 1.00 38.25 223 ASN A CA 1
ATOM 1587 C C . ASN A 1 223 ? 7.521 -19.900 -29.260 1.00 38.25 223 ASN A C 1
ATOM 1589 O O . ASN A 1 223 ? 6.802 -20.025 -30.247 1.00 38.25 223 ASN A O 1
ATOM 1593 N N . GLN A 1 224 ? 8.706 -19.242 -29.271 1.00 37.81 224 GLN A N 1
ATOM 1594 C CA . GLN A 1 224 ? 9.788 -19.059 -30.304 1.00 37.81 224 GLN A CA 1
ATOM 1595 C C . GLN A 1 224 ? 9.523 -18.784 -31.824 1.00 37.81 224 GLN A C 1
ATOM 1597 O O . GLN A 1 224 ? 8.550 -19.291 -32.374 1.00 37.81 224 GLN A O 1
ATOM 1602 N N . PRO A 1 225 ? 10.398 -18.021 -32.561 1.00 39.78 225 PRO A N 1
ATOM 1603 C CA . PRO A 1 225 ? 11.881 -18.029 -32.522 1.00 39.78 225 PRO A CA 1
ATOM 1604 C C . PRO A 1 225 ? 12.592 -16.650 -32.398 1.00 39.78 225 PRO A C 1
ATOM 1606 O O . PRO A 1 225 ? 11.973 -15.619 -32.157 1.00 39.78 225 PRO A O 1
ATOM 1609 N N . VAL A 1 226 ? 13.928 -16.656 -32.520 1.00 44.41 226 VAL A N 1
ATOM 1610 C CA . VAL A 1 226 ? 14.911 -15.612 -32.118 1.00 44.41 226 VAL A CA 1
ATOM 1611 C C . VAL A 1 226 ? 15.929 -15.448 -33.299 1.00 44.41 226 VAL A C 1
ATOM 1613 O O . VAL A 1 226 ? 15.947 -16.319 -34.165 1.00 44.41 226 VAL A O 1
ATOM 1616 N N . ILE A 1 227 ? 16.768 -14.414 -33.513 1.00 50.62 227 ILE A N 1
ATOM 1617 C CA . ILE A 1 227 ? 17.443 -13.467 -32.603 1.00 50.62 227 ILE A CA 1
ATOM 1618 C C . ILE A 1 227 ? 17.605 -12.042 -33.203 1.00 50.62 227 ILE A C 1
ATOM 1620 O O . ILE A 1 227 ? 18.435 -11.809 -34.075 1.00 50.62 227 ILE A O 1
ATOM 1624 N N . VAL A 1 228 ? 16.877 -11.069 -32.649 1.00 50.69 228 VAL A N 1
ATOM 1625 C CA . VAL A 1 228 ? 17.431 -9.939 -31.865 1.00 50.69 228 VAL A CA 1
ATOM 1626 C C . VAL A 1 228 ? 16.545 -9.938 -30.631 1.00 50.69 228 VAL A C 1
ATOM 1628 O O . VAL A 1 228 ? 15.334 -9.833 -30.813 1.00 50.69 228 VAL A O 1
ATOM 1631 N N . THR A 1 229 ? 17.076 -10.167 -29.427 1.00 65.94 229 THR A N 1
ATOM 1632 C CA . THR A 1 229 ? 16.240 -10.442 -28.242 1.00 65.94 229 THR A CA 1
ATOM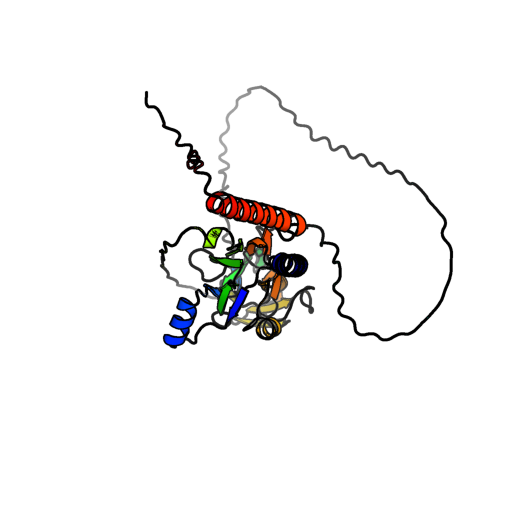 1633 C C . THR A 1 229 ? 15.330 -9.245 -27.955 1.00 65.94 229 THR A C 1
ATOM 1635 O O . THR A 1 229 ? 15.818 -8.220 -27.472 1.00 65.94 229 THR A O 1
ATOM 1638 N N . PRO A 1 230 ? 14.021 -9.321 -28.272 1.00 81.19 230 PRO A N 1
ATOM 1639 C CA . PRO A 1 230 ? 13.142 -8.196 -28.037 1.00 81.19 230 PRO A CA 1
ATOM 1640 C C . PRO A 1 230 ? 12.963 -8.065 -26.529 1.00 81.19 230 PRO A C 1
ATOM 1642 O O . PRO A 1 230 ? 12.920 -9.074 -25.818 1.00 81.19 230 PRO A O 1
ATOM 1645 N N . LEU A 1 231 ? 12.809 -6.836 -26.041 1.00 86.81 231 LEU A N 1
ATOM 1646 C CA . LEU A 1 231 ? 12.365 -6.627 -24.672 1.00 86.81 231 LEU A CA 1
ATOM 1647 C C . LEU A 1 231 ? 11.056 -7.413 -24.473 1.00 86.81 231 LEU A C 1
ATOM 1649 O O . LEU A 1 231 ? 10.084 -7.223 -25.210 1.00 86.81 231 LEU A O 1
ATOM 1653 N N . GLN A 1 232 ? 11.068 -8.360 -23.537 1.00 90.38 232 GLN A N 1
ATOM 1654 C CA . GLN A 1 232 ? 9.885 -9.111 -23.119 1.00 90.38 232 GLN A CA 1
ATOM 1655 C C . GLN A 1 232 ? 9.149 -8.315 -22.033 1.00 90.38 232 GLN A C 1
ATOM 1657 O O . GLN A 1 232 ? 9.776 -7.474 -21.391 1.00 90.38 232 GLN A O 1
ATOM 1662 N N . PRO A 1 233 ? 7.847 -8.548 -21.793 1.00 93.19 233 PRO A N 1
ATOM 1663 C CA . PRO A 1 233 ? 7.173 -7.993 -20.626 1.00 93.19 233 PRO A CA 1
ATOM 1664 C C . PRO A 1 233 ? 7.886 -8.387 -19.330 1.00 93.19 233 PRO A C 1
ATOM 1666 O O . PRO A 1 233 ? 8.251 -9.549 -19.156 1.00 93.19 233 PRO A O 1
ATOM 1669 N N . PHE A 1 234 ? 8.059 -7.438 -18.414 1.00 92.94 234 PHE A N 1
ATOM 1670 C CA . PHE A 1 234 ? 8.758 -7.662 -17.147 1.00 92.94 234 PHE A CA 1
ATOM 1671 C C . PHE A 1 234 ? 8.068 -6.939 -15.991 1.00 92.94 234 PHE A C 1
ATOM 1673 O O . PHE A 1 234 ? 7.223 -6.062 -16.186 1.00 92.94 234 PHE A O 1
ATOM 1680 N N . VAL A 1 235 ? 8.431 -7.329 -14.770 1.00 94.88 235 VAL A N 1
ATOM 1681 C CA . VAL A 1 235 ? 7.932 -6.735 -13.529 1.00 94.88 235 VAL A CA 1
ATOM 1682 C C . VAL A 1 235 ? 9.123 -6.263 -12.705 1.00 94.88 235 VAL A C 1
ATOM 1684 O O . VAL A 1 235 ? 10.066 -7.021 -12.494 1.00 94.88 235 VAL A O 1
ATOM 1687 N N . VAL A 1 236 ? 9.067 -5.022 -12.224 1.00 94.62 236 VAL A N 1
ATOM 1688 C CA . VAL A 1 236 ? 10.050 -4.452 -11.292 1.00 94.62 236 VAL A CA 1
ATOM 1689 C C . VAL A 1 236 ? 9.382 -4.263 -9.935 1.00 94.62 236 VAL A C 1
ATOM 1691 O O . VAL A 1 236 ? 8.358 -3.589 -9.845 1.00 94.62 236 VAL A O 1
ATOM 1694 N N . GLU A 1 237 ? 9.944 -4.842 -8.876 1.00 95.81 237 GLU A N 1
ATOM 1695 C CA . GLU A 1 237 ? 9.538 -4.516 -7.505 1.00 95.81 237 GLU A CA 1
ATOM 1696 C C . GLU A 1 237 ? 9.989 -3.094 -7.152 1.00 95.81 237 GLU A C 1
ATOM 1698 O O . GLU A 1 237 ? 11.134 -2.723 -7.419 1.00 95.81 237 GLU A O 1
ATOM 1703 N N . VAL A 1 238 ? 9.104 -2.290 -6.558 1.00 95.81 238 VAL A N 1
ATOM 1704 C CA . VAL A 1 238 ? 9.446 -0.927 -6.134 1.00 95.81 238 VAL A CA 1
ATOM 1705 C C . VAL A 1 238 ? 10.388 -1.005 -4.924 1.00 95.81 238 VAL A C 1
ATOM 1707 O O . VAL A 1 238 ? 9.987 -1.504 -3.870 1.00 95.81 238 VAL A O 1
ATOM 1710 N N . PRO A 1 239 ? 11.640 -0.526 -5.036 1.00 95.75 239 PRO A N 1
ATOM 1711 C CA . PRO A 1 239 ? 12.639 -0.696 -3.992 1.00 95.75 239 PRO A CA 1
ATOM 1712 C C . PRO A 1 239 ? 12.410 0.257 -2.811 1.00 95.75 239 PRO A C 1
ATOM 1714 O O . PRO A 1 239 ? 12.012 1.411 -2.972 1.00 95.75 239 PRO A O 1
ATOM 1717 N N . SER A 1 240 ? 12.797 -0.198 -1.620 1.00 93.19 240 SER A N 1
ATOM 1718 C CA . SER A 1 240 ? 12.990 0.646 -0.430 1.00 93.19 240 SER A CA 1
ATOM 1719 C C . SER A 1 240 ? 14.090 1.700 -0.593 1.00 93.19 240 SER A C 1
ATOM 1721 O O . SER A 1 240 ? 14.078 2.741 0.060 1.00 93.19 240 SER A O 1
ATOM 1723 N N . GLN A 1 241 ? 15.099 1.411 -1.417 1.00 94.38 241 GLN A N 1
ATOM 1724 C CA . GLN A 1 241 ? 16.258 2.282 -1.595 1.00 94.38 241 GLN A CA 1
ATOM 1725 C C . GLN A 1 241 ? 15.937 3.434 -2.549 1.00 94.38 241 GLN A C 1
ATOM 1727 O O . GLN A 1 241 ? 15.178 3.274 -3.501 1.00 94.38 241 GLN A O 1
ATOM 1732 N N . GLN A 1 242 ? 16.565 4.593 -2.316 1.00 95.12 242 GLN A N 1
ATOM 1733 C CA . GLN A 1 242 ? 16.365 5.796 -3.132 1.00 95.12 242 GLN A CA 1
ATOM 1734 C C . GLN A 1 242 ? 16.611 5.546 -4.629 1.00 95.12 242 GLN A C 1
ATOM 1736 O O . GLN A 1 242 ? 15.932 6.128 -5.476 1.00 95.12 242 GLN A O 1
ATOM 1741 N N . GLN A 1 243 ? 17.588 4.686 -4.921 1.00 94.44 243 GLN A N 1
ATOM 1742 C CA . GLN A 1 243 ? 17.968 4.226 -6.248 1.00 94.44 243 GLN A CA 1
ATOM 1743 C C . GLN A 1 243 ? 18.125 2.706 -6.226 1.00 94.44 243 GLN A C 1
ATOM 1745 O O . GLN A 1 243 ? 18.603 2.147 -5.241 1.00 94.44 243 GLN A O 1
ATOM 1750 N N . SER A 1 244 ? 17.750 2.056 -7.321 1.00 96.50 244 SER A N 1
ATOM 1751 C CA . SER A 1 244 ? 18.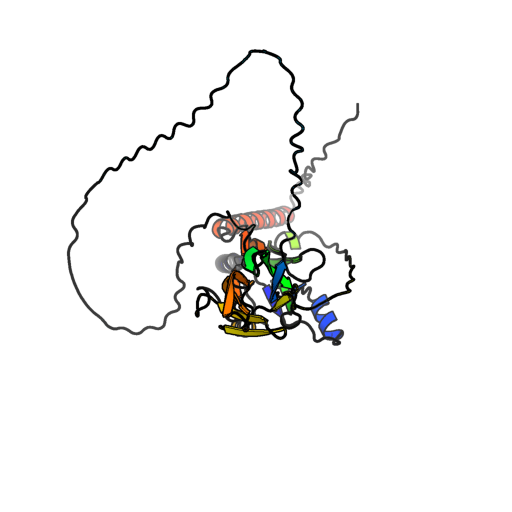023 0.644 -7.587 1.00 96.50 244 SER A CA 1
ATOM 1752 C C . SER A 1 244 ? 18.306 0.467 -9.074 1.00 96.50 244 SER A C 1
ATOM 1754 O O . SER A 1 244 ? 17.770 1.207 -9.900 1.00 96.50 244 SER A O 1
ATOM 1756 N N . SER A 1 245 ? 19.124 -0.512 -9.434 1.00 96.19 245 SER A N 1
ATOM 1757 C CA . SER A 1 245 ? 19.329 -0.909 -10.822 1.00 96.19 245 SER A CA 1
ATOM 1758 C C . SER A 1 245 ? 19.495 -2.416 -10.931 1.00 96.19 245 SER A C 1
ATOM 1760 O O . SER A 1 245 ? 19.916 -3.085 -9.987 1.00 96.19 245 SER A O 1
ATOM 1762 N N . GLY A 1 246 ? 19.161 -2.952 -12.098 1.00 94.56 246 GLY A N 1
ATOM 1763 C CA . GLY A 1 246 ? 19.305 -4.368 -12.383 1.00 94.56 246 GLY A CA 1
ATOM 1764 C C . GLY A 1 246 ? 19.351 -4.655 -13.876 1.00 94.56 246 GLY A C 1
ATOM 1765 O O . GLY A 1 246 ? 19.145 -3.779 -14.715 1.00 94.56 246 GLY A O 1
ATOM 1766 N N . VAL A 1 247 ? 19.632 -5.913 -14.190 1.00 94.50 247 VAL A N 1
ATOM 1767 C CA . VAL A 1 247 ? 19.698 -6.439 -15.554 1.00 94.50 247 VAL A CA 1
ATOM 1768 C C . VAL A 1 247 ? 18.384 -7.168 -15.836 1.00 94.50 247 VAL A C 1
ATOM 1770 O O . VAL A 1 247 ? 17.957 -7.988 -15.026 1.00 94.50 247 VAL A O 1
ATOM 1773 N N . LEU A 1 248 ? 17.730 -6.851 -16.954 1.00 91.38 248 LEU A N 1
ATOM 1774 C CA . LEU A 1 248 ? 16.511 -7.524 -17.418 1.00 91.38 248 LEU A CA 1
ATOM 1775 C C . LEU A 1 248 ? 16.855 -8.738 -18.292 1.00 91.38 248 LEU A C 1
ATOM 1777 O O . LEU A 1 248 ? 16.233 -9.789 -18.167 1.00 91.38 248 LEU A O 1
ATOM 1781 N N . ASN A 1 249 ? 17.847 -8.588 -19.173 1.00 89.62 249 ASN A N 1
ATOM 1782 C CA . ASN A 1 249 ? 18.456 -9.643 -19.986 1.00 89.62 249 ASN A CA 1
ATOM 1783 C C . ASN A 1 249 ? 19.850 -9.174 -20.466 1.00 89.62 249 ASN A C 1
ATOM 1785 O O . ASN A 1 249 ? 20.317 -8.128 -20.032 1.00 89.62 249 ASN A O 1
ATOM 1789 N N . GLU A 1 250 ? 20.504 -9.919 -21.361 1.00 86.12 250 GLU A N 1
ATOM 1790 C CA . GLU A 1 250 ? 21.892 -9.676 -21.806 1.00 86.12 250 GLU A CA 1
ATOM 1791 C C . GLU A 1 250 ? 22.212 -8.261 -22.336 1.00 86.12 250 GLU A C 1
ATOM 1793 O O . GLU A 1 250 ? 23.372 -7.867 -22.273 1.00 86.12 250 GLU A O 1
ATOM 1798 N N . ASP A 1 251 ? 21.228 -7.509 -22.846 1.00 90.31 251 ASP A N 1
ATOM 1799 C CA . ASP A 1 251 ? 21.432 -6.165 -23.428 1.00 90.31 251 ASP A CA 1
ATOM 1800 C C . ASP A 1 251 ? 20.591 -5.069 -22.745 1.00 90.31 251 ASP A C 1
ATOM 1802 O O . ASP A 1 251 ? 20.826 -3.878 -22.940 1.00 90.31 251 ASP A O 1
ATOM 1806 N N . TRP A 1 252 ? 19.597 -5.452 -21.936 1.00 92.62 252 TRP A N 1
ATOM 1807 C CA . TRP A 1 252 ? 18.642 -4.526 -21.327 1.00 92.62 252 TRP A CA 1
ATOM 1808 C C . TRP A 1 252 ? 18.859 -4.381 -19.822 1.00 92.62 252 TRP A C 1
ATOM 1810 O O . TRP A 1 252 ? 18.785 -5.352 -19.065 1.00 92.62 252 TRP A O 1
ATOM 1820 N N . THR A 1 253 ? 19.022 -3.142 -19.370 1.00 96.25 253 THR A N 1
ATOM 1821 C CA . THR A 1 253 ? 19.123 -2.764 -17.957 1.00 96.25 253 THR A CA 1
ATOM 1822 C C . THR A 1 253 ? 17.937 -1.898 -17.536 1.00 96.25 253 THR A C 1
ATOM 1824 O O . THR A 1 253 ? 17.273 -1.258 -18.354 1.00 96.25 253 THR A O 1
ATOM 1827 N N . TYR A 1 254 ? 17.655 -1.859 -16.236 1.00 97.12 254 TYR A N 1
ATOM 1828 C CA . TYR A 1 254 ? 16.740 -0.884 -15.653 1.00 97.12 254 TYR A CA 1
ATOM 1829 C C . TYR A 1 254 ? 17.419 -0.114 -14.524 1.00 97.12 254 TYR A C 1
ATOM 1831 O O . TYR A 1 254 ? 18.250 -0.653 -13.791 1.00 97.12 254 TYR A O 1
ATOM 1839 N N . SER A 1 255 ? 17.024 1.144 -14.350 1.00 97.38 255 SER A N 1
ATOM 1840 C CA . SER A 1 255 ? 17.295 1.924 -13.150 1.00 97.38 255 SER A CA 1
ATOM 1841 C C . SER A 1 255 ? 16.021 2.605 -12.662 1.00 97.38 255 SER A C 1
ATOM 1843 O O . SER A 1 255 ? 15.298 3.257 -13.412 1.00 97.38 255 SER A O 1
ATOM 1845 N N . PHE A 1 256 ? 15.733 2.434 -11.380 1.00 97.75 256 PHE A N 1
ATOM 1846 C CA . PHE A 1 256 ? 14.642 3.083 -10.673 1.00 97.75 256 PHE A CA 1
ATOM 1847 C C . PHE A 1 256 ? 15.227 4.148 -9.743 1.00 97.75 256 PHE A C 1
ATOM 1849 O O . PHE A 1 256 ? 16.193 3.884 -9.026 1.00 97.75 256 PHE A O 1
ATOM 1856 N N . ASN A 1 257 ? 14.634 5.340 -9.725 1.00 97.75 257 ASN A N 1
ATOM 1857 C CA . ASN A 1 257 ? 14.988 6.418 -8.804 1.00 97.75 257 ASN A CA 1
ATOM 1858 C C . ASN A 1 257 ? 13.718 7.157 -8.369 1.00 97.75 257 ASN A C 1
ATOM 1860 O O . ASN A 1 257 ? 12.910 7.519 -9.224 1.00 97.75 257 ASN A O 1
ATOM 1864 N N . TYR A 1 258 ? 13.552 7.433 -7.073 1.00 97.44 258 TYR A N 1
ATOM 1865 C CA . TYR A 1 258 ? 12.506 8.366 -6.638 1.00 97.44 258 TYR A CA 1
ATOM 1866 C C . TYR A 1 258 ? 12.884 9.801 -7.032 1.00 97.44 258 TYR A C 1
ATOM 1868 O O . TYR A 1 258 ? 14.036 10.211 -6.887 1.00 97.44 258 TYR A O 1
ATOM 1876 N N . ASP A 1 259 ? 11.911 10.595 -7.477 1.00 96.44 259 ASP A N 1
ATOM 1877 C CA . ASP A 1 259 ? 12.179 11.941 -8.012 1.00 96.44 259 ASP A CA 1
ATOM 1878 C C . ASP A 1 259 ? 12.581 12.947 -6.911 1.00 96.44 259 ASP A C 1
ATOM 1880 O O . ASP A 1 259 ? 13.260 13.939 -7.171 1.00 96.44 259 ASP A O 1
ATOM 1884 N N . SER A 1 260 ? 12.196 12.665 -5.661 1.00 95.62 260 SER A N 1
ATOM 1885 C CA . SER A 1 260 ? 12.627 13.372 -4.447 1.00 95.62 260 SER A CA 1
ATOM 1886 C C . SER A 1 260 ? 13.431 12.427 -3.547 1.00 95.62 260 SER A C 1
ATOM 1888 O O . SER A 1 260 ? 12.990 11.288 -3.369 1.00 95.62 260 SER A O 1
ATOM 1890 N N . PRO A 1 261 ? 14.543 12.867 -2.920 1.00 93.25 261 PRO A N 1
ATOM 1891 C CA . PRO A 1 261 ? 15.274 12.081 -1.924 1.00 93.25 261 PRO A CA 1
ATOM 1892 C C . PRO A 1 261 ? 14.568 12.023 -0.564 1.00 93.25 261 PRO A C 1
ATOM 1894 O O . PRO A 1 261 ? 14.749 11.069 0.187 1.00 93.25 261 PRO A O 1
ATOM 1897 N N . THR A 1 262 ? 13.757 13.031 -0.235 1.00 94.81 262 THR A N 1
ATOM 1898 C CA . THR A 1 262 ? 12.974 13.064 1.003 1.00 94.81 262 THR A CA 1
ATOM 1899 C C . THR A 1 262 ? 11.562 12.534 0.752 1.00 94.81 262 THR A C 1
ATOM 1901 O O . THR A 1 262 ? 10.947 12.920 -0.253 1.00 94.81 262 THR A O 1
ATOM 1904 N N . PRO A 1 263 ? 11.012 11.694 1.646 1.00 93.44 263 PRO A N 1
ATOM 1905 C CA . PRO A 1 263 ? 9.604 11.322 1.592 1.00 93.44 263 PRO A CA 1
ATOM 1906 C C . PRO A 1 263 ? 8.672 12.532 1.804 1.00 93.44 263 PRO A C 1
ATOM 1908 O O . PRO A 1 263 ? 9.124 13.573 2.290 1.00 93.44 263 PRO A O 1
ATOM 1911 N N . PRO A 1 264 ? 7.373 12.422 1.464 1.00 92.81 264 PRO A N 1
ATOM 1912 C CA . PRO A 1 264 ? 6.404 13.498 1.673 1.00 92.81 264 PRO A CA 1
ATOM 1913 C C . PRO A 1 264 ? 6.252 13.883 3.151 1.00 92.81 264 PRO A C 1
ATOM 1915 O O . PRO A 1 264 ? 6.377 13.040 4.043 1.00 92.81 264 PRO A O 1
ATOM 1918 N N . GLU A 1 265 ? 5.911 15.143 3.422 1.00 91.06 265 GLU A N 1
ATOM 1919 C CA . GLU A 1 265 ? 5.622 15.608 4.783 1.00 91.06 265 GLU A CA 1
ATOM 1920 C C . GLU A 1 265 ? 4.437 14.858 5.422 1.00 91.06 265 GLU A C 1
ATOM 1922 O O . GLU A 1 265 ? 3.523 14.386 4.742 1.00 91.06 265 GLU A O 1
ATOM 1927 N N . GLY A 1 266 ? 4.445 14.750 6.755 1.00 90.31 266 GLY A N 1
ATOM 1928 C CA . GLY A 1 266 ? 3.402 14.040 7.507 1.00 90.31 266 GLY A CA 1
ATOM 1929 C C . GLY A 1 266 ? 3.450 12.512 7.382 1.00 90.31 266 GLY A C 1
ATOM 1930 O O . GLY A 1 266 ? 2.485 11.837 7.744 1.00 90.31 266 GLY A O 1
ATOM 1931 N N . THR A 1 267 ? 4.552 11.959 6.874 1.00 95.88 267 THR A N 1
ATOM 1932 C CA . THR A 1 267 ? 4.794 10.514 6.820 1.00 95.88 267 THR A CA 1
ATOM 1933 C C . THR A 1 267 ? 5.685 10.027 7.968 1.00 95.88 267 THR A C 1
ATOM 1935 O O . THR A 1 267 ? 6.372 10.807 8.628 1.00 95.88 267 THR A O 1
ATOM 1938 N N . VAL A 1 268 ? 5.652 8.719 8.228 1.00 96.38 268 VAL A N 1
ATOM 1939 C CA . VAL A 1 268 ? 6.494 8.011 9.203 1.00 96.38 268 VAL A CA 1
ATOM 1940 C C . VAL A 1 268 ? 7.131 6.794 8.542 1.00 96.38 268 VAL A C 1
ATOM 1942 O O . VAL A 1 268 ? 6.563 6.237 7.602 1.00 96.38 268 VAL A O 1
ATOM 1945 N N . THR A 1 269 ? 8.282 6.336 9.038 1.00 97.19 269 THR A N 1
ATOM 1946 C CA . THR A 1 269 ? 8.850 5.075 8.540 1.00 97.19 269 THR A CA 1
ATOM 1947 C C . THR A 1 269 ? 8.018 3.880 9.013 1.00 97.19 269 THR A C 1
ATOM 1949 O O . THR A 1 269 ? 7.402 3.920 10.083 1.00 97.19 269 THR A O 1
ATOM 1952 N N . TYR A 1 270 ? 8.040 2.783 8.256 1.00 96.12 270 TYR A N 1
ATOM 1953 C CA . TYR A 1 270 ? 7.411 1.516 8.637 1.00 96.12 270 TYR A CA 1
ATOM 1954 C C . TYR A 1 270 ? 7.868 1.048 10.032 1.00 96.12 270 TYR A C 1
ATOM 1956 O O . TYR A 1 270 ? 7.051 0.669 10.872 1.00 96.12 270 TYR A O 1
ATOM 1964 N N . ARG A 1 271 ? 9.166 1.183 10.338 1.00 96.12 271 ARG A N 1
ATOM 1965 C CA . ARG A 1 271 ? 9.741 0.835 11.648 1.00 96.12 271 ARG A CA 1
ATOM 1966 C C . ARG A 1 271 ? 9.250 1.742 12.784 1.00 96.12 271 ARG A C 1
ATOM 1968 O O . ARG A 1 271 ? 9.029 1.260 13.897 1.00 96.12 271 ARG A O 1
ATOM 1975 N N . ASP A 1 272 ? 9.066 3.036 12.523 1.00 96.81 272 ASP A N 1
ATOM 1976 C CA . ASP A 1 272 ? 8.505 3.962 13.514 1.00 96.81 272 ASP A CA 1
ATOM 1977 C C . ASP A 1 272 ? 7.023 3.674 13.764 1.00 96.81 272 ASP A C 1
ATOM 1979 O O . ASP A 1 272 ? 6.585 3.713 14.912 1.00 96.81 272 ASP A O 1
ATOM 1983 N N . PHE A 1 273 ? 6.262 3.328 12.719 1.00 96.69 273 PHE A N 1
ATOM 1984 C CA . PHE A 1 273 ? 4.881 2.866 12.856 1.00 96.69 273 PHE A CA 1
ATOM 1985 C C . PHE A 1 273 ? 4.801 1.606 13.727 1.00 96.69 273 PHE A C 1
ATOM 1987 O O . PHE A 1 273 ? 4.046 1.613 14.701 1.00 96.69 273 PHE A O 1
ATOM 1994 N N . LEU A 1 274 ? 5.616 0.578 13.447 1.00 96.06 274 LEU A N 1
ATOM 1995 C CA . LEU A 1 274 ? 5.684 -0.644 14.259 1.00 96.06 274 LEU A CA 1
ATOM 1996 C C . LEU A 1 274 ? 5.925 -0.318 15.740 1.00 96.06 274 LEU A C 1
ATOM 1998 O O . LEU A 1 274 ? 5.131 -0.705 16.594 1.00 96.06 274 LEU A O 1
ATOM 2002 N N . THR A 1 275 ? 6.970 0.464 16.025 1.00 96.50 275 THR A N 1
ATOM 2003 C CA . THR A 1 275 ? 7.373 0.843 17.392 1.00 96.50 275 THR A CA 1
ATOM 2004 C C . THR A 1 275 ? 6.306 1.654 18.139 1.00 96.50 275 THR A C 1
ATOM 2006 O O . THR A 1 275 ? 6.213 1.558 19.358 1.00 96.50 275 THR A O 1
ATOM 2009 N N . ARG A 1 276 ? 5.515 2.479 17.439 1.00 96.06 276 ARG A N 1
ATOM 2010 C CA . ARG A 1 276 ? 4.532 3.393 18.057 1.00 96.06 276 ARG A CA 1
ATOM 2011 C C . ARG A 1 276 ? 3.111 2.835 18.132 1.00 96.06 276 ARG A C 1
ATOM 2013 O O . ARG A 1 276 ? 2.314 3.356 18.907 1.00 96.06 276 ARG A O 1
ATOM 2020 N N . SER A 1 277 ? 2.784 1.829 17.320 1.00 96.06 277 SER A N 1
ATOM 2021 C CA . SER A 1 277 ? 1.393 1.406 17.085 1.00 96.06 277 SER A CA 1
ATOM 2022 C C . SER A 1 277 ? 1.117 -0.035 17.507 1.00 96.06 277 SER A C 1
ATOM 2024 O O . SER A 1 277 ? 0.019 -0.325 17.975 1.00 96.06 277 SER A O 1
ATOM 2026 N N . VAL A 1 278 ? 2.089 -0.944 17.373 1.00 95.25 278 VAL A N 1
ATOM 2027 C CA . VAL A 1 278 ? 1.909 -2.353 17.759 1.00 95.25 278 VAL A CA 1
ATOM 2028 C C . VAL A 1 278 ? 1.871 -2.467 19.283 1.00 95.25 278 VAL A C 1
ATOM 2030 O O . VAL A 1 278 ? 2.718 -1.920 19.980 1.00 95.25 278 VAL A O 1
ATOM 2033 N N . GLY A 1 279 ? 0.853 -3.146 19.813 1.00 93.88 279 GLY A N 1
ATOM 2034 C CA . GLY A 1 279 ? 0.577 -3.239 21.249 1.00 93.88 279 GLY A CA 1
ATOM 2035 C C . GLY A 1 279 ? -0.074 -1.987 21.853 1.00 93.88 279 GLY A C 1
ATOM 2036 O O . GLY A 1 279 ? -0.657 -2.073 22.935 1.00 93.88 279 GLY A O 1
ATOM 2037 N N . HIS A 1 280 ? -0.058 -0.852 21.151 1.00 95.75 280 HIS A N 1
ATOM 2038 C CA . HIS A 1 280 ? -0.572 0.432 21.624 1.00 95.75 280 HIS A CA 1
ATOM 2039 C C . HIS A 1 280 ? -1.995 0.727 21.124 1.00 95.75 280 HIS A C 1
ATOM 2041 O O . HIS A 1 280 ? -2.473 0.153 20.147 1.00 95.75 280 HIS A O 1
ATOM 2047 N N . LYS A 1 281 ? -2.682 1.642 21.820 1.00 94.81 281 LYS A N 1
ATOM 2048 C CA . LYS A 1 281 ? -3.983 2.182 21.403 1.00 94.81 281 LYS A CA 1
ATOM 2049 C C . LYS A 1 281 ? -3.753 3.407 20.531 1.00 94.81 281 LYS A C 1
ATOM 2051 O O . LYS A 1 281 ? -3.044 4.317 20.958 1.00 94.81 281 LYS A O 1
ATOM 2056 N N . VAL A 1 282 ? -4.336 3.431 19.339 1.00 95.19 282 VAL A N 1
ATOM 2057 C CA . VAL A 1 282 ? -4.131 4.502 18.354 1.00 95.19 282 VAL A CA 1
ATOM 2058 C C . VAL A 1 282 ? -5.416 4.796 17.580 1.00 95.19 282 VAL A C 1
ATOM 2060 O O . VAL A 1 282 ? -6.314 3.961 17.518 1.00 95.19 282 VAL A O 1
ATOM 2063 N N . SER A 1 283 ? -5.502 5.985 16.983 1.00 94.38 283 SER A N 1
ATOM 2064 C CA . SER A 1 283 ? -6.696 6.505 16.295 1.00 94.38 283 SER A CA 1
ATOM 2065 C C . SER A 1 283 ? -6.487 6.730 14.791 1.00 94.38 283 SER A C 1
ATOM 2067 O O . SER A 1 283 ? -7.128 7.584 14.178 1.00 94.38 283 SER A O 1
ATOM 2069 N N . TYR A 1 284 ? -5.565 5.982 14.178 1.00 95.62 284 TYR A N 1
ATOM 2070 C CA . TYR A 1 284 ? -5.184 6.152 12.775 1.00 95.62 284 TYR A CA 1
ATOM 2071 C C . TYR A 1 284 ? -4.953 4.834 12.032 1.00 95.62 284 TYR A C 1
ATOM 2073 O O . TYR A 1 284 ? -4.535 3.827 12.609 1.00 95.62 284 TYR A O 1
ATOM 2081 N N . TRP A 1 285 ? -5.169 4.877 10.718 1.00 96.31 285 TRP A N 1
ATOM 2082 C CA . TRP A 1 285 ? -4.907 3.801 9.771 1.00 96.31 285 TRP A CA 1
ATOM 2083 C C . TRP A 1 285 ? -3.607 4.042 8.978 1.00 96.31 285 TRP A C 1
ATOM 2085 O O . TRP A 1 285 ? -3.438 5.136 8.429 1.00 96.31 285 TRP A O 1
ATOM 2095 N N . PRO A 1 286 ? -2.678 3.070 8.882 1.00 96.81 286 PRO A N 1
ATOM 2096 C CA . PRO A 1 286 ? -1.499 3.178 8.032 1.00 96.81 286 PRO A CA 1
ATOM 2097 C C . PRO A 1 286 ? -1.883 3.070 6.554 1.00 96.81 286 PRO A C 1
ATOM 2099 O O . PRO A 1 286 ? -2.549 2.128 6.131 1.00 96.81 286 PRO A O 1
ATOM 2102 N N . THR A 1 287 ? -1.415 4.014 5.743 1.00 95.56 287 THR A N 1
ATOM 2103 C CA . THR A 1 287 ? -1.579 3.986 4.282 1.00 95.56 287 THR A CA 1
ATOM 2104 C C . THR A 1 287 ? -0.221 4.158 3.611 1.00 95.56 287 THR A C 1
ATOM 2106 O O . THR A 1 287 ? 0.542 5.013 4.062 1.00 95.56 287 THR A O 1
ATOM 2109 N N . PRO A 1 288 ? 0.128 3.382 2.569 1.00 95.50 288 PRO A N 1
ATOM 2110 C CA . PRO A 1 288 ? 1.388 3.580 1.859 1.00 95.50 288 PRO A CA 1
ATOM 2111 C C . PRO A 1 288 ? 1.485 4.997 1.284 1.00 95.50 288 PRO A C 1
ATOM 2113 O O . PRO A 1 288 ? 0.526 5.510 0.690 1.00 95.50 288 PRO A O 1
ATOM 2116 N N . ALA A 1 289 ? 2.628 5.652 1.489 1.00 95.38 289 ALA A N 1
ATOM 2117 C CA . ALA A 1 289 ? 2.841 7.008 1.006 1.00 95.38 289 ALA A CA 1
ATOM 2118 C C . ALA A 1 289 ? 3.071 7.015 -0.512 1.00 95.38 289 ALA A C 1
ATOM 2120 O O . ALA A 1 289 ? 3.864 6.237 -1.035 1.00 95.38 289 ALA A O 1
ATOM 2121 N N . CYS A 1 290 ? 2.400 7.925 -1.220 1.00 95.25 290 CYS A N 1
ATOM 2122 C CA . CYS A 1 290 ? 2.665 8.160 -2.637 1.00 95.25 290 CYS A CA 1
ATOM 2123 C C . CYS A 1 290 ? 4.014 8.862 -2.827 1.00 95.25 290 CYS A C 1
ATOM 2125 O O . CYS A 1 290 ? 4.232 9.926 -2.242 1.00 95.25 290 CYS A O 1
ATOM 2127 N N . ARG A 1 291 ? 4.870 8.339 -3.707 1.00 95.56 291 ARG A N 1
ATOM 2128 C CA . ARG A 1 291 ? 6.050 9.050 -4.220 1.00 95.56 291 ARG A CA 1
ATOM 2129 C C . ARG A 1 291 ? 6.093 8.975 -5.740 1.00 95.56 291 ARG A C 1
ATOM 2131 O O . ARG A 1 291 ? 5.793 7.934 -6.321 1.00 95.56 291 ARG A O 1
ATOM 2138 N N . SER A 1 292 ? 6.483 10.077 -6.369 1.00 96.12 292 SER A N 1
ATOM 2139 C CA . SER A 1 292 ? 6.848 10.084 -7.785 1.00 96.12 292 SER A CA 1
ATOM 2140 C C . SER A 1 292 ? 8.221 9.438 -7.960 1.00 96.12 292 SER A C 1
ATOM 2142 O O . SER A 1 292 ? 9.130 9.659 -7.148 1.00 96.12 292 SER A O 1
ATOM 2144 N N . ALA A 1 293 ? 8.354 8.616 -8.991 1.00 96.75 293 ALA A N 1
ATOM 2145 C CA . ALA A 1 293 ? 9.589 7.947 -9.345 1.00 96.75 293 ALA A CA 1
ATOM 2146 C C . ALA A 1 293 ? 9.723 7.817 -10.861 1.00 96.75 293 ALA A C 1
ATOM 2148 O O . ALA A 1 293 ? 8.739 7.735 -11.599 1.00 96.75 293 ALA A O 1
ATOM 2149 N N . THR A 1 294 ? 10.966 7.722 -11.309 1.00 97.56 294 THR A N 1
ATOM 2150 C CA . THR A 1 294 ? 11.316 7.525 -12.707 1.00 97.56 294 THR A CA 1
ATOM 2151 C C . THR A 1 294 ? 11.962 6.152 -12.872 1.00 97.56 294 THR A C 1
ATOM 2153 O O . THR A 1 294 ? 13.053 5.899 -12.355 1.00 97.56 294 THR A O 1
ATOM 2156 N N . LEU A 1 295 ? 11.291 5.264 -13.611 1.00 97.44 295 LEU A N 1
ATOM 2157 C CA . LEU A 1 295 ? 11.854 4.001 -14.084 1.00 97.44 295 LEU A CA 1
ATOM 2158 C C . LEU A 1 295 ? 12.466 4.238 -15.468 1.00 97.44 295 LEU A C 1
ATOM 2160 O O . LEU A 1 295 ? 11.746 4.490 -16.431 1.00 97.44 295 LEU A O 1
ATOM 2164 N N . THR A 1 296 ? 13.788 4.163 -15.573 1.00 97.44 296 THR A N 1
ATOM 2165 C CA . THR A 1 296 ? 14.510 4.240 -16.846 1.00 97.44 296 THR A CA 1
ATOM 2166 C C . THR A 1 296 ? 14.886 2.842 -17.301 1.00 97.44 296 THR A C 1
ATOM 2168 O O . THR A 1 296 ? 15.514 2.095 -16.555 1.00 97.44 296 THR A O 1
ATOM 2171 N N . ILE A 1 297 ? 14.532 2.501 -18.534 1.00 96.56 297 ILE A N 1
ATOM 2172 C CA . ILE A 1 297 ? 14.960 1.280 -19.212 1.00 96.56 297 ILE A CA 1
ATOM 2173 C C . ILE A 1 297 ? 16.058 1.672 -20.192 1.00 96.56 297 ILE A C 1
ATOM 2175 O O . ILE A 1 297 ? 15.856 2.570 -21.011 1.00 96.56 297 ILE A O 1
ATOM 2179 N N . GLY A 1 298 ? 17.225 1.053 -20.056 1.00 94.38 298 GLY A N 1
ATOM 2180 C CA . GLY A 1 298 ? 18.400 1.299 -20.879 1.00 94.38 298 GLY A CA 1
ATOM 2181 C C . GLY A 1 298 ? 18.776 0.067 -21.688 1.00 94.38 298 GLY A C 1
ATOM 2182 O O . GLY A 1 298 ? 18.503 -1.059 -21.271 1.00 94.38 298 GLY A O 1
ATOM 2183 N N . ARG A 1 299 ? 19.424 0.289 -22.827 1.00 92.88 299 ARG A N 1
ATOM 2184 C CA . ARG A 1 299 ? 20.057 -0.765 -23.613 1.00 92.88 299 ARG A CA 1
ATOM 2185 C C . ARG A 1 299 ? 21.527 -0.446 -23.812 1.00 92.88 299 ARG A C 1
ATOM 2187 O O . ARG A 1 299 ? 21.870 0.683 -24.170 1.00 92.88 299 ARG A O 1
ATOM 2194 N N . ASP A 1 300 ? 22.388 -1.422 -23.575 1.00 90.00 300 ASP A N 1
ATOM 2195 C CA . ASP A 1 300 ? 23.826 -1.174 -23.530 1.00 90.00 300 ASP A CA 1
ATOM 2196 C C . ASP A 1 300 ? 24.444 -1.122 -24.940 1.00 90.00 300 ASP A C 1
ATOM 2198 O O . ASP A 1 300 ? 25.342 -0.307 -25.177 1.00 90.00 300 ASP A O 1
ATOM 2202 N N . SER A 1 301 ? 23.917 -1.897 -25.897 1.00 88.50 301 SER A N 1
ATOM 2203 C CA . SER A 1 301 ? 24.406 -1.965 -27.283 1.00 88.50 301 SER A CA 1
ATOM 2204 C C . SER A 1 301 ? 24.288 -0.660 -28.083 1.00 88.50 301 SER A C 1
ATOM 2206 O O . SER A 1 301 ? 25.178 -0.356 -28.879 1.00 88.50 301 SER A O 1
ATOM 2208 N N . ASP A 1 302 ? 23.227 0.127 -27.875 1.00 88.44 302 ASP A N 1
ATOM 2209 C CA . ASP A 1 302 ? 22.967 1.387 -28.595 1.00 88.44 302 ASP A CA 1
ATOM 2210 C C . ASP A 1 302 ? 22.861 2.626 -27.682 1.00 88.44 302 ASP A C 1
ATOM 2212 O O . ASP A 1 302 ? 22.666 3.742 -28.168 1.00 88.44 302 ASP A O 1
ATOM 2216 N N . GLN A 1 303 ? 23.017 2.444 -26.364 1.00 90.88 303 GLN A N 1
ATOM 2217 C CA . GLN A 1 303 ? 22.873 3.478 -25.332 1.00 90.88 303 GLN A CA 1
ATOM 2218 C C . GLN A 1 303 ? 21.492 4.167 -25.315 1.00 90.88 303 GLN A C 1
ATOM 2220 O O . GLN A 1 303 ? 21.343 5.243 -24.720 1.00 90.88 303 GLN A O 1
ATOM 2225 N N . THR A 1 304 ? 20.463 3.566 -25.928 1.00 90.69 304 THR A N 1
ATOM 2226 C CA . THR A 1 304 ? 19.094 4.096 -25.871 1.00 90.69 304 THR A CA 1
ATOM 2227 C C . THR A 1 304 ? 18.532 3.999 -24.459 1.00 90.69 304 THR A C 1
ATOM 2229 O O . THR A 1 304 ? 18.797 3.053 -23.716 1.00 90.69 304 THR A O 1
ATOM 2232 N N . LYS A 1 305 ? 17.764 5.022 -24.065 1.00 95.81 305 LYS A N 1
ATOM 2233 C CA . LYS A 1 305 ? 17.118 5.110 -22.752 1.00 95.81 305 LYS A CA 1
ATOM 2234 C C . LYS A 1 305 ? 15.697 5.626 -22.901 1.00 95.81 305 LYS A C 1
ATOM 2236 O O . LYS A 1 305 ? 15.483 6.666 -23.522 1.00 95.81 305 LYS A O 1
ATOM 2241 N N . SER A 1 306 ? 14.759 4.935 -22.268 1.00 95.62 306 SER A N 1
ATOM 2242 C CA . SER A 1 306 ? 13.344 5.304 -22.224 1.00 95.62 306 SER A CA 1
ATOM 2243 C C . SER A 1 306 ? 12.895 5.405 -20.773 1.00 95.62 306 SER A C 1
ATOM 2245 O O . SER A 1 306 ? 13.136 4.494 -19.984 1.00 95.62 306 SER A O 1
ATOM 2247 N N . ALA A 1 307 ? 12.266 6.522 -20.410 1.00 96.69 307 ALA A N 1
ATOM 2248 C CA . ALA A 1 307 ? 11.867 6.819 -19.039 1.00 96.69 307 ALA A CA 1
ATOM 2249 C C . ALA A 1 307 ? 10.344 6.760 -18.870 1.00 96.69 307 ALA A C 1
ATOM 2251 O O . ALA A 1 307 ? 9.594 7.313 -19.674 1.00 96.69 307 ALA A O 1
ATOM 2252 N N . PHE A 1 308 ? 9.907 6.122 -17.789 1.00 96.00 308 PHE A N 1
ATOM 2253 C CA . PHE A 1 308 ? 8.525 6.048 -17.336 1.00 96.00 308 PHE A CA 1
ATOM 2254 C C . PHE A 1 308 ? 8.404 6.805 -16.010 1.00 96.00 308 PHE A C 1
ATOM 2256 O O . PHE A 1 308 ? 8.940 6.368 -14.990 1.00 96.00 308 PHE A O 1
ATOM 2263 N N . HIS A 1 309 ? 7.694 7.934 -16.014 1.00 96.19 309 HIS A N 1
ATOM 2264 C CA . HIS A 1 309 ? 7.359 8.661 -14.787 1.00 96.19 309 HIS A CA 1
ATOM 2265 C C . HIS A 1 309 ? 6.100 8.052 -14.166 1.00 96.19 309 HIS A C 1
ATOM 2267 O O . HIS A 1 309 ? 5.021 8.116 -14.760 1.00 96.19 309 HIS A O 1
ATOM 2273 N N . VAL A 1 310 ? 6.251 7.443 -12.992 1.00 95.12 310 VAL A N 1
ATOM 2274 C CA . VAL A 1 310 ? 5.206 6.727 -12.250 1.00 95.12 310 VAL A CA 1
ATOM 2275 C C . VAL A 1 310 ? 4.980 7.365 -10.881 1.00 95.12 310 VAL A C 1
ATOM 2277 O O . VAL A 1 310 ? 5.878 7.968 -10.299 1.00 95.12 310 VAL A O 1
ATOM 2280 N N . VAL A 1 311 ? 3.781 7.185 -10.328 1.00 95.56 311 VAL A N 1
ATOM 2281 C CA . VAL A 1 311 ? 3.521 7.394 -8.897 1.00 95.56 311 VAL A CA 1
ATOM 2282 C C . VAL A 1 311 ? 3.363 6.018 -8.272 1.00 95.56 311 VAL A C 1
ATOM 2284 O O . VAL A 1 311 ? 2.547 5.231 -8.743 1.00 95.56 311 VAL A O 1
ATOM 2287 N N . VAL A 1 312 ? 4.152 5.720 -7.243 1.00 95.81 312 VAL A N 1
ATOM 2288 C CA . VAL A 1 312 ? 4.204 4.412 -6.576 1.00 95.81 312 VAL A CA 1
ATOM 2289 C C . VAL A 1 312 ? 3.916 4.547 -5.082 1.00 95.81 312 VAL A C 1
ATOM 2291 O O . VAL A 1 312 ? 4.115 5.615 -4.496 1.00 95.81 312 VAL A O 1
ATOM 2294 N N . ALA A 1 313 ? 3.468 3.458 -4.455 1.00 95.62 313 ALA A N 1
ATOM 2295 C CA . ALA A 1 313 ? 3.540 3.320 -3.005 1.00 95.62 313 ALA A CA 1
ATOM 2296 C C . ALA A 1 313 ? 4.991 3.057 -2.585 1.00 95.62 313 ALA A C 1
ATOM 2298 O O . ALA A 1 313 ? 5.591 2.074 -3.017 1.00 95.62 313 ALA A O 1
ATOM 2299 N N . ASP A 1 314 ? 5.528 3.919 -1.725 1.00 96.19 314 ASP A N 1
ATOM 2300 C CA . ASP A 1 314 ? 6.786 3.664 -1.025 1.00 96.19 314 ASP A CA 1
ATOM 2301 C C . ASP A 1 314 ? 6.577 2.517 -0.015 1.00 96.19 314 ASP A C 1
ATOM 2303 O O . ASP A 1 314 ? 5.649 2.597 0.802 1.00 96.19 314 ASP A O 1
ATOM 2307 N N . PRO A 1 315 ? 7.389 1.444 -0.046 1.00 94.19 315 PRO A N 1
ATOM 2308 C CA . PRO A 1 315 ? 7.250 0.351 0.903 1.00 94.19 315 PRO A CA 1
ATOM 2309 C C . PRO A 1 315 ? 7.617 0.773 2.334 1.00 94.19 315 PRO A C 1
ATOM 2311 O O . PRO A 1 315 ? 6.971 0.330 3.281 1.00 94.19 315 PRO A O 1
ATOM 2314 N N . ASP A 1 316 ? 8.619 1.619 2.552 1.00 96.25 316 ASP A N 1
ATOM 2315 C CA . ASP A 1 316 ? 9.137 1.892 3.901 1.00 96.25 316 ASP A CA 1
ATOM 2316 C C . ASP A 1 316 ? 8.572 3.161 4.535 1.00 96.25 316 ASP A C 1
ATOM 2318 O O . ASP A 1 316 ? 8.909 3.480 5.680 1.00 96.25 316 ASP A O 1
ATOM 2322 N N . VAL A 1 317 ? 7.662 3.846 3.840 1.00 96.50 317 VAL A N 1
ATOM 2323 C CA . VAL A 1 317 ? 7.055 5.097 4.293 1.00 96.50 317 VAL A CA 1
ATOM 2324 C C . VAL A 1 317 ? 5.528 5.017 4.292 1.00 96.50 317 VAL A C 1
ATOM 2326 O O . VAL A 1 317 ? 4.876 4.774 3.278 1.00 96.50 317 VAL A O 1
ATOM 2329 N N . LEU A 1 318 ? 4.941 5.309 5.452 1.00 96.75 318 LEU A N 1
ATOM 2330 C CA . LEU A 1 318 ? 3.502 5.308 5.681 1.00 96.75 318 LEU A CA 1
ATOM 2331 C C . LEU A 1 318 ? 2.986 6.713 5.991 1.00 96.75 318 LEU A C 1
ATOM 2333 O O . LEU A 1 318 ? 3.591 7.471 6.746 1.00 96.75 318 LEU A O 1
ATOM 2337 N N . ARG A 1 319 ? 1.804 7.037 5.472 1.00 95.88 319 ARG A N 1
ATOM 2338 C CA . ARG A 1 319 ? 0.980 8.161 5.914 1.00 95.88 319 ARG A CA 1
ATOM 2339 C C . ARG A 1 319 ? -0.102 7.643 6.856 1.00 95.88 319 ARG A C 1
ATOM 2341 O O . ARG A 1 319 ? -0.860 6.740 6.501 1.00 95.88 319 ARG A O 1
ATOM 2348 N N . LEU A 1 320 ? -0.178 8.224 8.049 1.00 95.81 320 LEU A N 1
ATOM 2349 C CA . LEU A 1 320 ? -1.161 7.860 9.067 1.00 95.81 320 LEU A CA 1
ATOM 2350 C C . LEU A 1 320 ? -2.443 8.671 8.838 1.00 95.81 320 LEU A C 1
ATOM 2352 O O . LEU A 1 320 ? -2.423 9.895 8.946 1.00 95.81 320 LEU A O 1
ATOM 2356 N N . GLN A 1 321 ? -3.541 8.004 8.489 1.00 94.75 321 GLN A N 1
ATOM 2357 C CA . GLN A 1 321 ? -4.836 8.649 8.254 1.00 94.75 321 GLN A CA 1
ATOM 2358 C C . GLN A 1 321 ? -5.678 8.595 9.530 1.00 94.75 321 GLN A C 1
ATOM 2360 O O . GLN A 1 321 ? -5.865 7.495 10.050 1.00 94.75 321 GLN A O 1
ATOM 2365 N N . PRO A 1 322 ? -6.210 9.716 10.046 1.00 93.06 322 PRO A N 1
ATOM 2366 C CA . PRO A 1 322 ? -7.087 9.681 11.212 1.00 93.06 322 PRO A CA 1
ATOM 2367 C C . PRO A 1 322 ? -8.362 8.888 10.900 1.00 93.06 322 PRO A C 1
ATOM 2369 O O . PRO A 1 322 ? -8.975 9.067 9.844 1.00 93.06 322 PRO A O 1
ATOM 2372 N N . LEU A 1 323 ? -8.767 8.014 11.822 1.00 91.81 323 LEU A N 1
ATOM 2373 C CA . LEU A 1 323 ? -10.028 7.286 11.714 1.00 91.81 323 LEU A CA 1
ATOM 2374 C C . LEU A 1 323 ? -11.195 8.219 12.082 1.00 91.81 323 LEU A C 1
ATOM 2376 O O . LEU A 1 323 ? -11.157 8.828 13.153 1.00 91.81 323 LEU A O 1
ATOM 2380 N N . PRO A 1 324 ? -12.238 8.341 11.239 1.00 89.06 324 PRO A N 1
ATOM 2381 C CA . PRO A 1 324 ? -13.429 9.113 11.584 1.00 89.06 324 PRO A CA 1
ATOM 2382 C C . PRO A 1 324 ? -14.222 8.410 12.695 1.00 89.06 324 PRO A C 1
ATOM 2384 O O . PRO A 1 324 ? -14.244 7.179 12.759 1.00 89.06 324 PRO A O 1
ATOM 2387 N N . VAL A 1 325 ? -14.920 9.186 13.535 1.00 84.94 325 VAL A N 1
ATOM 2388 C CA . VAL A 1 325 ? -15.774 8.652 14.619 1.00 84.94 325 VAL A CA 1
ATOM 2389 C C . VAL A 1 325 ? -16.877 7.757 14.044 1.00 84.94 325 VAL A C 1
ATOM 2391 O O . VAL A 1 325 ? -17.088 6.632 14.501 1.00 84.94 325 VAL A O 1
ATOM 2394 N N . THR A 1 326 ? -17.497 8.245 12.968 1.00 85.25 326 THR A N 1
ATOM 2395 C CA . THR A 1 326 ? -18.417 7.504 12.105 1.00 85.25 326 THR A CA 1
ATOM 2396 C C . THR A 1 326 ? -18.064 7.822 10.659 1.00 85.25 326 THR A C 1
ATOM 2398 O O . THR A 1 326 ? -18.140 8.979 10.236 1.00 85.25 326 THR A O 1
ATOM 2401 N N . GLY A 1 327 ? -17.663 6.812 9.887 1.00 89.88 327 GLY A N 1
ATOM 2402 C CA . GLY A 1 327 ? -17.271 7.012 8.493 1.00 89.88 327 GLY A CA 1
ATOM 2403 C C . GLY A 1 327 ? -16.413 5.893 7.919 1.00 89.88 327 GLY A C 1
ATOM 2404 O O . GLY A 1 327 ? -16.359 4.787 8.456 1.00 89.88 327 GLY A O 1
ATOM 2405 N N . LYS A 1 328 ? -15.722 6.193 6.817 1.00 92.25 328 LYS A N 1
ATOM 2406 C CA . LYS A 1 328 ? -14.772 5.290 6.159 1.00 92.25 328 LYS A CA 1
ATOM 2407 C C . LYS A 1 328 ? -13.547 6.027 5.624 1.00 92.25 328 LYS A C 1
ATOM 2409 O O . LYS A 1 328 ? -13.648 7.136 5.097 1.00 92.25 328 LYS A O 1
ATOM 2414 N N . VAL A 1 329 ? -12.404 5.363 5.725 1.00 92.44 329 VAL A N 1
ATOM 2415 C CA . VAL A 1 329 ? -11.170 5.679 5.007 1.00 92.44 329 VAL A CA 1
ATOM 2416 C C . VAL A 1 329 ? -11.146 4.792 3.763 1.00 92.44 329 VAL A C 1
ATOM 2418 O O . VAL A 1 329 ? -11.073 3.572 3.884 1.00 92.44 329 VAL A O 1
ATOM 2421 N N . GLU A 1 330 ? -11.261 5.373 2.575 1.00 93.06 330 GLU A N 1
ATOM 2422 C CA . GLU A 1 330 ? -11.122 4.658 1.302 1.00 93.06 330 GLU A CA 1
ATOM 2423 C C . GLU A 1 330 ? -9.663 4.726 0.857 1.00 93.06 330 GLU A C 1
ATOM 2425 O O . GLU A 1 330 ? -9.061 5.800 0.858 1.00 93.06 330 GLU A O 1
ATOM 2430 N N . LEU A 1 331 ? -9.076 3.583 0.509 1.00 92.31 331 LEU A N 1
ATOM 2431 C CA . LEU A 1 331 ? -7.680 3.495 0.097 1.00 92.31 331 LEU A CA 1
ATOM 2432 C C . LEU A 1 331 ? -7.576 3.625 -1.424 1.00 92.31 331 LEU A C 1
ATOM 2434 O O . LEU A 1 331 ? -8.382 3.067 -2.170 1.00 92.31 331 LEU A O 1
ATOM 2438 N N . GLY A 1 332 ? -6.583 4.385 -1.886 1.00 87.69 332 GLY A N 1
ATOM 2439 C CA . GLY A 1 332 ? -6.292 4.508 -3.310 1.00 87.69 332 GLY A CA 1
ATOM 2440 C C . GLY A 1 332 ? -5.791 3.185 -3.894 1.00 87.69 332 GLY A C 1
ATOM 2441 O O . GLY A 1 332 ? -5.135 2.401 -3.213 1.00 87.69 332 GLY A O 1
ATOM 2442 N N . THR A 1 333 ? -6.043 2.961 -5.185 1.00 85.75 333 THR A N 1
ATOM 2443 C CA . THR A 1 333 ? -5.629 1.740 -5.905 1.00 85.75 333 THR A CA 1
ATOM 2444 C C . THR A 1 333 ? -4.115 1.559 -6.020 1.00 85.75 333 THR A C 1
ATOM 2446 O O . THR A 1 333 ? -3.663 0.451 -6.297 1.00 85.75 333 THR A O 1
ATOM 2449 N N . VAL A 1 334 ? -3.340 2.632 -5.827 1.00 87.44 334 VAL A N 1
ATOM 2450 C CA . VAL A 1 334 ? -1.870 2.614 -5.817 1.00 87.44 334 VAL A CA 1
ATOM 2451 C C . VAL A 1 334 ? -1.311 3.101 -4.482 1.00 87.44 334 VAL A C 1
ATOM 2453 O O . VAL A 1 334 ? -0.422 2.470 -3.928 1.00 87.44 334 VAL A O 1
ATOM 2456 N N . CYS A 1 335 ? -1.797 4.221 -3.951 1.00 89.81 335 CYS A N 1
ATOM 2457 C CA . CYS A 1 335 ? -1.305 4.804 -2.703 1.00 89.81 335 CYS A CA 1
ATOM 2458 C C . CYS A 1 335 ? -2.273 5.885 -2.198 1.00 89.81 335 CYS A C 1
ATOM 2460 O O . CYS A 1 335 ? -3.171 6.320 -2.924 1.00 89.81 335 CYS A O 1
ATOM 2462 N N . GLY A 1 336 ? -2.066 6.353 -0.964 1.00 87.56 336 GLY A N 1
ATOM 2463 C CA . GLY A 1 336 ? -2.907 7.387 -0.357 1.00 87.56 336 GLY A CA 1
ATOM 2464 C C . GLY A 1 336 ? -4.321 6.912 0.003 1.00 87.56 336 GLY A C 1
ATOM 2465 O O . GLY A 1 336 ? -4.648 5.728 -0.083 1.00 87.56 336 GLY A O 1
ATOM 2466 N N . ALA A 1 337 ? -5.147 7.849 0.470 1.00 90.19 337 ALA A N 1
ATOM 2467 C CA . ALA A 1 337 ? -6.514 7.584 0.907 1.00 90.19 337 ALA A CA 1
ATOM 2468 C C . ALA A 1 337 ? -7.363 8.861 0.959 1.00 90.19 337 ALA A C 1
ATOM 2470 O O . ALA A 1 337 ? -6.832 9.955 1.174 1.00 90.19 337 ALA A O 1
ATOM 2471 N N . SER A 1 338 ? -8.679 8.696 0.845 1.00 90.38 338 SER A N 1
ATOM 2472 C CA . SER A 1 338 ? -9.700 9.696 1.168 1.00 90.38 338 SER A CA 1
ATOM 2473 C C . SER A 1 338 ? -10.403 9.312 2.473 1.00 90.38 338 SER A C 1
ATOM 2475 O O . SER A 1 338 ? -10.705 8.145 2.717 1.00 90.38 338 SER A O 1
ATOM 2477 N N . VAL A 1 339 ? -10.688 10.293 3.332 1.00 88.06 339 VAL A N 1
ATOM 2478 C CA . VAL A 1 339 ? -11.507 10.088 4.538 1.00 88.06 339 VAL A CA 1
ATOM 2479 C C . VAL A 1 339 ? -12.882 10.696 4.295 1.00 88.06 339 VAL A C 1
ATOM 2481 O O . VAL A 1 339 ? -12.989 11.846 3.877 1.00 88.06 339 VAL A O 1
ATOM 2484 N N . THR A 1 340 ? -13.936 9.929 4.564 1.00 85.94 340 THR A N 1
ATOM 2485 C CA . THR A 1 340 ? -15.331 10.379 4.479 1.00 85.94 340 THR A CA 1
ATOM 2486 C C . THR A 1 340 ? -16.060 10.065 5.783 1.00 85.94 340 THR A C 1
ATOM 2488 O O . THR A 1 340 ? -15.828 9.020 6.392 1.00 85.94 340 THR A O 1
ATOM 2491 N N . GLY A 1 341 ? -16.940 10.967 6.216 1.00 82.31 341 GLY A N 1
ATOM 2492 C CA . GLY A 1 341 ? -17.627 10.895 7.509 1.00 82.31 341 GLY A CA 1
ATOM 2493 C C . GLY A 1 341 ? -17.270 12.064 8.426 1.00 82.31 341 GLY A C 1
ATOM 2494 O O . GLY A 1 341 ? -16.544 12.977 8.032 1.00 82.31 341 GLY A O 1
ATOM 2495 N N . SER A 1 342 ? -17.801 12.049 9.646 1.00 72.25 342 SER A N 1
ATOM 2496 C CA . SER A 1 342 ? -17.547 13.090 10.644 1.00 72.25 342 SER A CA 1
ATOM 2497 C C . SER A 1 342 ? -16.210 12.840 11.348 1.00 72.25 342 SER A C 1
ATOM 2499 O O . SER A 1 342 ? -16.059 11.839 12.056 1.00 72.25 342 SER A O 1
ATOM 2501 N N . GLN A 1 343 ? -15.254 13.754 11.167 1.00 64.69 343 GLN A N 1
ATOM 2502 C CA . GLN A 1 343 ? -14.084 13.863 12.048 1.00 64.69 343 GLN A CA 1
ATOM 2503 C C . GLN A 1 343 ? -14.464 14.650 13.304 1.00 64.69 343 GLN A C 1
ATOM 2505 O O . GLN A 1 343 ? -14.353 14.125 14.405 1.00 64.69 343 GLN A O 1
ATOM 2510 N N . ASP A 1 344 ? -15.035 15.841 13.115 1.00 56.38 344 ASP A N 1
ATOM 2511 C CA . ASP A 1 344 ? -15.649 16.620 14.184 1.00 56.38 344 ASP A CA 1
ATOM 2512 C C . ASP A 1 344 ? -17.114 16.216 14.335 1.00 56.38 344 ASP A C 1
ATOM 2514 O O . ASP A 1 344 ? -18.008 16.699 13.635 1.00 56.38 344 ASP A O 1
ATOM 2518 N N . SER A 1 345 ? -17.374 15.304 15.264 1.00 48.28 345 SER A N 1
ATOM 2519 C CA . SER A 1 345 ? -18.686 15.241 15.885 1.00 48.28 345 SER A CA 1
ATOM 2520 C C . SER A 1 345 ? -18.690 16.286 17.001 1.00 48.28 345 SER A C 1
ATOM 2522 O O . SER A 1 345 ? -18.056 16.045 18.026 1.00 48.28 345 SER A O 1
ATOM 2524 N N . ASP A 1 346 ? -19.314 17.452 16.776 1.00 53.38 346 ASP A N 1
ATOM 2525 C CA . ASP A 1 346 ? -19.298 18.575 17.730 1.00 53.38 346 ASP A CA 1
ATOM 2526 C C . ASP A 1 346 ? -19.646 18.058 19.132 1.00 53.38 346 ASP A C 1
ATOM 2528 O O . ASP A 1 346 ? -20.769 17.609 19.389 1.00 53.38 346 ASP A O 1
ATOM 2532 N N . ALA A 1 347 ? -18.639 18.030 20.011 1.00 55.44 347 ALA A N 1
ATOM 2533 C CA . ALA A 1 347 ? -18.699 17.268 21.252 1.00 55.44 347 ALA A CA 1
ATOM 2534 C C . ALA A 1 347 ? -19.819 17.777 22.166 1.00 55.44 347 ALA A C 1
ATOM 2536 O O . ALA A 1 347 ? -20.416 17.004 22.915 1.00 55.44 347 ALA A O 1
ATOM 2537 N N . LEU A 1 348 ? -20.161 19.066 22.048 1.00 53.97 348 LEU A N 1
ATOM 2538 C CA . LEU A 1 348 ? -21.285 19.679 22.743 1.00 53.97 348 LEU A CA 1
ATOM 2539 C C . LEU A 1 348 ? -22.635 19.123 22.270 1.00 53.97 348 LEU A C 1
ATOM 2541 O O . LEU A 1 348 ? -23.525 18.902 23.091 1.00 53.97 348 LEU A O 1
ATOM 2545 N N . GLN A 1 349 ? -22.781 18.891 20.964 1.00 57.16 349 GLN A N 1
ATOM 2546 C CA . GLN A 1 349 ? -24.006 18.392 20.345 1.00 57.16 349 GLN A CA 1
ATOM 2547 C C . GLN A 1 349 ? -24.269 16.947 20.795 1.00 57.16 349 GLN A C 1
ATOM 2549 O O . GLN A 1 349 ? -25.317 16.674 21.382 1.00 57.16 349 GLN A O 1
ATOM 2554 N N . LEU A 1 350 ? -23.283 16.053 20.645 1.00 56.69 350 LEU A N 1
ATOM 2555 C CA . LEU A 1 350 ? -23.400 14.656 21.088 1.00 56.69 350 LEU A CA 1
ATOM 2556 C C . LEU A 1 350 ? -23.572 14.534 22.603 1.00 56.69 350 LEU A C 1
ATOM 2558 O O . LEU A 1 350 ? -24.422 13.775 23.063 1.00 56.69 350 LEU A O 1
ATOM 2562 N N . ALA A 1 351 ? -22.843 15.335 23.387 1.00 58.28 351 ALA A N 1
ATOM 2563 C CA . ALA A 1 351 ? -23.038 15.382 24.830 1.00 58.28 351 ALA A CA 1
ATOM 2564 C C . ALA A 1 351 ? -24.451 15.845 25.218 1.00 58.28 351 ALA A C 1
ATOM 2566 O O . ALA A 1 351 ? -24.983 15.390 26.232 1.00 58.28 351 ALA A O 1
ATOM 2567 N N . SER A 1 352 ? -25.072 16.733 24.432 1.00 67.94 352 SER A N 1
ATOM 2568 C CA . SER A 1 352 ? -26.447 17.177 24.669 1.00 67.94 352 SER A CA 1
ATOM 2569 C C . SER A 1 352 ? -27.480 16.091 24.347 1.00 67.94 352 SER A C 1
ATOM 2571 O O . SER A 1 352 ? -28.399 15.891 25.145 1.00 67.94 352 SER A O 1
ATOM 2573 N N . ASP A 1 353 ? -27.284 15.333 23.264 1.00 68.31 353 ASP A N 1
ATOM 2574 C CA . ASP A 1 353 ? -28.155 14.220 22.871 1.00 68.31 353 ASP A CA 1
ATOM 2575 C C . ASP A 1 353 ? -28.050 13.045 23.862 1.00 68.31 353 ASP A C 1
ATOM 2577 O O . ASP A 1 353 ? -29.069 12.534 24.338 1.00 68.31 353 ASP A O 1
ATOM 2581 N N . ASP A 1 354 ? -26.832 12.675 24.274 1.00 63.97 354 ASP A N 1
ATOM 2582 C CA . ASP A 1 354 ? -26.593 11.643 25.292 1.00 63.97 354 ASP A CA 1
ATOM 2583 C C . ASP A 1 354 ? -27.144 12.051 26.667 1.00 63.97 354 ASP A C 1
ATOM 2585 O O . ASP A 1 354 ? -27.740 11.235 27.381 1.00 63.97 354 ASP A O 1
ATOM 2589 N N . LEU A 1 355 ? -27.003 13.326 27.051 1.00 69.56 355 LEU A N 1
ATOM 2590 C CA . LEU A 1 355 ? -27.584 13.842 28.289 1.00 69.56 355 LEU A CA 1
ATOM 2591 C C . LEU A 1 355 ? -29.119 13.849 28.228 1.00 69.56 355 LEU A C 1
ATOM 2593 O O . LEU A 1 355 ? -29.759 13.520 29.229 1.00 69.56 355 LEU A O 1
ATOM 2597 N N . ALA A 1 356 ? -29.719 14.178 27.082 1.00 73.69 356 ALA A N 1
ATOM 2598 C CA . ALA A 1 356 ? -31.165 14.106 26.882 1.00 73.69 356 ALA A CA 1
ATOM 2599 C C . ALA A 1 356 ? -31.675 12.655 26.965 1.00 73.69 356 ALA A C 1
ATOM 2601 O O . ALA A 1 356 ? -32.659 12.390 27.664 1.00 73.69 356 ALA A O 1
ATOM 2602 N N . ALA A 1 357 ? -30.970 11.702 26.347 1.00 71.50 357 ALA A N 1
ATOM 2603 C CA . ALA A 1 357 ? -31.271 10.274 26.442 1.00 71.50 357 ALA A CA 1
ATOM 2604 C C . ALA A 1 357 ? -31.163 9.756 27.890 1.00 71.50 357 ALA A C 1
ATOM 2606 O O . ALA A 1 357 ? -32.059 9.059 28.376 1.00 71.50 357 ALA A O 1
ATOM 2607 N N . LEU A 1 358 ? -30.118 10.156 28.625 1.00 68.12 358 LEU A N 1
ATOM 2608 C CA . LEU A 1 358 ? -29.947 9.811 30.038 1.00 68.12 358 LEU A CA 1
ATOM 2609 C C . LEU A 1 358 ? -31.047 10.425 30.919 1.00 68.12 358 LEU A C 1
ATOM 2611 O O . LEU A 1 358 ? -31.580 9.748 31.799 1.00 68.12 358 LEU A O 1
ATOM 2615 N N . GLN A 1 359 ? -31.425 11.685 30.686 1.00 75.12 359 GLN A N 1
ATOM 2616 C CA . GLN A 1 359 ? -32.529 12.333 31.402 1.00 75.12 359 GLN A CA 1
ATOM 2617 C C . GLN A 1 359 ? -33.867 11.633 31.138 1.00 75.12 359 GLN A C 1
ATOM 2619 O O . GLN A 1 359 ? -34.634 11.422 32.082 1.00 75.12 359 GLN A O 1
ATOM 2624 N N . ALA A 1 360 ? -34.131 11.220 29.894 1.00 73.25 360 ALA A N 1
ATOM 2625 C CA . ALA A 1 360 ? -35.311 10.436 29.543 1.00 73.25 360 ALA A CA 1
ATOM 2626 C C . ALA A 1 360 ? -35.325 9.083 30.275 1.00 73.25 360 ALA A C 1
ATOM 2628 O O . ALA A 1 360 ? -36.317 8.761 30.925 1.00 73.25 360 ALA A O 1
ATOM 2629 N N . ALA A 1 361 ? -34.208 8.346 30.279 1.00 66.06 361 ALA A N 1
ATOM 2630 C CA . ALA A 1 361 ? -34.087 7.074 30.994 1.00 66.06 361 ALA A CA 1
ATOM 2631 C C . ALA A 1 361 ? -34.278 7.227 32.517 1.00 66.06 361 ALA A C 1
ATOM 2633 O O . ALA A 1 361 ? -35.030 6.467 33.133 1.00 66.06 361 ALA A O 1
ATOM 2634 N N . ILE A 1 362 ? -33.659 8.242 33.135 1.00 69.94 362 ILE A N 1
ATOM 2635 C CA . ILE A 1 362 ? -33.836 8.554 34.565 1.00 69.94 362 ILE A CA 1
ATOM 2636 C C . ILE A 1 362 ? -35.300 8.888 34.869 1.00 69.94 362 ILE A C 1
ATOM 2638 O O . ILE A 1 362 ? -35.825 8.446 35.894 1.00 69.94 362 ILE A O 1
ATOM 2642 N N . LYS A 1 363 ? -35.973 9.640 33.988 1.00 73.56 363 LYS A N 1
ATOM 2643 C CA . LYS A 1 363 ? -37.396 9.951 34.130 1.00 73.56 363 LYS A CA 1
ATOM 2644 C C . LYS A 1 363 ? -38.245 8.680 34.062 1.00 73.56 363 LYS A C 1
ATOM 2646 O O . LYS A 1 363 ? -39.011 8.444 34.987 1.00 73.56 363 LYS A O 1
ATOM 2651 N N . THR A 1 364 ? -38.035 7.807 33.075 1.00 71.25 364 THR A N 1
ATOM 2652 C CA . THR A 1 364 ? -38.745 6.520 32.962 1.00 71.25 364 THR A CA 1
ATOM 2653 C C . THR A 1 364 ? -38.585 5.649 34.214 1.00 71.25 364 THR A C 1
ATOM 2655 O O . THR A 1 364 ? -39.569 5.109 34.715 1.00 71.25 364 THR A O 1
ATOM 2658 N N . VAL A 1 365 ? -37.372 5.548 34.774 1.00 67.50 365 VAL A N 1
ATOM 2659 C CA . VAL A 1 365 ? -37.125 4.795 36.021 1.00 67.50 365 VAL A CA 1
ATOM 2660 C C . VAL A 1 365 ? -37.796 5.454 37.229 1.00 67.50 365 VAL A C 1
ATOM 2662 O O . VAL A 1 365 ? -38.309 4.758 38.107 1.00 67.50 365 VAL A O 1
ATOM 2665 N N . LYS A 1 366 ? -37.808 6.790 37.295 1.00 70.88 366 LYS A N 1
ATOM 2666 C CA . LYS A 1 366 ? -38.481 7.530 38.367 1.00 70.88 366 LYS A CA 1
ATOM 2667 C C . LYS A 1 366 ? -39.993 7.322 38.310 1.00 70.88 366 LYS A C 1
ATOM 2669 O O . LYS A 1 366 ? -40.566 6.964 39.334 1.00 70.88 366 LYS A O 1
ATOM 2674 N N . ASP A 1 367 ? -40.588 7.484 37.132 1.00 72.12 367 ASP A N 1
ATOM 2675 C CA . ASP A 1 367 ? -42.027 7.370 36.894 1.00 72.12 367 ASP A CA 1
ATOM 2676 C C . ASP A 1 367 ? -42.511 5.937 37.215 1.00 72.12 367 ASP A C 1
ATOM 2678 O O . ASP A 1 367 ? -43.482 5.759 37.954 1.00 72.12 367 ASP A O 1
ATOM 2682 N N . ALA A 1 368 ? -41.747 4.912 36.806 1.00 66.94 368 ALA A N 1
ATOM 2683 C CA . ALA A 1 368 ? -41.987 3.513 37.177 1.00 66.94 368 ALA A CA 1
ATOM 2684 C C . ALA A 1 368 ? -41.872 3.245 38.693 1.00 66.94 368 ALA A C 1
ATOM 2686 O O . ALA A 1 368 ? -42.578 2.389 39.228 1.00 66.94 368 ALA A O 1
ATOM 2687 N N . LYS A 1 369 ? -41.000 3.972 39.408 1.00 70.44 369 LYS A N 1
ATOM 2688 C CA . LYS A 1 369 ? -40.813 3.831 40.863 1.00 70.44 369 LYS A CA 1
ATOM 2689 C C . LYS A 1 369 ? -41.854 4.596 41.689 1.00 70.44 369 LYS A C 1
ATOM 2691 O O . LYS A 1 369 ? -42.114 4.198 42.821 1.00 70.44 369 LYS A O 1
ATOM 2696 N N . SER A 1 370 ? -42.459 5.659 41.155 1.00 72.38 370 SER A N 1
ATOM 2697 C CA . SER A 1 370 ? -43.557 6.385 41.820 1.00 72.38 370 SER A CA 1
ATOM 2698 C C . SER A 1 370 ? -44.878 5.611 41.871 1.00 72.38 370 SER A C 1
ATOM 2700 O O . SER A 1 370 ? -45.772 6.015 42.605 1.00 72.38 370 SER A O 1
ATOM 2702 N N . GLY A 1 371 ? -45.003 4.488 41.157 1.00 53.44 371 GLY A N 1
ATOM 2703 C CA . GLY A 1 371 ? -46.156 3.588 41.275 1.00 53.44 371 GLY A CA 1
ATOM 2704 C C . GLY A 1 371 ? -47.426 4.055 40.556 1.00 53.44 371 GLY A C 1
ATOM 2705 O O . GLY A 1 371 ? -48.431 3.342 40.596 1.00 53.44 371 GLY A O 1
ATOM 2706 N N . ASP A 1 372 ? -47.381 5.191 39.855 1.00 54.03 372 ASP A N 1
ATOM 2707 C CA . ASP A 1 372 ? -48.439 5.593 38.934 1.00 54.03 372 ASP A CA 1
ATOM 2708 C C . ASP A 1 372 ? -48.517 4.585 37.783 1.00 54.03 372 ASP A C 1
ATOM 2710 O O . ASP A 1 372 ? -47.642 4.512 36.917 1.00 54.03 372 ASP A O 1
ATOM 2714 N N . LYS A 1 373 ? -49.595 3.793 37.774 1.00 50.06 373 LYS A N 1
ATOM 2715 C CA . LYS A 1 373 ? -49.930 2.830 36.715 1.00 50.06 373 LYS A CA 1
ATOM 2716 C C . LYS A 1 373 ? -50.378 3.545 35.431 1.00 50.06 373 LYS A C 1
ATOM 2718 O O . LYS A 1 373 ? -51.494 3.340 34.956 1.00 50.06 373 LYS A O 1
ATOM 2723 N N . ALA A 1 374 ? -49.509 4.362 34.845 1.00 54.09 374 ALA A N 1
ATOM 2724 C CA . ALA A 1 374 ? -49.662 4.788 33.463 1.00 54.09 374 ALA A CA 1
ATOM 2725 C C . ALA A 1 374 ? -49.398 3.575 32.556 1.00 54.09 374 ALA A C 1
ATOM 2727 O O . ALA A 1 374 ? -48.300 3.018 32.546 1.00 54.09 374 ALA A O 1
ATOM 2728 N N . ALA A 1 375 ? -50.428 3.125 31.837 1.00 52.72 375 ALA A N 1
ATOM 2729 C CA . ALA A 1 375 ? -50.322 1.995 30.917 1.00 52.72 375 ALA A CA 1
ATOM 2730 C C . ALA A 1 375 ? -49.254 2.265 29.834 1.00 52.72 375 ALA A C 1
ATOM 2732 O O . ALA A 1 375 ? -49.092 3.417 29.421 1.00 52.72 375 ALA A O 1
ATOM 2733 N N . PRO A 1 376 ? -48.534 1.235 29.348 1.00 50.19 376 PRO A N 1
ATOM 2734 C CA . PRO A 1 376 ? -47.492 1.425 28.348 1.00 50.19 376 PRO A CA 1
ATOM 2735 C C . PRO A 1 376 ? -48.082 2.009 27.062 1.00 50.19 376 PRO A C 1
ATOM 2737 O O . PRO A 1 376 ? -48.923 1.388 26.409 1.00 50.19 376 PRO A O 1
ATOM 2740 N N . ALA A 1 377 ? -47.618 3.201 26.684 1.00 47.75 377 ALA A N 1
ATOM 2741 C CA . ALA A 1 377 ? -47.914 3.774 25.381 1.00 47.75 377 ALA A CA 1
ATOM 2742 C C . ALA A 1 377 ? -47.296 2.874 24.302 1.00 47.75 377 ALA A C 1
ATOM 2744 O O . ALA A 1 377 ? -46.076 2.717 24.236 1.00 47.75 377 ALA A O 1
ATOM 2745 N N . ALA A 1 378 ? -48.145 2.254 23.481 1.00 46.28 378 ALA A N 1
ATOM 2746 C CA . ALA A 1 378 ? -47.697 1.381 22.408 1.00 46.28 378 ALA A CA 1
ATOM 2747 C C . ALA A 1 378 ? -46.819 2.166 21.421 1.00 46.28 378 ALA A C 1
ATOM 2749 O O . ALA A 1 378 ? -47.270 3.138 20.813 1.00 46.28 378 ALA A O 1
ATOM 2750 N N . ALA A 1 379 ? -45.572 1.726 21.246 1.00 43.97 379 ALA A N 1
ATOM 2751 C CA . ALA A 1 379 ? -44.707 2.243 20.197 1.00 43.97 379 ALA A CA 1
ATOM 2752 C C . ALA A 1 379 ? -45.332 1.907 18.834 1.00 43.97 379 ALA A C 1
ATOM 2754 O O . ALA A 1 379 ? -45.461 0.737 18.473 1.00 43.97 379 ALA A O 1
ATOM 2755 N N . ALA A 1 380 ? -45.749 2.934 18.095 1.00 43.25 380 ALA A N 1
ATOM 2756 C CA . ALA A 1 380 ? -46.394 2.775 16.800 1.00 43.25 380 ALA A CA 1
ATOM 2757 C C . ALA A 1 380 ? -45.377 2.330 15.735 1.00 43.25 380 ALA A C 1
ATOM 2759 O O . ALA A 1 380 ? -44.751 3.153 15.068 1.00 43.25 380 ALA A O 1
ATOM 2760 N N . SER A 1 381 ? -45.223 1.018 15.551 1.00 41.72 381 SER A N 1
ATOM 2761 C CA . SER A 1 381 ? -44.527 0.452 14.397 1.00 41.72 381 SER A CA 1
ATOM 2762 C C . SER A 1 381 ? -45.408 0.585 13.150 1.00 41.72 381 SER A C 1
ATOM 2764 O O . SER A 1 381 ? -46.379 -0.145 12.948 1.00 41.72 381 SER A O 1
ATOM 2766 N N . GLY A 1 382 ? -45.080 1.558 12.298 1.00 39.69 382 GLY A N 1
ATOM 2767 C CA . GLY A 1 382 ? -45.785 1.799 11.041 1.00 39.69 382 GLY A CA 1
ATOM 2768 C C . GLY A 1 382 ? -45.559 0.672 10.031 1.00 39.69 382 GLY A C 1
ATOM 2769 O O . GLY A 1 382 ? -44.607 0.720 9.259 1.00 39.69 382 GLY A O 1
ATOM 2770 N N . SER A 1 383 ? -46.447 -0.323 10.009 1.00 38.69 383 SER A N 1
ATOM 2771 C CA . SER A 1 383 ? -46.459 -1.370 8.983 1.00 38.69 383 SER A CA 1
ATOM 2772 C C . SER A 1 383 ? -47.382 -0.969 7.828 1.00 38.69 383 SER A C 1
ATOM 2774 O O . SER A 1 383 ? -48.608 -0.961 7.960 1.00 38.69 383 SER A O 1
ATOM 2776 N N . ALA A 1 384 ? -46.794 -0.594 6.690 1.00 43.94 384 ALA A N 1
ATOM 2777 C CA . ALA A 1 384 ? -47.532 -0.188 5.497 1.00 43.94 384 ALA A CA 1
ATOM 2778 C C . ALA A 1 384 ? -48.069 -1.417 4.739 1.00 43.94 384 ALA A C 1
ATOM 2780 O O . ALA A 1 384 ? -47.338 -2.093 4.018 1.00 43.94 384 ALA A O 1
ATOM 2781 N N . ALA A 1 385 ? -49.363 -1.705 4.890 1.00 47.06 385 ALA A N 1
ATOM 2782 C CA . ALA A 1 385 ? -50.015 -2.815 4.199 1.00 47.06 385 ALA A CA 1
ATOM 2783 C C . ALA A 1 385 ? -50.286 -2.493 2.715 1.00 47.06 385 ALA A C 1
ATOM 2785 O O . ALA A 1 385 ? -51.188 -1.718 2.384 1.00 47.06 385 ALA A O 1
ATOM 2786 N N . THR A 1 386 ? -49.548 -3.135 1.807 1.00 50.22 386 THR A N 1
ATOM 2787 C CA . THR A 1 386 ? -49.769 -3.034 0.357 1.00 50.22 386 THR A CA 1
ATOM 2788 C C . THR A 1 386 ? -51.085 -3.710 -0.037 1.00 50.22 386 THR A C 1
ATOM 2790 O O . THR A 1 386 ? -51.235 -4.929 0.061 1.00 50.22 386 THR A O 1
ATOM 2793 N N . LYS A 1 387 ? -52.060 -2.926 -0.505 1.00 52.91 387 LYS A N 1
ATOM 2794 C CA . LYS A 1 387 ? -53.377 -3.431 -0.915 1.00 52.91 387 LYS A CA 1
ATOM 2795 C C . LYS A 1 387 ? -53.344 -3.844 -2.391 1.00 52.91 387 LYS A C 1
ATOM 2797 O O . LYS A 1 387 ? -53.154 -2.993 -3.254 1.00 52.91 387 LYS A O 1
ATOM 2802 N N . LYS A 1 388 ? -53.548 -5.134 -2.684 1.00 46.22 388 LYS A N 1
ATOM 2803 C CA . LYS A 1 388 ? -53.771 -5.614 -4.060 1.00 46.22 388 LYS A CA 1
ATOM 2804 C C . LYS A 1 388 ? -55.027 -4.974 -4.662 1.00 46.22 388 LYS A C 1
ATOM 2806 O O . LYS A 1 388 ? -56.057 -4.891 -3.986 1.00 46.22 388 LYS A O 1
ATOM 2811 N N . LYS A 1 389 ? -54.955 -4.657 -5.951 1.00 54.31 389 LYS A N 1
ATOM 2812 C CA . LYS A 1 389 ? -56.084 -4.714 -6.877 1.00 54.31 389 LYS A CA 1
ATOM 2813 C C . LYS A 1 389 ? -55.589 -5.249 -8.215 1.00 54.31 389 LYS A C 1
ATOM 2815 O O . LYS A 1 389 ? -54.409 -4.970 -8.516 1.00 54.31 389 LYS A O 1
#

Secondary structure (DSSP, 8-state):
-HHHHHHHHHHHHTTSS---EEEEPPPPTT-HHHHHHHHHTTPEEEEPPEEEEEEEEPP----------------------------------------------------------------PPP-----S-TTTTEEEEEETTEEEEEEEEEE--GGGEEEEEE-B-SSEEEEEEEEE-TTSSBEEEEEEEEEEHHHHTTS-----------------------SS-PPPPEEEEPPSSSEEEEESSSSEEEEEEES-SSPPTTEEEHHHHHHHHBTSEESEEEEEEEEEEEEEEEETTT--EEEEEEEEEEEEEEEEEEPPSEEEEEEPSSS-EEEEEES---HHHHHHHHHHHHHHHHHHHHHHHTT------------------

pLDDT: mean 71.19, std 24.12, range [24.36, 97.75]